Protein AF-A0AAD5GW90-F1 (afdb_monomer)

pLDDT: mean 78.0, std 20.62, range [21.72, 97.94]

Solvent-accessible surface area (backbone atoms only — not comparable to full-atom values): 32542 Å² total; per-residue (Å²): 135,89,84,84,83,85,83,79,92,79,90,61,92,85,71,94,76,89,83,83,81,92,75,86,91,88,76,89,72,92,70,92,83,85,61,79,63,79,95,75,96,75,94,66,100,63,70,50,74,47,82,46,83,47,97,82,83,49,76,51,68,45,76,52,77,70,91,57,100,88,61,56,70,67,57,55,51,53,50,50,52,54,52,50,58,58,50,72,52,93,61,62,72,84,60,81,58,68,70,60,40,51,52,52,51,52,50,52,55,43,62,74,65,69,57,86,61,66,91,69,74,96,72,64,76,69,43,67,67,59,45,59,76,46,49,61,68,72,68,47,72,57,84,91,78,56,52,45,30,36,34,37,16,35,42,63,50,45,46,51,65,59,51,51,43,50,52,44,64,77,44,41,87,82,32,83,23,44,39,78,45,69,84,61,51,104,45,94,65,44,61,49,50,51,39,42,49,44,44,25,42,59,71,74,43,93,63,91,65,94,46,55,71,58,33,13,56,52,37,33,59,48,41,44,74,38,37,34,38,38,38,42,35,64,45,91,57,56,64,59,55,43,51,51,45,46,70,61,72,68,23,79,74,27,40,37,38,35,24,26,40,52,68,83,51,68,72,63,24,61,89,47,75,49,49,68,42,82,43,75,60,72,56,42,50,77,66,51,20,34,25,45,20,16,30,40,19,57,76,32,62,52,63,56,94,92,36,52,68,62,47,46,53,52,28,56,60,38,64,18,30,53,46,45,27,40,54,53,16,48,76,59,53,52,72,88,88,47,79,88,51,48,67,58,49,53,52,50,53,51,51,51,50,48,42,58,69,63,74,73,48,67,70,54,65,74,52,41,57,50,46,44,54,60,58,69,68,48,86,49,67,44,40,49,53,43,52,42,49,34,51,57,74,43,63,70,37,48,42,70,57,54,27,46,48,35,28,90,83,26,46,24,67,62,29,52,52,52,34,38,30,42,44,62,35,49,76,56,95,59,17,26,39,56,53,63,66,57,31,47,43,39,52,32,57,45,49,72,69,28,92,51,72,46,60,12,44,59,33,64,45,43,70,63,26,50,52,34,56,63,67,53,51,64,30,80,53,27,46,27,40,41,79,66,86,87,70,86,74,91,48,74,28,93,56,38,31,41,38,34,32,36,35,60,82,86,50,84,88,48,50,68,55,43,51,51,57,49,56,67,40,73,49,48,75,47,73,48,76,42,74,96,44,18,36,38,38,41,33,26,38,42,35,66,66,58,48,52,55,53,48,47,80,77,25,95,48,77,42,41,56,28,43,31,73,106

Foldseek 3Di:
DDDDDDDDDDDDPDDDDDDDDDDDDDDDDPDDDADEDDDDDDDDPFWDWDWDDDPPRDIQIDTDGDDDPPDDPVVVVVCVVVVVVVRPDDHDYDDDDPVVVVVVVVVVVCVVVVLPQDDADPDQQCLVVVLVVCVVLLPDQDDPDRFQEEEAAAFFLQCLVRSLSVNCSVCQVVWPFEEEDPDDDPDPPSLVVRLQRLLCRQVVDRDDDPDQQSSQVSLQVSQQPTQYEYEAEEDDDLVSVCSNHPQHDGHRSHHYYYYYLFQPCCVSCPSNVTGYHYDYRDAADLLSLLQLLCCLAEVGSHHDPPCRVLSSLQSVLCVRRNRSSNVLSNVLHDYPPDPPCVVVSSVVSVVVSCCLVVLVQPRDPVLLVRRCVLLVPPPDPLLNVLLLCCLQPAAFHQLVLSCLQSCVRRVSVVSVVSCVRSNQWDADPRGIHGRSSSSSSSSNVQCVQDVQLQRTQEARDAVSLCVCLQAVSHAQSHQWYDHDLPDDDDHWAPFKKKWKKQFDQPDPVCVVVLLVQLCPFPFWPDWDDDNSRRIIITITRGRPSSNQNSSCVRGVDIITRGMHTD

Nearest PDB structures (foldseek):
  7jlv-assembly1_A  TM=8.871E-01  e=9.149E-22  Nicotiana benthamiana
  7crc-assembly1_C  TM=7.549E-01  e=7.452E-21  Arabidopsis thaliana
  8rfh-assembly1_B  TM=5.104E-01  e=1.926E-11  Nicotiana benthamiana
  6fp6-assembly8_P  TM=8.254E-01  e=3.382E-03  Homo sapiens
  6fp6-assembly1_B  TM=8.200E-01  e=7.997E-03  Homo sapiens

Radius of gyration: 33.61 Å; Cα contacts (8 Å, |Δi|>4): 849; chains: 1; bounding box: 60×68×107 Å

InterPro domains:
  IPR002182 NB-ARC [PF00931] (142-298)
  IPR006121 Heavy metal-associated domain, HMA [PS50846] (496-566)
  IPR027417 P-loop containing nucleoside triphosphate hydrolase [G3DSA:3.40.50.300] (118-270)
  IPR027417 P-loop containing nucleoside triphosphate hydrolase [SSF52540] (121-390)
  IPR035897 Toll/interleukin-1 receptor homology (TIR) domain superfamily [G3DSA:3.40.50.10140] (56-117)
  IPR036390 Winged helix DNA-binding domain superfamily [SSF46785] (366-469)
  IPR042197 Apoptotic protease-activating factors, helical domain [G3DSA:1.10.8.430] (283-379)
  IPR044974 Disease resistance protein, plants [PTHR11017] (74-511)
  IPR058192 Disease resistance protein Roq1-like, winged-helix domain [PF23282] (383-450)

Structure (mmCIF, N/CA/C/O backbone):
data_AF-A0AAD5GW90-F1
#
_entry.id   AF-A0AAD5GW90-F1
#
loop_
_atom_site.group_PDB
_atom_site.id
_atom_site.type_symbol
_atom_site.label_atom_id
_atom_site.label_alt_id
_atom_site.label_comp_id
_atom_site.label_asym_id
_atom_site.label_entity_id
_atom_site.label_seq_id
_atom_site.pdbx_PDB_ins_code
_atom_site.Cartn_x
_atom_site.Cartn_y
_atom_site.Cartn_z
_atom_site.occupancy
_atom_site.B_iso_or_equiv
_atom_site.auth_seq_id
_atom_site.auth_comp_id
_atom_site.auth_asym_id
_atom_site.auth_atom_id
_atom_site.pdbx_PDB_model_num
ATOM 1 N N . MET A 1 1 ? -32.279 29.481 21.957 1.00 28.34 1 MET A N 1
ATOM 2 C CA . MET A 1 1 ? -31.566 28.203 21.735 1.00 28.34 1 MET A CA 1
ATOM 3 C C . MET A 1 1 ? -30.173 28.357 22.325 1.00 28.34 1 MET A C 1
ATOM 5 O O . MET A 1 1 ? -29.553 29.383 22.089 1.00 28.34 1 MET A O 1
ATOM 9 N N . GLY A 1 2 ? -29.799 27.460 23.241 1.00 26.89 2 GLY A N 1
ATOM 10 C CA . GLY A 1 2 ? -28.798 27.698 24.287 1.00 26.89 2 GLY A CA 1
ATOM 11 C C . GLY A 1 2 ? -27.348 27.777 23.809 1.00 26.89 2 GLY A C 1
ATOM 12 O O . GLY A 1 2 ? -26.875 26.903 23.091 1.00 26.89 2 GLY A O 1
ATOM 13 N N . LEU A 1 3 ? -26.652 28.815 24.275 1.00 23.41 3 LEU A N 1
ATOM 14 C CA . LEU A 1 3 ? -25.204 28.992 24.187 1.00 23.41 3 LEU A CA 1
ATOM 15 C C . LEU A 1 3 ? -24.556 28.329 25.411 1.00 23.41 3 LEU A C 1
ATOM 17 O O . LEU A 1 3 ? -24.707 28.815 26.532 1.00 23.41 3 LEU A O 1
ATOM 21 N N . GLY A 1 4 ? -23.864 27.210 25.202 1.00 23.98 4 GLY A N 1
ATOM 22 C CA . GLY A 1 4 ? -23.003 26.592 26.209 1.00 23.98 4 GLY A CA 1
ATOM 23 C C . GLY A 1 4 ? -21.640 27.281 26.229 1.00 23.98 4 GLY A C 1
ATOM 24 O O . GLY A 1 4 ? -20.908 27.216 25.247 1.00 23.98 4 GLY A O 1
ATOM 25 N N . TRP A 1 5 ? -21.306 27.937 27.339 1.00 23.48 5 TRP A N 1
ATOM 26 C CA . TRP A 1 5 ? -19.984 28.513 27.584 1.00 23.48 5 TRP A CA 1
ATOM 27 C C . TRP A 1 5 ? -19.132 27.492 28.344 1.00 23.48 5 TRP A C 1
ATOM 29 O O . TRP A 1 5 ? -19.461 27.129 29.473 1.00 23.48 5 TRP A O 1
ATOM 39 N N . TRP A 1 6 ? -18.053 27.021 27.721 1.00 21.72 6 TRP A N 1
ATOM 40 C CA . TRP A 1 6 ? -16.979 26.284 28.389 1.00 21.72 6 TRP A CA 1
ATOM 41 C C . TRP A 1 6 ? -16.059 27.291 29.090 1.00 21.72 6 TRP A C 1
ATOM 43 O O . TRP A 1 6 ? -15.691 28.298 28.489 1.00 21.72 6 TRP A O 1
ATOM 53 N N . TRP A 1 7 ? -15.676 27.031 30.341 1.00 23.34 7 TRP A N 1
ATOM 54 C CA . TRP A 1 7 ? -14.666 27.823 31.050 1.00 23.34 7 TRP A CA 1
ATOM 55 C C . TRP A 1 7 ? -13.420 26.966 31.271 1.00 23.34 7 TRP A C 1
ATOM 57 O O . TRP A 1 7 ? -13.484 25.915 31.905 1.00 23.34 7 TRP A O 1
ATOM 67 N N . SER A 1 8 ? -12.296 27.421 30.718 1.00 22.91 8 SER A N 1
ATOM 68 C CA . SER A 1 8 ? -10.970 26.819 30.862 1.00 22.91 8 SER A CA 1
ATOM 69 C C . SER A 1 8 ? -10.229 27.392 32.072 1.00 22.91 8 SER A C 1
ATOM 71 O O . SER A 1 8 ? -10.339 28.578 32.386 1.00 22.91 8 SER A O 1
ATOM 73 N N . LEU A 1 9 ? -9.424 26.547 32.716 1.00 25.44 9 LEU A N 1
ATOM 74 C CA . LEU A 1 9 ? -8.436 26.929 33.720 1.00 25.44 9 LEU A CA 1
ATOM 75 C C . LEU A 1 9 ? -7.314 27.733 33.033 1.00 25.44 9 LEU A C 1
ATOM 77 O O . LEU A 1 9 ? -6.550 27.180 32.247 1.00 25.44 9 LEU A O 1
ATOM 81 N N . VAL A 1 10 ? -7.223 29.036 33.305 1.00 23.88 10 VAL A N 1
ATOM 82 C CA . VAL A 1 10 ? -6.120 29.893 32.840 1.00 23.88 10 VAL A CA 1
ATOM 83 C C . VAL A 1 10 ? -5.113 30.051 33.976 1.00 23.88 10 VAL A C 1
ATOM 85 O O . VAL A 1 10 ? -5.419 30.651 35.005 1.00 23.88 10 VAL A O 1
ATOM 88 N N . VAL A 1 11 ? -3.901 29.530 33.778 1.00 25.66 11 VAL A N 1
ATOM 89 C CA . VAL A 1 11 ? -2.732 29.836 34.612 1.00 25.66 11 VAL A CA 1
ATOM 90 C C . VAL A 1 11 ? -2.034 31.040 33.984 1.00 25.66 11 VAL A C 1
ATOM 92 O O . VAL A 1 11 ? -1.406 30.922 32.937 1.00 25.66 11 VAL A O 1
ATOM 95 N N . LEU A 1 12 ? -2.160 32.213 34.607 1.00 22.72 12 LEU A N 1
ATOM 96 C CA . LEU A 1 12 ? -1.304 33.362 34.313 1.00 22.72 12 LEU A CA 1
ATOM 97 C C . LEU A 1 12 ? -0.291 33.523 35.444 1.00 22.72 12 LEU A C 1
ATOM 99 O O . LEU A 1 12 ? -0.640 33.484 36.626 1.00 22.72 12 LEU A O 1
ATOM 103 N N . ALA A 1 13 ? 0.972 33.685 35.058 1.00 27.52 13 ALA A N 1
ATOM 104 C CA . ALA A 1 13 ? 2.077 33.972 35.955 1.00 27.52 13 ALA A CA 1
ATOM 105 C C . ALA A 1 13 ? 1.745 35.186 36.843 1.00 27.52 13 ALA A C 1
ATOM 107 O O . ALA A 1 13 ? 1.421 36.261 36.346 1.00 27.52 13 ALA A O 1
ATOM 108 N N . GLY A 1 14 ? 1.837 35.001 38.162 1.00 31.19 14 GLY A N 1
ATOM 109 C CA . GLY A 1 14 ? 1.640 36.065 39.147 1.00 31.19 14 GLY A CA 1
ATOM 110 C C . GLY A 1 14 ? 0.203 36.214 39.660 1.00 31.19 14 GLY A C 1
ATOM 111 O O . GLY A 1 14 ? -0.477 37.188 39.357 1.00 31.19 14 GLY A O 1
ATOM 112 N N . GLY A 1 15 ? -0.211 35.301 40.545 1.00 25.81 15 GLY A N 1
ATOM 113 C CA . GLY A 1 15 ? -1.360 35.484 41.439 1.00 25.81 15 GLY A CA 1
ATOM 114 C C . GLY A 1 15 ? -2.580 34.627 41.098 1.00 25.81 15 GLY A C 1
ATOM 115 O O . GLY A 1 15 ? -3.204 34.777 40.054 1.00 25.81 15 GLY A O 1
ATOM 116 N N . VAL A 1 16 ? -2.975 33.762 42.033 1.00 27.03 16 VAL A N 1
ATOM 117 C CA . VAL A 1 16 ? -4.222 32.991 41.947 1.00 27.03 16 VAL A CA 1
ATOM 118 C C . VAL A 1 16 ? -5.406 33.933 42.200 1.00 27.03 16 VAL A C 1
ATOM 120 O O . VAL A 1 16 ? -5.564 34.450 43.306 1.00 27.03 16 VAL A O 1
ATOM 123 N N . ARG A 1 17 ? -6.263 34.151 41.194 1.00 24.30 17 ARG A N 1
ATOM 124 C CA . ARG A 1 17 ? -7.629 34.671 41.381 1.00 24.30 17 ARG A CA 1
ATOM 125 C C . ARG A 1 17 ? -8.623 33.572 41.017 1.00 24.30 17 ARG A C 1
ATOM 127 O O . ARG A 1 17 ? -8.717 33.187 39.860 1.00 24.30 17 ARG A O 1
ATOM 134 N N . LEU A 1 18 ? -9.371 33.093 42.009 1.00 27.17 18 LEU A N 1
ATOM 135 C CA . LEU A 1 18 ? -10.530 32.218 41.815 1.00 27.17 18 LEU A CA 1
ATOM 136 C C . LEU A 1 18 ? -11.760 33.081 41.498 1.00 27.17 18 LEU A C 1
ATOM 138 O O . LEU A 1 18 ? -12.078 34.001 42.252 1.00 27.17 18 LEU A O 1
ATOM 142 N N . TRP A 1 19 ? -12.447 32.788 40.395 1.00 22.17 19 TRP A N 1
ATOM 143 C CA . TRP A 1 19 ? -13.768 33.337 40.079 1.00 22.17 19 TRP A CA 1
ATOM 144 C C . TRP A 1 19 ? -14.814 32.237 40.280 1.00 22.17 19 TRP A C 1
ATOM 146 O O . TRP A 1 19 ? -14.687 31.161 39.703 1.00 22.17 19 TRP A O 1
ATOM 156 N N . PHE A 1 20 ? -15.845 32.503 41.084 1.00 26.83 20 PHE A N 1
ATOM 157 C CA . PHE A 1 20 ? -16.991 31.608 41.262 1.00 26.83 20 PHE A CA 1
ATOM 158 C C . PHE A 1 20 ? -18.233 32.251 40.636 1.00 26.83 20 PHE A C 1
ATOM 160 O O . PHE A 1 20 ? -18.684 33.302 41.088 1.00 26.83 20 PHE A O 1
ATOM 167 N N . GLY A 1 21 ? -18.784 31.624 39.594 1.00 23.23 21 GLY A N 1
ATOM 168 C CA . GLY A 1 21 ? -20.094 31.973 39.040 1.00 23.23 21 GLY A CA 1
ATOM 169 C C . GLY A 1 21 ? -21.212 31.259 39.803 1.00 23.23 21 GLY A C 1
ATOM 170 O O . GLY A 1 21 ? -21.093 30.076 40.116 1.00 23.23 21 GLY A O 1
ATOM 171 N N . SER A 1 22 ? -22.305 31.961 40.119 1.00 26.80 22 SER A N 1
ATOM 172 C CA . SER A 1 22 ? -23.452 31.364 40.811 1.00 26.80 22 SER A CA 1
ATOM 173 C C . SER A 1 22 ? -24.308 30.522 39.855 1.00 26.80 22 SER A C 1
ATOM 175 O O . SER A 1 22 ? -24.910 31.066 38.928 1.00 26.80 22 SER A O 1
ATOM 177 N N . GLY A 1 23 ? -24.422 29.219 40.116 1.00 24.23 23 GLY A N 1
ATOM 178 C CA . GLY A 1 23 ? -25.430 28.325 39.534 1.00 24.23 23 GLY A CA 1
ATOM 179 C C . GLY A 1 23 ? -26.343 27.767 40.631 1.00 24.23 23 GLY A C 1
ATOM 180 O O . GLY A 1 23 ? -25.878 27.493 41.735 1.00 24.23 23 GLY A O 1
ATOM 181 N N . ARG A 1 24 ? -27.652 27.668 40.361 1.00 23.02 24 ARG A N 1
ATOM 182 C CA . ARG A 1 24 ? -28.685 27.277 41.340 1.00 23.02 24 ARG A CA 1
ATOM 183 C C . ARG A 1 24 ? -28.514 25.844 41.856 1.00 23.02 24 ARG A C 1
ATOM 185 O O . ARG A 1 24 ? -28.128 24.942 41.124 1.00 23.02 24 ARG A O 1
ATOM 192 N N . VAL A 1 25 ? -28.899 25.681 43.121 1.00 30.14 25 VAL A N 1
ATOM 193 C CA . VAL A 1 25 ? -29.006 24.435 43.888 1.00 30.14 25 VAL A CA 1
ATOM 194 C C . VAL A 1 25 ? -29.978 23.462 43.216 1.00 30.14 25 VAL A C 1
ATOM 196 O O . VAL A 1 25 ? -31.121 23.831 42.952 1.00 30.14 25 VAL A O 1
ATOM 199 N N . GLY A 1 26 ? -29.536 22.220 43.000 1.00 27.38 26 GLY A N 1
ATOM 200 C CA . GLY A 1 26 ? -30.427 21.102 42.676 1.00 27.38 26 GLY A CA 1
ATOM 201 C C . GLY A 1 26 ? -29.902 20.128 41.622 1.00 27.38 26 GLY A C 1
ATOM 202 O O . GLY A 1 26 ? -30.520 20.020 40.574 1.00 27.38 26 GLY A O 1
ATOM 203 N N . GLN A 1 27 ? -28.780 19.453 41.901 1.00 23.06 27 GLN A N 1
ATOM 204 C CA . GLN A 1 27 ? -28.390 18.097 41.455 1.00 23.06 27 GLN A CA 1
ATOM 205 C C . GLN A 1 27 ? -26.867 17.969 41.589 1.00 23.06 27 GLN A C 1
ATOM 207 O O . GLN A 1 27 ? -26.112 18.474 40.765 1.00 23.06 27 GLN A O 1
ATOM 212 N N . THR A 1 28 ? -26.404 17.297 42.640 1.00 27.30 28 THR A N 1
ATOM 213 C CA . THR A 1 28 ? -25.016 16.837 42.744 1.00 27.30 28 THR A CA 1
ATOM 214 C C . THR A 1 28 ? -24.813 15.704 41.742 1.00 27.30 28 THR A C 1
ATOM 216 O O . THR A 1 28 ? -25.272 14.584 41.971 1.00 27.30 28 THR A O 1
ATOM 219 N N . ARG A 1 29 ? -24.163 15.990 40.611 1.00 23.80 29 ARG A N 1
ATOM 220 C CA . ARG A 1 29 ? -23.497 14.945 39.828 1.00 23.80 29 ARG A CA 1
ATOM 221 C C . ARG A 1 29 ? -22.218 14.545 40.574 1.00 23.80 29 ARG A C 1
ATOM 223 O O . ARG A 1 29 ? -21.552 15.437 41.100 1.00 23.80 29 ARG A O 1
ATOM 230 N N . PRO A 1 30 ? -21.874 13.251 40.670 1.00 28.78 30 PRO A N 1
ATOM 231 C CA . PRO A 1 30 ? -20.580 12.842 41.192 1.00 28.78 30 PRO A CA 1
ATOM 232 C C . PRO A 1 30 ? -19.523 13.117 40.116 1.00 28.78 30 PRO A C 1
ATOM 234 O O . PRO A 1 30 ? -19.199 12.244 39.317 1.00 28.78 30 PRO A O 1
ATOM 237 N N . ASP A 1 31 ? -19.031 14.350 40.057 1.00 35.06 31 ASP A N 1
ATOM 238 C CA . ASP A 1 31 ? -17.868 14.691 39.240 1.00 35.06 31 ASP A CA 1
ATOM 239 C C . ASP A 1 31 ? -16.594 14.331 40.030 1.00 35.06 31 ASP A C 1
ATOM 241 O O . ASP A 1 31 ? -16.500 14.614 41.227 1.00 35.06 31 ASP A O 1
ATOM 245 N N . LEU A 1 32 ? -15.606 13.691 39.390 1.00 34.47 32 LEU A N 1
ATOM 246 C CA . LEU A 1 32 ? -14.283 13.500 39.996 1.00 34.47 32 LEU A CA 1
ATOM 247 C C . LEU A 1 32 ? -13.584 14.862 40.123 1.00 34.47 32 LEU A C 1
ATOM 249 O O . LEU A 1 32 ? -13.384 15.551 39.122 1.00 34.47 32 LEU A O 1
ATOM 253 N N . VAL A 1 33 ? -13.165 15.228 41.337 1.00 37.81 33 VAL A N 1
ATOM 254 C CA . VAL A 1 33 ? -12.470 16.493 41.616 1.00 37.81 33 VAL A CA 1
ATOM 255 C C . VAL A 1 33 ? -11.053 16.211 42.116 1.00 37.81 33 VAL A C 1
ATOM 257 O O . VAL A 1 33 ? -10.867 15.504 43.103 1.00 37.81 33 VAL A O 1
ATOM 260 N N . TRP A 1 34 ? -10.052 16.795 41.452 1.00 38.59 34 TRP A N 1
ATOM 261 C CA . TRP A 1 34 ? -8.632 16.666 41.797 1.00 38.59 34 TRP A CA 1
ATOM 262 C C . TRP A 1 34 ? -8.025 18.039 42.113 1.00 38.59 34 TRP A C 1
ATOM 264 O O . TRP A 1 34 ? -8.349 19.023 41.450 1.00 38.59 34 TRP A O 1
ATOM 274 N N . PHE A 1 35 ? -7.115 18.108 43.092 1.00 43.56 35 PHE A N 1
ATOM 275 C CA . PHE A 1 35 ? -6.483 19.359 43.542 1.00 43.56 35 PHE A CA 1
ATOM 276 C C . PHE A 1 35 ? -4.962 19.287 43.528 1.00 43.56 35 PHE A C 1
ATOM 278 O O . PHE A 1 35 ? -4.373 18.290 43.950 1.00 43.56 35 PHE A O 1
ATOM 285 N N . TRP A 1 36 ? -4.330 20.334 42.991 1.00 46.81 36 TRP A N 1
ATOM 286 C CA . TRP A 1 36 ? -2.883 20.417 42.794 1.00 46.81 36 TRP A CA 1
ATOM 287 C C . TRP A 1 36 ? -2.362 21.660 43.522 1.00 46.81 36 TRP A C 1
ATOM 289 O O . TRP A 1 36 ? -2.920 22.750 43.380 1.00 46.81 36 TRP A O 1
ATOM 299 N N . PHE A 1 37 ? -1.296 21.513 44.310 1.00 40.53 37 PHE A N 1
ATOM 300 C CA . PHE A 1 37 ? -0.792 22.588 45.169 1.00 40.53 37 PHE A CA 1
ATOM 301 C C . PHE A 1 37 ? 0.559 23.116 44.668 1.00 40.53 37 PHE A C 1
ATOM 303 O O . PHE A 1 37 ? 1.551 22.388 44.636 1.00 40.53 37 PHE A O 1
ATOM 310 N N . TRP A 1 38 ? 0.599 24.402 44.307 1.00 36.59 38 TRP A N 1
ATOM 311 C CA . TRP A 1 38 ? 1.809 25.141 43.925 1.00 36.59 38 TRP A CA 1
ATOM 312 C C . TRP A 1 38 ? 2.268 26.074 45.052 1.00 36.59 38 TRP A C 1
ATOM 314 O O . TRP A 1 38 ? 1.453 26.729 45.702 1.00 36.59 38 TRP A O 1
ATOM 324 N N . SER A 1 39 ? 3.581 26.172 45.274 1.00 34.47 39 SER A N 1
ATOM 325 C CA . SER A 1 39 ? 4.158 27.127 46.229 1.00 34.47 39 SER A CA 1
ATOM 326 C C . SER A 1 39 ? 4.265 28.513 45.589 1.00 34.47 39 SER A C 1
ATOM 328 O O . SER A 1 39 ? 5.030 28.701 44.646 1.00 34.47 39 SER A O 1
ATOM 330 N N . GLY A 1 40 ? 3.518 29.492 46.104 1.00 35.62 40 GLY A N 1
ATOM 331 C CA . GLY A 1 40 ? 3.634 30.897 45.714 1.00 35.62 40 GLY A CA 1
ATOM 332 C C . GLY A 1 40 ? 3.677 31.814 46.936 1.00 35.62 40 GLY A C 1
ATOM 333 O O . GLY A 1 40 ? 2.750 31.822 47.745 1.00 35.62 40 GLY A O 1
ATOM 334 N N . HIS A 1 41 ? 4.736 32.616 47.071 1.00 30.50 41 HIS A N 1
ATOM 335 C CA . HIS A 1 41 ? 4.788 33.714 48.038 1.00 30.50 41 HIS A CA 1
ATOM 336 C C . HIS A 1 41 ? 4.116 34.958 47.438 1.00 30.50 41 HIS A C 1
ATOM 338 O O . HIS A 1 41 ? 4.691 35.627 46.586 1.00 30.50 41 HIS A O 1
ATOM 344 N N . GLY A 1 42 ? 2.896 35.273 47.882 1.00 30.16 42 GLY A N 1
ATOM 345 C CA . GLY A 1 42 ? 2.176 36.492 47.505 1.00 30.16 42 GLY A CA 1
ATOM 346 C C . GLY A 1 42 ? 1.925 37.403 48.707 1.00 30.16 42 GLY A C 1
ATOM 347 O O . GLY A 1 42 ? 1.283 36.997 49.675 1.00 30.16 42 GLY A O 1
ATOM 348 N N . TYR A 1 43 ? 2.410 38.645 48.643 1.00 30.28 43 TYR A N 1
ATOM 349 C CA . TYR A 1 43 ? 2.060 39.717 49.577 1.00 30.28 43 TYR A CA 1
ATOM 350 C C . TYR A 1 43 ? 0.800 40.431 49.069 1.00 30.28 43 TYR A C 1
ATOM 352 O O . TYR A 1 43 ? 0.843 41.172 48.094 1.00 30.28 43 TYR A O 1
ATOM 360 N N . GLY A 1 44 ? -0.335 40.197 49.726 1.00 28.00 44 GLY A N 1
ATOM 361 C CA . GLY A 1 44 ? -1.606 40.873 49.465 1.00 28.00 44 GLY A CA 1
ATOM 362 C C . GLY A 1 44 ? -2.637 40.495 50.527 1.00 28.00 44 GLY A C 1
ATOM 363 O O . GLY A 1 44 ? -2.607 39.383 51.051 1.00 28.00 44 GLY A O 1
ATOM 364 N N . VAL A 1 45 ? -3.513 41.429 50.907 1.00 34.19 45 VAL A N 1
ATOM 365 C CA . VAL A 1 45 ? -4.546 41.202 51.933 1.00 34.19 45 VAL A CA 1
ATOM 366 C C . VAL A 1 45 ? -5.610 40.256 51.364 1.00 34.19 45 VAL A C 1
ATOM 368 O O . VAL A 1 45 ? -6.472 40.661 50.592 1.00 34.19 45 VAL A O 1
ATOM 371 N N . GLY A 1 46 ? -5.502 38.981 51.730 1.00 35.09 46 GLY A N 1
ATOM 372 C CA . GLY A 1 46 ? -6.346 37.861 51.315 1.00 35.09 46 GLY A CA 1
ATOM 373 C C . GLY A 1 46 ? -6.046 36.638 52.190 1.00 35.09 46 GLY A C 1
ATOM 374 O O . GLY A 1 46 ? -5.039 36.627 52.902 1.00 35.09 46 GLY A O 1
ATOM 375 N N . VAL A 1 47 ? -6.950 35.652 52.197 1.00 34.50 47 VAL A N 1
ATOM 376 C CA . VAL A 1 47 ? -6.881 34.419 53.012 1.00 34.50 47 VAL A CA 1
ATOM 377 C C . VAL A 1 47 ? -5.466 33.828 52.992 1.00 34.50 47 VAL A C 1
ATOM 379 O O . VAL A 1 47 ? -4.917 33.561 51.925 1.00 34.50 47 VAL A O 1
ATOM 382 N N . ARG A 1 48 ? -4.858 33.642 54.172 1.00 32.47 48 ARG A N 1
ATOM 383 C CA . ARG A 1 48 ? -3.478 33.160 54.295 1.00 32.47 48 ARG A CA 1
ATOM 384 C C . ARG A 1 48 ? -3.511 31.661 54.590 1.00 32.47 48 ARG A C 1
ATOM 386 O O . ARG A 1 48 ? -3.825 31.244 55.700 1.00 32.47 48 ARG A O 1
ATOM 393 N N . VAL A 1 49 ? -3.180 30.849 53.593 1.00 36.59 49 VAL A N 1
ATOM 394 C CA . VAL A 1 49 ? -3.042 29.395 53.755 1.00 36.59 49 VAL A CA 1
ATOM 395 C C . VAL A 1 49 ? -1.644 29.093 54.298 1.00 36.59 49 VAL A C 1
ATOM 397 O O . VAL A 1 49 ? -0.654 29.595 53.765 1.00 36.59 49 VAL A O 1
ATOM 400 N N . ARG A 1 50 ? -1.545 28.313 55.382 1.00 31.69 50 ARG A N 1
ATOM 401 C CA . ARG A 1 50 ? -0.272 27.976 56.035 1.00 31.69 50 ARG A CA 1
ATOM 402 C C . ARG A 1 50 ? -0.081 26.459 56.030 1.00 31.69 50 ARG A C 1
ATOM 404 O O . ARG A 1 50 ? -0.929 25.713 56.510 1.00 31.69 50 ARG A O 1
ATOM 411 N N . PHE A 1 51 ? 1.058 25.995 55.531 1.00 32.75 51 PHE A N 1
ATOM 412 C CA . PHE A 1 51 ? 1.395 24.571 55.535 1.00 32.75 51 PHE A CA 1
ATOM 413 C C . PHE A 1 51 ? 2.155 24.207 56.816 1.00 32.75 51 PHE A C 1
ATOM 415 O O . PHE A 1 51 ? 3.153 24.851 57.148 1.00 32.75 51 PHE A O 1
ATOM 422 N N . ARG A 1 52 ? 1.713 23.166 57.536 1.00 30.55 52 ARG A N 1
ATOM 423 C CA . ARG A 1 52 ? 2.510 22.509 58.587 1.00 30.55 52 ARG A CA 1
ATOM 424 C C . ARG A 1 52 ? 2.870 21.094 58.135 1.00 30.55 52 ARG A C 1
ATOM 426 O O . ARG A 1 52 ? 2.004 20.327 57.723 1.00 30.55 52 ARG A O 1
ATOM 433 N N . ARG A 1 53 ? 4.153 20.734 58.238 1.00 31.20 53 ARG A N 1
ATOM 434 C CA . ARG A 1 53 ? 4.608 19.344 58.077 1.00 31.20 53 ARG A CA 1
ATOM 435 C C . ARG A 1 53 ? 4.289 18.555 59.344 1.00 31.20 53 ARG A C 1
ATOM 437 O O . ARG A 1 53 ? 4.663 18.989 60.433 1.00 31.20 53 ARG A O 1
ATOM 444 N N . CYS A 1 54 ? 3.636 17.403 59.197 1.00 34.88 54 CYS A N 1
ATOM 445 C CA . CYS A 1 54 ? 3.482 16.438 60.282 1.00 34.88 54 CYS A CA 1
ATOM 446 C C . CYS A 1 54 ? 4.621 15.397 60.251 1.00 34.88 54 CYS A C 1
ATOM 448 O O . CYS A 1 54 ? 5.122 15.082 59.171 1.00 34.88 54 CYS A O 1
ATOM 450 N N . PRO A 1 55 ? 5.006 14.816 61.406 1.00 29.62 55 PRO A N 1
ATOM 451 C CA . PRO A 1 55 ? 6.132 13.877 61.506 1.00 29.62 55 PRO A CA 1
ATOM 452 C C . PRO A 1 55 ? 5.959 12.552 60.740 1.00 29.62 55 PRO A C 1
ATOM 454 O O . PRO A 1 55 ? 6.927 11.824 60.572 1.00 29.62 55 PRO A O 1
ATOM 457 N N . ALA A 1 56 ? 4.750 12.236 60.263 1.00 31.92 56 ALA A N 1
ATOM 458 C CA . ALA A 1 56 ? 4.411 10.970 59.603 1.00 31.92 56 ALA A CA 1
ATOM 459 C C . ALA A 1 56 ? 4.420 11.038 58.058 1.00 31.92 56 ALA A C 1
ATOM 461 O O . ALA A 1 56 ? 3.703 10.290 57.402 1.00 31.92 56 ALA A O 1
ATOM 462 N N . GLY A 1 57 ? 5.178 11.961 57.457 1.00 31.77 57 GLY A N 1
ATOM 463 C CA . GLY A 1 57 ? 5.359 12.023 55.997 1.00 31.77 57 GLY A CA 1
ATOM 464 C C . GLY A 1 57 ? 4.185 12.601 55.190 1.00 31.77 57 GLY A C 1
ATOM 465 O O . GLY A 1 57 ? 4.310 12.753 53.980 1.00 31.77 57 GLY A O 1
ATOM 466 N N . GLY A 1 58 ? 3.078 12.988 55.833 1.00 33.88 58 GLY A N 1
ATOM 467 C CA . GLY A 1 58 ? 1.972 13.728 55.211 1.00 33.88 58 GLY A CA 1
ATOM 468 C C . GLY A 1 58 ? 2.019 15.233 55.508 1.00 33.88 58 GLY A C 1
ATOM 469 O O . GLY A 1 58 ? 2.313 15.649 56.634 1.00 33.88 58 GLY A O 1
ATOM 470 N N . ALA A 1 59 ? 1.702 16.066 54.512 1.00 36.19 59 ALA A N 1
ATOM 471 C CA . ALA A 1 59 ? 1.427 17.490 54.707 1.00 36.19 59 ALA A CA 1
ATOM 472 C C . ALA A 1 59 ? -0.075 17.684 54.968 1.00 36.19 59 ALA A C 1
ATOM 474 O O . ALA A 1 59 ? -0.894 17.236 54.173 1.00 36.19 59 ALA A O 1
ATOM 475 N N . ARG A 1 60 ? -0.444 18.349 56.071 1.00 35.97 60 ARG A N 1
ATOM 476 C CA . ARG A 1 60 ? -1.831 18.762 56.344 1.00 35.97 60 ARG A CA 1
ATOM 477 C C . ARG A 1 60 ? -1.951 20.263 56.089 1.00 35.97 60 ARG A C 1
ATOM 479 O O . ARG A 1 60 ? -1.129 21.042 56.582 1.00 35.97 60 ARG A O 1
ATOM 486 N N . MET A 1 61 ? -2.943 20.669 55.299 1.00 36.16 61 MET A N 1
ATOM 487 C CA . MET A 1 61 ? -3.193 22.078 54.996 1.00 36.16 61 MET A CA 1
ATOM 488 C C . MET A 1 61 ? -3.986 22.713 56.147 1.00 36.16 61 MET A C 1
ATOM 490 O O . MET A 1 61 ? -5.057 22.231 56.500 1.00 36.16 61 MET A O 1
ATOM 494 N N . CYS A 1 62 ? -3.465 23.784 56.752 1.00 34.78 62 CYS A N 1
ATOM 495 C CA . CYS A 1 62 ? -4.190 24.567 57.755 1.00 34.78 62 CYS A CA 1
ATOM 496 C C . CYS A 1 62 ? -4.546 25.933 57.156 1.00 34.78 62 CYS A C 1
ATOM 498 O O . CYS A 1 62 ? -3.672 26.683 56.714 1.00 34.78 62 CYS A O 1
ATOM 500 N N . ILE A 1 63 ? -5.835 26.262 57.123 1.00 41.25 63 ILE A N 1
ATOM 501 C CA . ILE A 1 63 ? -6.335 27.483 56.483 1.00 41.25 63 ILE A CA 1
ATOM 502 C C . ILE A 1 63 ? -6.754 28.470 57.572 1.00 41.25 63 ILE A C 1
ATOM 504 O O . ILE A 1 63 ? -7.714 28.227 58.298 1.00 41.25 63 ILE A O 1
ATOM 508 N N . GLU A 1 64 ? -6.043 29.594 57.683 1.00 40.09 64 GLU A N 1
ATOM 509 C CA . GLU A 1 64 ? -6.429 30.720 58.539 1.00 40.09 64 GLU A CA 1
ATO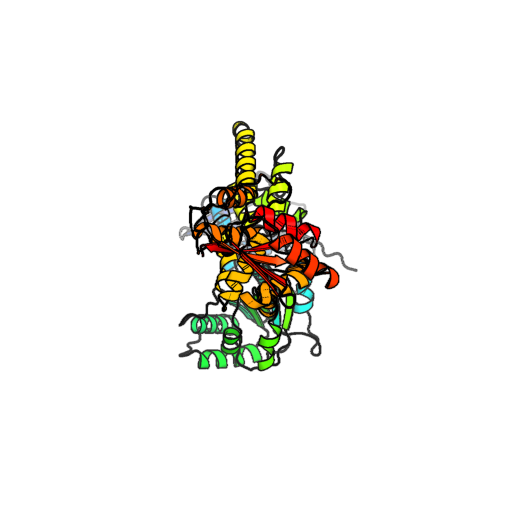M 510 C C . GLU A 1 64 ? -7.075 31.806 57.658 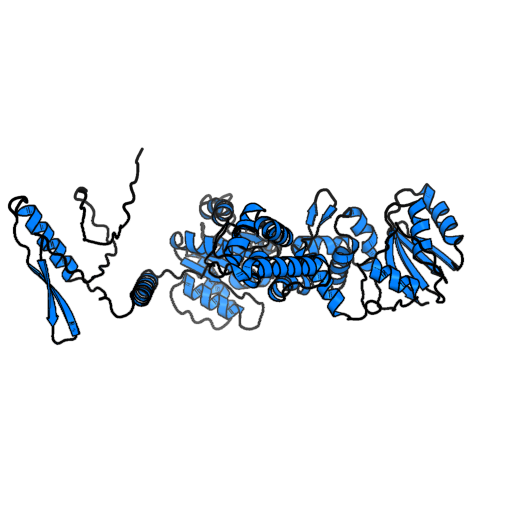1.00 40.09 64 GLU A C 1
ATOM 512 O O . GLU A 1 64 ? -6.403 32.543 56.928 1.00 40.09 64 GLU A O 1
ATOM 517 N N . ALA A 1 65 ? -8.406 31.911 57.696 1.00 41.09 65 ALA A N 1
ATOM 518 C CA . ALA A 1 65 ? -9.134 32.979 57.014 1.00 41.09 65 ALA A CA 1
ATOM 519 C C . ALA A 1 65 ? -9.187 34.236 57.899 1.00 41.09 65 ALA A C 1
ATOM 521 O O . ALA A 1 65 ? -9.627 34.167 59.044 1.00 41.09 65 ALA A O 1
ATOM 522 N N . LYS A 1 66 ? -8.763 35.391 57.370 1.00 45.72 66 LYS A N 1
ATOM 523 C CA . LYS A 1 66 ? -9.024 36.698 57.994 1.00 45.72 66 LYS A CA 1
ATOM 524 C C . LYS A 1 66 ? -10.286 37.302 57.389 1.00 45.72 66 LYS A C 1
ATOM 526 O O . LYS A 1 66 ? -10.376 37.434 56.170 1.00 45.72 66 LYS A O 1
ATOM 531 N N . GLU A 1 67 ? -11.231 37.673 58.243 1.00 46.66 67 GLU A N 1
ATOM 532 C CA . GLU A 1 67 ? -12.479 38.323 57.847 1.00 46.66 67 GLU A CA 1
ATOM 533 C C . GLU A 1 67 ? -12.203 39.747 57.349 1.00 46.66 67 GLU A C 1
ATOM 535 O O . GLU A 1 67 ? -11.574 40.560 58.026 1.00 46.66 67 GLU A O 1
ATOM 540 N N . GLY A 1 68 ? -12.629 40.027 56.117 1.00 51.91 68 GLY A N 1
ATOM 541 C CA . GLY A 1 68 ? -12.608 41.361 55.526 1.00 51.91 68 GLY A CA 1
ATOM 542 C C . GLY A 1 68 ? -14.026 41.917 55.458 1.00 51.91 68 GLY A C 1
ATOM 543 O O . GLY A 1 68 ? -14.951 41.200 55.088 1.00 51.91 68 GLY A O 1
ATOM 544 N N . THR A 1 69 ? -14.187 43.208 55.743 1.00 50.22 69 THR A N 1
ATOM 545 C CA . THR A 1 69 ? -15.465 43.940 55.891 1.00 50.22 69 THR A CA 1
ATOM 546 C C . THR A 1 69 ? -16.339 44.045 54.627 1.00 50.22 69 THR A C 1
ATOM 548 O O . THR A 1 69 ? -17.315 44.789 54.616 1.00 50.22 69 THR A O 1
ATOM 551 N N . LYS A 1 70 ? -16.013 43.320 53.548 1.00 54.25 70 LYS A N 1
ATOM 552 C CA . LYS A 1 70 ? -16.731 43.334 52.258 1.00 54.25 70 LYS A CA 1
ATOM 553 C C . LYS A 1 70 ? -17.602 42.101 51.995 1.00 54.25 70 LYS A C 1
ATOM 555 O O . LYS A 1 70 ? -18.262 42.056 50.961 1.00 54.25 70 LYS A O 1
ATOM 560 N N . TRP A 1 71 ? -17.606 41.110 52.884 1.00 57.38 71 TRP A N 1
ATOM 561 C CA . TRP A 1 71 ? -18.246 39.816 52.635 1.00 57.38 71 TRP A CA 1
ATOM 562 C C . TRP A 1 71 ? -19.232 39.466 53.745 1.00 57.38 71 TRP A C 1
ATOM 564 O O . TRP A 1 71 ? -18.974 39.743 54.913 1.00 57.38 71 TRP A O 1
ATOM 574 N N . THR A 1 72 ? -20.362 38.861 53.379 1.00 66.44 72 THR A N 1
ATOM 575 C CA . THR A 1 72 ? -21.333 38.351 54.350 1.00 66.44 72 THR A CA 1
ATOM 576 C C . THR A 1 72 ? -20.761 37.137 55.078 1.00 66.44 72 THR A C 1
ATOM 578 O O . THR A 1 72 ? -20.014 36.344 54.500 1.00 66.44 72 THR A O 1
ATOM 581 N N . GLU A 1 73 ? -21.138 36.974 56.344 1.00 67.56 73 GLU A N 1
ATOM 582 C CA . GLU A 1 73 ? -20.735 35.838 57.181 1.00 67.56 73 GLU A CA 1
ATOM 583 C C . GLU A 1 73 ? -21.085 34.488 56.527 1.00 67.56 73 GLU A C 1
ATOM 585 O O . GLU A 1 73 ? -20.287 33.553 56.550 1.00 67.56 73 GLU A O 1
ATOM 590 N N . ASP A 1 74 ? -22.220 34.425 55.822 1.00 68.81 74 ASP A N 1
ATOM 591 C CA . ASP A 1 74 ? -22.649 33.252 55.052 1.00 68.81 74 ASP A CA 1
ATOM 592 C C . ASP A 1 74 ? -21.665 32.878 53.925 1.00 68.81 74 ASP A C 1
ATOM 594 O O . ASP A 1 74 ? -21.288 31.715 53.776 1.00 68.81 74 ASP A O 1
ATOM 598 N N . ASN A 1 75 ? -21.151 33.865 53.178 1.00 67.69 75 ASN A N 1
ATOM 599 C CA . ASN A 1 75 ? -20.147 33.618 52.138 1.00 67.69 75 ASN A CA 1
ATOM 600 C C . ASN A 1 75 ? -18.840 33.093 52.742 1.00 67.69 75 ASN A C 1
ATOM 602 O O . ASN A 1 75 ? -18.248 32.148 52.222 1.00 67.69 75 ASN A O 1
ATOM 606 N N . VAL A 1 76 ? -18.409 33.680 53.862 1.00 69.62 76 VAL A N 1
ATOM 607 C CA . VAL A 1 76 ? -17.190 33.265 54.566 1.00 69.62 76 VAL A CA 1
ATOM 608 C C . VAL A 1 76 ? -17.327 31.836 55.094 1.00 69.62 76 VAL A C 1
ATOM 610 O O . VAL A 1 76 ? -16.393 31.048 54.952 1.00 69.62 76 VAL A O 1
ATOM 613 N N . ASN A 1 77 ? -18.484 31.471 55.645 1.00 69.81 77 ASN A N 1
ATOM 614 C CA . ASN A 1 77 ? -18.738 30.126 56.158 1.00 69.81 77 ASN A CA 1
ATOM 615 C C . ASN A 1 77 ? -18.816 29.081 55.039 1.00 69.81 77 ASN A C 1
ATOM 617 O O . ASN A 1 77 ? -18.232 28.006 55.174 1.00 69.81 77 ASN A O 1
ATOM 621 N N . ARG A 1 78 ? -19.435 29.410 53.898 1.00 69.31 78 ARG A N 1
ATOM 622 C CA . ARG A 1 78 ? -19.441 28.536 52.713 1.00 69.31 78 ARG A CA 1
ATOM 623 C C . ARG A 1 78 ? -18.040 28.315 52.149 1.00 69.31 78 ARG A C 1
ATOM 625 O O . ARG A 1 78 ? -17.708 27.193 51.779 1.00 69.31 78 ARG A O 1
ATOM 632 N N . TRP A 1 79 ? -17.200 29.350 52.113 1.00 73.25 79 TRP A N 1
ATOM 633 C CA . TRP A 1 79 ? -15.805 29.205 51.692 1.00 73.25 79 TRP A CA 1
ATOM 634 C C . TRP A 1 79 ? -14.977 28.412 52.695 1.00 73.25 79 TRP A C 1
ATOM 636 O O . TRP A 1 79 ? -14.188 27.578 52.266 1.00 73.25 79 TRP A O 1
ATOM 646 N N . LYS A 1 80 ? -15.163 28.628 54.006 1.00 67.94 80 LYS A N 1
ATOM 647 C CA . LYS A 1 80 ? -14.516 27.819 55.051 1.00 67.94 80 LYS A CA 1
ATOM 648 C C . LYS A 1 80 ? -14.872 26.341 54.868 1.00 67.94 80 LYS A C 1
ATOM 650 O O . LYS A 1 80 ? -13.963 25.531 54.773 1.00 67.94 80 LYS A O 1
ATOM 655 N N . ALA A 1 81 ? -16.157 26.013 54.719 1.00 70.75 81 ALA A N 1
ATOM 656 C CA . ALA A 1 81 ? -16.615 24.640 54.511 1.00 70.75 81 ALA A CA 1
ATOM 657 C C . ALA A 1 81 ? -16.029 24.007 53.235 1.00 70.75 81 ALA A C 1
ATOM 659 O O . ALA A 1 81 ? -15.430 22.938 53.313 1.00 70.75 81 ALA A O 1
ATOM 660 N N . ALA A 1 82 ? -16.118 24.694 52.090 1.00 67.00 82 ALA A N 1
ATOM 661 C CA . ALA A 1 82 ? -15.575 24.193 50.827 1.00 67.00 82 ALA A CA 1
ATOM 662 C C . ALA A 1 82 ? -14.049 24.020 50.880 1.00 67.00 82 ALA A C 1
ATOM 664 O O . ALA A 1 82 ? -13.512 23.026 50.411 1.00 67.00 82 ALA A O 1
ATOM 665 N N . LEU A 1 83 ? -13.325 24.967 51.480 1.00 69.38 83 LEU A N 1
ATOM 666 C CA . LEU A 1 83 ? -11.872 24.883 51.609 1.00 69.38 83 LEU A CA 1
ATOM 667 C C . LEU A 1 83 ? -11.425 23.791 52.591 1.00 69.38 83 LEU A C 1
ATOM 669 O O . LEU A 1 83 ? -10.367 23.203 52.381 1.00 69.38 83 LEU A O 1
ATOM 673 N N . THR A 1 84 ? -12.207 23.513 53.639 1.00 69.56 84 THR A N 1
ATOM 674 C CA . THR A 1 84 ? -11.981 22.369 54.533 1.00 69.56 84 THR A CA 1
ATOM 675 C C . THR A 1 84 ? -12.187 21.052 53.791 1.00 69.56 84 THR A C 1
ATOM 677 O O . THR A 1 84 ? -11.320 20.189 53.864 1.00 69.56 84 THR A O 1
ATOM 680 N N . GLU A 1 85 ? -13.260 20.930 53.008 1.00 68.19 85 GLU A N 1
ATOM 681 C CA . GLU A 1 85 ? -13.521 19.747 52.179 1.00 68.19 85 GLU A CA 1
ATOM 682 C C . GLU A 1 85 ? -12.381 19.503 51.178 1.00 68.19 85 GLU A C 1
ATOM 684 O O . GLU A 1 85 ? -11.864 18.394 51.075 1.00 68.19 85 GLU A O 1
ATOM 689 N N . VAL A 1 86 ? -11.899 20.562 50.520 1.00 61.78 86 VAL A N 1
ATOM 690 C CA . VAL A 1 86 ? -10.754 20.497 49.599 1.00 61.78 86 VAL A CA 1
ATOM 691 C C . VAL A 1 86 ? -9.443 20.132 50.305 1.00 61.78 86 VAL A C 1
ATOM 693 O O . VAL A 1 86 ? -8.617 19.425 49.731 1.00 61.78 86 VAL A O 1
ATOM 696 N N . ALA A 1 87 ? -9.230 20.601 51.538 1.00 61.16 87 ALA A N 1
ATOM 697 C CA . ALA A 1 87 ? -8.025 20.307 52.318 1.00 61.16 87 ALA A CA 1
ATOM 698 C C . ALA A 1 87 ? -7.943 18.842 52.780 1.00 61.16 87 ALA A C 1
ATOM 700 O O . ALA A 1 87 ? -6.837 18.345 53.010 1.00 61.16 87 ALA A O 1
ATOM 701 N N . ASP A 1 88 ? -9.090 18.174 52.919 1.00 64.69 88 ASP A N 1
ATOM 702 C CA . ASP A 1 88 ? -9.184 16.769 53.319 1.00 64.69 88 ASP A CA 1
ATOM 703 C C . ASP A 1 88 ? -9.078 15.794 52.126 1.00 64.69 88 ASP A C 1
ATOM 705 O O . ASP A 1 88 ? -8.895 14.588 52.326 1.00 64.69 88 ASP A O 1
ATOM 709 N N . LEU A 1 89 ? -9.118 16.291 50.881 1.00 63.19 89 LEU A N 1
ATOM 710 C CA . LEU A 1 89 ? -8.875 15.479 49.686 1.00 63.19 89 LEU A CA 1
ATOM 711 C C . LEU A 1 89 ? -7.389 15.119 49.552 1.00 63.19 89 LEU A C 1
ATOM 713 O O . LEU A 1 89 ? -6.491 15.950 49.698 1.00 63.19 89 LEU A O 1
ATOM 717 N N . LYS A 1 90 ? -7.113 13.854 49.219 1.00 57.81 90 LYS A N 1
ATOM 718 C CA . LYS A 1 90 ? -5.750 13.386 48.937 1.00 57.81 90 LYS A CA 1
ATOM 719 C C . LYS A 1 90 ? -5.293 13.932 47.582 1.00 57.81 90 LYS A C 1
ATOM 721 O O . LYS A 1 90 ? -5.796 13.508 46.548 1.00 57.81 90 LYS A O 1
ATOM 726 N N . GLY A 1 91 ? -4.336 14.856 47.596 1.00 61.34 91 GLY A N 1
ATOM 727 C CA . GLY A 1 91 ? -3.689 15.401 46.399 1.00 61.34 91 GLY A CA 1
ATOM 728 C C . GLY A 1 91 ? -2.207 15.038 46.311 1.00 61.34 91 GLY A C 1
ATOM 729 O O . GLY A 1 91 ? -1.623 14.492 47.249 1.00 61.34 91 GLY A O 1
ATOM 730 N N . MET A 1 92 ? -1.586 15.379 45.183 1.00 59.59 92 MET A N 1
ATOM 731 C CA . MET A 1 92 ? -0.141 15.250 44.980 1.00 59.59 92 MET A CA 1
ATOM 732 C C . MET A 1 92 ? 0.561 16.578 45.278 1.00 59.59 92 MET A C 1
ATOM 734 O O . MET A 1 92 ? 0.049 17.656 44.968 1.00 59.59 92 MET A O 1
ATOM 738 N N . VAL A 1 93 ? 1.749 16.505 45.876 1.00 66.31 93 VAL A N 1
ATOM 739 C CA . VAL A 1 93 ? 2.600 17.670 46.157 1.00 66.31 93 VAL A CA 1
ATOM 740 C C . VAL A 1 93 ? 3.742 17.677 45.153 1.00 66.31 93 VAL A C 1
ATOM 742 O O . VAL A 1 93 ? 4.378 16.643 44.973 1.00 66.31 93 VAL A O 1
ATOM 745 N N . LEU A 1 94 ? 4.012 18.833 44.537 1.00 60.75 94 LEU A N 1
ATOM 746 C CA . LEU A 1 94 ? 5.103 18.996 43.573 1.00 60.75 94 LEU A CA 1
ATOM 747 C C . LEU A 1 94 ? 6.416 18.440 44.144 1.00 60.75 94 LEU A C 1
ATOM 749 O O . LEU A 1 94 ? 6.941 18.959 45.134 1.00 60.75 94 LEU A O 1
ATOM 753 N N . SER A 1 95 ? 6.952 17.408 43.496 1.00 60.59 95 SER A N 1
ATOM 754 C CA . SER A 1 95 ? 8.266 16.847 43.802 1.00 60.59 95 SER A CA 1
ATOM 755 C C . SER A 1 95 ? 9.101 16.731 42.531 1.00 60.59 95 SER A C 1
ATOM 757 O O . SER A 1 95 ? 8.707 16.043 41.595 1.00 60.59 95 SER A O 1
ATOM 759 N N . GLY A 1 96 ? 10.267 17.380 42.507 1.00 70.50 96 GLY A N 1
ATOM 760 C CA . GLY A 1 96 ? 11.175 17.348 41.355 1.00 70.50 96 GLY A CA 1
ATOM 761 C C . GLY A 1 96 ? 10.826 18.354 40.243 1.00 70.50 96 GLY A C 1
ATOM 762 O O . GLY A 1 96 ? 10.113 19.327 40.499 1.00 70.50 96 GLY A O 1
ATOM 763 N N . PRO A 1 97 ? 11.378 18.169 39.025 1.00 78.50 97 PRO A N 1
ATOM 764 C CA . PRO A 1 97 ? 11.114 19.034 37.876 1.00 78.50 97 PRO A CA 1
ATOM 765 C C . PRO A 1 97 ? 9.631 19.046 37.494 1.00 78.50 97 PRO A C 1
ATOM 767 O O . PRO A 1 97 ? 8.991 17.998 37.430 1.00 78.50 97 PRO A O 1
ATOM 770 N N . GLU A 1 98 ? 9.107 20.228 37.169 1.00 62.97 98 GLU A N 1
ATOM 771 C CA . GLU A 1 98 ? 7.694 20.439 36.825 1.00 62.97 98 GLU A CA 1
ATOM 772 C C . GLU A 1 98 ? 7.216 19.530 35.683 1.00 62.97 98 GLU A C 1
ATOM 774 O O . GLU A 1 98 ? 6.127 18.969 35.747 1.00 62.97 98 GLU A O 1
ATOM 779 N N . THR A 1 99 ? 8.063 19.298 34.679 1.00 62.28 99 THR A N 1
ATOM 780 C CA . THR A 1 99 ? 7.766 18.414 33.543 1.00 62.28 99 THR A CA 1
ATOM 781 C C . THR A 1 99 ? 7.568 16.955 33.953 1.00 62.28 99 THR A C 1
ATOM 783 O O . THR A 1 99 ? 6.665 16.296 33.441 1.00 62.28 99 THR A O 1
ATOM 786 N N . ALA A 1 100 ? 8.372 16.451 34.892 1.00 63.66 100 ALA A N 1
ATOM 787 C CA . ALA A 1 100 ? 8.245 15.090 35.409 1.00 63.66 100 ALA A CA 1
ATOM 788 C C . ALA A 1 100 ? 6.987 14.941 36.276 1.00 63.66 100 ALA A C 1
ATOM 790 O O . ALA A 1 100 ? 6.265 13.956 36.152 1.00 63.66 100 ALA A O 1
ATOM 791 N N . PHE A 1 101 ? 6.685 15.957 37.087 1.00 64.44 101 PHE A N 1
ATOM 792 C CA . PHE A 1 101 ? 5.486 15.981 37.920 1.00 64.44 101 PHE A CA 1
ATOM 793 C C . PHE A 1 101 ? 4.197 16.061 37.089 1.00 64.44 101 PHE A C 1
ATOM 795 O O . PHE A 1 101 ? 3.237 15.345 37.363 1.00 64.44 101 PHE A O 1
ATOM 802 N N . ILE A 1 102 ? 4.180 16.871 36.022 1.00 70.75 102 ILE A N 1
ATOM 803 C CA . ILE A 1 102 ? 3.059 16.912 35.071 1.00 70.75 102 ILE A CA 1
ATOM 804 C C . ILE A 1 102 ? 2.876 15.545 34.404 1.00 70.75 102 ILE A C 1
ATOM 806 O O . ILE A 1 102 ? 1.747 15.069 34.307 1.00 70.75 102 ILE A O 1
ATOM 810 N N . ALA A 1 103 ? 3.959 14.888 33.978 1.00 67.31 103 ALA A N 1
ATOM 811 C CA . ALA A 1 103 ? 3.880 13.558 33.375 1.00 67.31 103 ALA A CA 1
ATOM 812 C C . ALA A 1 103 ? 3.299 12.508 34.341 1.00 67.31 103 ALA A C 1
ATOM 814 O O . ALA A 1 103 ? 2.483 11.684 33.931 1.00 67.31 103 ALA A O 1
ATOM 815 N N . GLU A 1 104 ? 3.668 12.569 35.622 1.00 70.00 104 GLU A N 1
ATOM 816 C CA . GLU A 1 104 ? 3.148 11.685 36.670 1.00 70.00 104 GLU A CA 1
ATOM 817 C C . GLU A 1 104 ? 1.646 11.896 36.911 1.00 70.00 104 GLU A C 1
ATOM 819 O O . GLU A 1 104 ? 0.882 10.932 36.959 1.00 70.00 104 GLU A O 1
ATOM 824 N N . ILE A 1 105 ? 1.193 13.152 36.979 1.00 69.06 105 ILE A N 1
ATOM 825 C CA . ILE A 1 105 ? -0.234 13.450 37.146 1.00 69.06 105 ILE A CA 1
ATOM 826 C C . ILE A 1 105 ? -1.037 12.990 35.931 1.00 69.06 105 ILE A C 1
ATOM 828 O O . ILE A 1 105 ? -2.089 12.370 36.076 1.00 69.06 105 ILE A O 1
ATOM 832 N N . VAL A 1 106 ? -0.533 13.272 34.729 1.00 67.31 106 VAL A N 1
ATOM 833 C CA . VAL A 1 106 ? -1.148 12.820 33.481 1.00 67.31 106 VAL A CA 1
ATOM 834 C C . VAL A 1 106 ? -1.289 11.297 33.494 1.00 67.31 106 VAL A C 1
ATOM 836 O O . VAL A 1 106 ? -2.376 10.790 33.228 1.00 67.31 106 VAL A O 1
ATOM 839 N N . HIS A 1 107 ? -0.240 10.570 33.88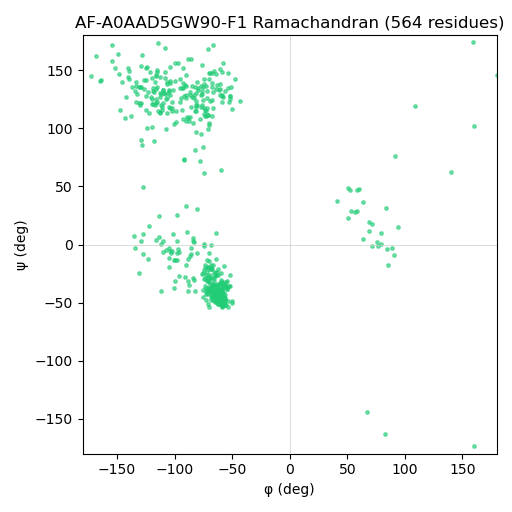4 1.00 65.25 107 HIS A N 1
ATOM 840 C CA . HIS A 1 107 ? -0.272 9.115 34.011 1.00 65.25 107 HIS A CA 1
ATOM 841 C C . HIS A 1 107 ? -1.348 8.626 34.997 1.00 65.25 107 HIS A C 1
ATOM 843 O O . HIS A 1 107 ? -2.118 7.734 34.648 1.00 65.25 107 HIS A O 1
ATOM 849 N N . ILE A 1 108 ? -1.439 9.214 36.195 1.00 63.94 108 ILE A N 1
ATOM 850 C CA . ILE A 1 108 ? -2.424 8.822 37.222 1.00 63.94 108 ILE A CA 1
ATOM 851 C C . ILE A 1 108 ? -3.859 9.090 36.756 1.00 63.94 108 ILE A C 1
ATOM 853 O O . ILE A 1 108 ? -4.732 8.235 36.898 1.00 63.94 108 ILE A O 1
ATOM 857 N N . VAL A 1 109 ? -4.111 10.247 36.140 1.00 62.47 109 VAL A N 1
ATOM 858 C CA . VAL A 1 109 ? -5.430 10.568 35.576 1.00 62.47 109 VAL A CA 1
ATOM 859 C C . VAL A 1 109 ? -5.798 9.578 34.468 1.00 62.47 109 VAL A C 1
ATOM 861 O O . VAL A 1 109 ? -6.932 9.103 34.421 1.00 62.47 109 VAL A O 1
ATOM 864 N N . TYR A 1 110 ? -4.847 9.211 33.605 1.00 58.75 110 TYR A N 1
ATOM 865 C CA . TYR A 1 110 ? -5.081 8.205 32.568 1.00 58.75 110 TYR A CA 1
ATOM 866 C C . TYR A 1 110 ? -5.371 6.812 33.139 1.00 58.75 110 TYR A C 1
ATOM 868 O O . TYR A 1 110 ? -6.248 6.127 32.608 1.00 58.75 110 TYR A O 1
ATOM 876 N N . SER A 1 111 ? -4.675 6.397 34.204 1.00 51.09 111 SER A N 1
ATOM 877 C CA . SER A 1 111 ? -4.882 5.084 34.823 1.00 51.09 111 SER A CA 1
ATOM 878 C C . SER A 1 111 ? -6.209 4.980 35.575 1.00 51.09 111 SER A C 1
ATOM 880 O O . SER A 1 111 ? -6.865 3.948 35.496 1.00 51.09 111 SER A O 1
ATOM 882 N N . GLU A 1 112 ? -6.626 6.043 36.268 1.00 55.47 112 GLU A N 1
ATOM 883 C CA . GLU A 1 112 ? -7.863 6.058 37.067 1.00 55.47 112 GLU A CA 1
ATOM 884 C C . GLU A 1 112 ? -9.130 6.188 36.205 1.00 55.47 112 GLU A C 1
ATOM 886 O O . GLU A 1 112 ? -10.201 5.733 36.597 1.00 55.47 112 GLU A O 1
ATOM 891 N N . LEU A 1 113 ? -9.031 6.770 35.005 1.00 57.28 113 LEU A N 1
ATOM 892 C CA . LEU A 1 113 ? -10.173 6.922 34.095 1.00 57.28 113 LEU A CA 1
ATOM 893 C C . LEU A 1 113 ? -10.457 5.678 33.219 1.00 57.28 113 LEU A C 1
ATOM 895 O O . LEU A 1 113 ? -11.301 5.763 32.327 1.00 57.28 113 LEU A O 1
ATOM 899 N N . ASP A 1 114 ? -9.746 4.554 33.414 1.00 53.00 114 ASP A N 1
ATOM 900 C CA . ASP A 1 114 ? -9.752 3.358 32.536 1.00 53.00 114 ASP A CA 1
ATOM 901 C C . ASP A 1 114 ? -9.754 3.724 31.038 1.00 53.00 114 ASP A C 1
ATOM 903 O O . ASP A 1 114 ? -10.385 3.114 30.163 1.00 53.00 114 ASP A O 1
ATOM 907 N N . LEU A 1 115 ? -9.025 4.789 30.705 1.00 55.12 115 LEU A N 1
ATOM 908 C CA . LEU A 1 115 ? -8.830 5.215 29.338 1.00 55.12 115 LEU A CA 1
ATOM 909 C C . LEU A 1 115 ? -7.781 4.281 28.727 1.00 55.12 115 LEU A C 1
ATOM 911 O O . LEU A 1 115 ? -6.667 4.706 28.452 1.00 55.12 115 LEU A O 1
ATOM 915 N N . LYS A 1 116 ? -8.152 3.014 28.463 1.00 60.16 116 LYS A N 1
ATOM 916 C CA . LYS A 1 116 ? -7.445 2.077 27.561 1.00 60.16 116 LYS A CA 1
ATOM 917 C C . LYS A 1 116 ? -7.392 2.656 26.144 1.00 60.16 116 LYS A C 1
ATOM 919 O O . LYS A 1 116 ? -8.140 2.238 25.258 1.00 60.16 116 LYS A O 1
ATOM 924 N N . LEU A 1 117 ? -6.710 3.778 25.977 1.00 67.00 117 LEU A N 1
ATOM 925 C CA . LEU A 1 117 ? -6.561 4.468 24.713 1.00 67.00 117 LEU A CA 1
ATOM 926 C C . LEU A 1 117 ? -5.487 3.734 23.939 1.00 67.00 117 LEU A C 1
ATOM 928 O O . LEU A 1 117 ? -4.423 3.413 24.466 1.00 67.00 117 LEU A O 1
ATOM 932 N N . VAL A 1 118 ? -5.780 3.470 22.676 1.00 76.31 118 VAL A N 1
ATOM 933 C CA . VAL A 1 118 ? -4.775 2.935 21.771 1.00 76.31 118 VAL A CA 1
ATOM 934 C C . VAL A 1 118 ? -3.864 4.091 21.381 1.00 76.31 118 VAL A C 1
ATOM 936 O O . VAL A 1 118 ? -4.348 5.167 21.028 1.00 76.31 118 VAL A O 1
ATOM 939 N N . SER A 1 119 ? -2.550 3.889 21.462 1.00 79.44 119 SER A N 1
ATOM 940 C CA . SER A 1 119 ? -1.578 4.933 21.129 1.00 79.44 119 SER A CA 1
ATOM 941 C C . SER A 1 119 ? -1.753 5.401 19.680 1.00 79.44 119 SER A C 1
ATOM 943 O O . SER A 1 119 ? -1.669 4.598 18.744 1.00 79.44 119 SER A O 1
ATOM 945 N N . CYS A 1 120 ? -1.992 6.703 19.505 1.00 74.81 120 CYS A N 1
ATOM 946 C CA . CYS A 1 120 ? -2.066 7.372 18.210 1.00 74.81 120 CYS A CA 1
ATOM 947 C C . CYS A 1 120 ? -0.786 8.181 17.944 1.00 74.81 120 CYS A C 1
ATOM 949 O O . CYS A 1 120 ? -0.156 8.669 18.885 1.00 74.81 120 CYS A O 1
ATOM 951 N N . PRO A 1 121 ? -0.414 8.388 16.668 1.00 75.50 121 PRO A N 1
ATOM 952 C CA . PRO A 1 121 ? 0.577 9.391 16.303 1.00 75.50 121 PRO A CA 1
ATOM 953 C C . PRO A 1 121 ? 0.210 10.770 16.862 1.00 75.50 121 PRO A C 1
ATOM 955 O O . PRO A 1 121 ? -0.964 11.124 16.939 1.00 75.50 121 PRO A O 1
ATOM 958 N N . THR A 1 122 ? 1.224 11.566 17.197 1.00 72.75 122 THR A N 1
ATOM 959 C CA . THR A 1 122 ? 1.052 12.937 17.705 1.00 72.75 122 THR A CA 1
ATOM 960 C C . THR A 1 122 ? 0.511 13.907 16.655 1.00 72.75 122 THR A C 1
ATOM 962 O O . THR A 1 122 ? -0.038 14.944 17.006 1.00 72.75 122 THR A O 1
ATOM 965 N N . VAL A 1 123 ? 0.657 13.568 15.373 1.00 81.00 123 VAL A N 1
ATOM 966 C CA . VAL A 1 123 ? 0.263 14.394 14.228 1.00 81.00 123 VAL A CA 1
ATOM 967 C C . VAL A 1 123 ? -0.785 13.636 13.437 1.00 81.00 123 VAL A C 1
ATOM 969 O O . VAL A 1 123 ? -0.530 12.520 12.980 1.00 81.00 123 VAL A O 1
ATOM 972 N N . LEU A 1 124 ? -1.963 14.236 13.291 1.00 87.00 124 LEU A N 1
ATOM 973 C CA . LEU A 1 124 ? -3.141 13.604 12.703 1.00 87.00 124 LEU A CA 1
ATOM 974 C C . LEU A 1 124 ? -3.740 14.459 11.577 1.00 87.00 124 LEU A C 1
ATOM 976 O O . LEU A 1 124 ? -4.937 14.728 11.549 1.00 87.00 124 LEU A O 1
ATOM 980 N N . THR A 1 125 ? -2.897 14.904 10.646 1.00 89.19 125 THR A N 1
ATOM 981 C CA . THR A 1 125 ? -3.302 15.777 9.537 1.00 89.19 125 THR A CA 1
ATOM 982 C C . THR A 1 125 ? -4.490 15.201 8.762 1.00 89.19 125 THR A C 1
ATOM 984 O O . THR A 1 125 ? -4.431 14.078 8.256 1.00 89.19 125 THR A O 1
ATOM 987 N N . GLY A 1 126 ? -5.578 15.972 8.680 1.00 87.56 126 GLY A N 1
ATOM 988 C CA . GLY A 1 126 ? -6.771 15.624 7.907 1.00 87.56 126 GLY A CA 1
ATOM 989 C C . GLY A 1 126 ? -7.588 14.443 8.447 1.00 87.56 126 GLY A C 1
ATOM 990 O O . GLY A 1 126 ? -8.459 13.927 7.735 1.00 87.56 126 GLY A O 1
ATOM 991 N N . ILE A 1 127 ? -7.324 13.958 9.667 1.00 91.19 127 ILE A N 1
ATOM 992 C CA . ILE A 1 127 ? -8.008 12.762 10.172 1.00 91.19 127 ILE A CA 1
ATOM 993 C C . ILE A 1 127 ? -9.458 13.041 10.547 1.00 91.19 127 ILE A C 1
ATOM 995 O O . ILE A 1 127 ? -10.314 12.192 10.307 1.00 91.19 127 ILE A O 1
ATOM 999 N N . GLU A 1 128 ? -9.752 14.232 11.074 1.00 88.06 128 GLU A N 1
ATOM 1000 C CA . GLU A 1 128 ? -11.101 14.648 11.460 1.00 88.06 128 GLU A CA 1
ATOM 1001 C C . GLU A 1 128 ? -12.054 14.551 10.270 1.00 88.06 128 GLU A C 1
ATOM 1003 O O . GLU A 1 128 ? -13.141 13.989 10.389 1.00 88.06 128 GLU A O 1
ATOM 1008 N N . PHE A 1 129 ? -11.626 15.046 9.105 1.00 90.50 129 PHE A N 1
ATOM 1009 C CA . PHE A 1 129 ? -12.406 15.000 7.870 1.00 90.50 129 PHE A CA 1
ATOM 1010 C C . PHE A 1 129 ? -12.713 13.555 7.451 1.00 90.50 129 PHE A C 1
ATOM 1012 O O . PHE A 1 129 ? -13.858 13.206 7.169 1.00 90.50 129 PHE A O 1
ATOM 1019 N N . ARG A 1 130 ? -11.708 12.674 7.500 1.00 93.69 130 ARG A N 1
ATOM 1020 C CA . ARG A 1 130 ? -11.870 11.246 7.176 1.00 93.69 130 ARG A CA 1
ATOM 1021 C C . ARG A 1 130 ? -12.760 10.527 8.196 1.00 93.69 130 ARG A C 1
ATOM 1023 O O . ARG A 1 130 ? -13.572 9.687 7.821 1.00 93.69 130 ARG A O 1
ATOM 1030 N N . ALA A 1 131 ? -12.659 10.878 9.478 1.00 91.81 131 ALA A N 1
ATOM 1031 C CA . ALA A 1 131 ? -13.497 10.326 10.538 1.00 91.81 131 ALA A CA 1
ATOM 1032 C C . ALA A 1 131 ? -14.959 10.793 10.430 1.00 91.81 131 ALA A C 1
ATOM 1034 O O . ALA A 1 131 ? -15.872 10.020 10.723 1.00 91.81 131 ALA A O 1
ATOM 1035 N N . GLN A 1 132 ? -15.210 12.019 9.958 1.00 88.75 132 GLN A N 1
ATOM 1036 C CA . GLN A 1 132 ? -16.566 12.509 9.682 1.00 88.75 132 GLN A CA 1
ATOM 1037 C C . GLN A 1 132 ? -17.295 11.658 8.636 1.00 88.75 132 GLN A C 1
ATOM 1039 O O . GLN A 1 132 ? -18.502 11.474 8.772 1.00 88.75 132 GLN A O 1
ATOM 1044 N N . GLY A 1 133 ? -16.583 11.075 7.666 1.00 87.25 133 GLY A N 1
ATOM 1045 C CA . GLY A 1 133 ? -17.161 10.122 6.711 1.00 87.25 133 GLY A CA 1
ATOM 1046 C C . GLY A 1 133 ? -17.643 8.811 7.350 1.00 87.25 133 GLY A C 1
ATOM 1047 O O . GLY A 1 133 ? -18.554 8.171 6.832 1.00 87.25 133 GLY A O 1
ATOM 1048 N N . VAL A 1 134 ? -17.082 8.428 8.503 1.00 89.25 134 VAL A N 1
ATOM 1049 C CA . VAL A 1 134 ? -17.388 7.165 9.199 1.00 89.25 134 VAL A CA 1
ATOM 1050 C C . VAL A 1 134 ? -18.368 7.348 10.364 1.00 89.25 134 VAL A C 1
ATOM 1052 O O . VAL A 1 134 ? -19.171 6.463 10.661 1.00 89.25 134 VAL A O 1
ATOM 1055 N N . ASN A 1 135 ? -18.347 8.505 11.026 1.00 86.56 135 ASN A N 1
ATOM 1056 C CA . ASN A 1 135 ? -19.165 8.774 12.211 1.00 86.56 135 ASN A CA 1
ATOM 1057 C C . ASN A 1 135 ? -20.684 8.544 12.028 1.00 86.56 135 ASN A C 1
ATOM 1059 O O . ASN A 1 135 ? -21.303 8.024 12.962 1.00 86.56 135 ASN A O 1
ATOM 1063 N N . PRO A 1 136 ? -21.316 8.865 10.879 1.00 88.06 136 PRO A N 1
ATOM 1064 C CA . PRO A 1 136 ? -22.727 8.551 10.651 1.00 88.06 136 PRO A CA 1
ATOM 1065 C C . PRO A 1 136 ? -23.030 7.051 10.748 1.00 88.06 136 PRO A C 1
ATOM 1067 O O . PRO A 1 136 ? -24.026 6.662 11.355 1.00 88.06 136 PRO A O 1
ATOM 1070 N N . TRP A 1 137 ? -22.141 6.197 10.231 1.00 90.31 137 TRP A N 1
ATOM 1071 C CA . TRP A 1 137 ? -22.295 4.742 10.298 1.00 90.31 137 TRP A CA 1
ATOM 1072 C C . TRP A 1 137 ? -22.228 4.214 11.742 1.00 90.31 137 TRP A C 1
ATOM 1074 O O . TRP A 1 137 ? -22.994 3.318 12.106 1.00 90.31 137 TRP A O 1
ATOM 1084 N N . LEU A 1 138 ? -21.380 4.799 12.595 1.00 88.25 138 LEU A N 1
ATOM 1085 C CA . LEU A 1 138 ? -21.290 4.429 14.017 1.00 88.25 138 LEU A CA 1
ATOM 1086 C C . LEU A 1 138 ? -22.564 4.762 14.797 1.00 88.25 138 LEU A C 1
ATOM 1088 O O . LEU A 1 138 ? -22.955 4.000 15.679 1.00 88.25 138 LEU A O 1
ATOM 1092 N N . ARG A 1 139 ? -23.200 5.892 14.470 1.00 83.56 139 ARG A N 1
ATOM 1093 C CA . ARG A 1 139 ? -24.406 6.408 15.142 1.00 83.56 139 ARG A CA 1
ATOM 1094 C C . ARG A 1 139 ? -25.707 5.840 14.588 1.00 83.56 139 ARG A C 1
ATOM 1096 O O . ARG A 1 139 ? -26.768 6.111 15.132 1.00 83.56 139 ARG A O 1
ATOM 1103 N N . CYS A 1 140 ? -25.635 5.103 13.489 1.00 78.69 140 CYS A N 1
ATOM 1104 C CA . CYS A 1 140 ? -26.800 4.521 12.855 1.00 78.69 140 CYS A CA 1
ATOM 1105 C C . CYS A 1 140 ? -27.349 3.372 13.720 1.00 78.69 140 CYS A C 1
ATOM 1107 O O . CYS A 1 140 ? -26.699 2.334 13.902 1.00 78.69 140 CYS A O 1
ATOM 1109 N N . GLU A 1 141 ? -28.539 3.617 14.277 1.00 67.94 141 GLU A N 1
ATOM 1110 C CA . GLU A 1 141 ? -29.296 2.712 15.154 1.00 67.94 141 GLU A CA 1
ATOM 1111 C C . GLU A 1 141 ? -30.469 2.024 14.430 1.00 67.94 141 GLU A C 1
ATOM 1113 O O . GLU A 1 141 ? -31.086 1.122 14.991 1.00 67.94 141 GLU A O 1
ATOM 1118 N N . GLU A 1 142 ? -30.766 2.413 13.185 1.00 62.69 142 GLU A N 1
ATOM 1119 C CA . GLU A 1 142 ? -31.898 1.890 12.412 1.00 62.69 142 GLU A CA 1
ATOM 1120 C C . GLU A 1 142 ? -31.644 0.470 11.877 1.00 62.69 142 GLU A C 1
ATOM 1122 O O . GLU A 1 142 ? -30.681 0.198 11.160 1.00 62.69 142 GLU A O 1
ATOM 1127 N N . GLU A 1 143 ? -32.551 -0.450 12.206 1.00 53.62 143 GLU A N 1
ATOM 1128 C CA . GLU A 1 143 ? -32.343 -1.898 12.070 1.00 53.62 143 GLU A CA 1
ATOM 1129 C C . GLU A 1 143 ? -32.330 -2.423 10.627 1.00 53.62 143 GLU A C 1
ATOM 1131 O O . GLU A 1 143 ? -31.709 -3.449 10.360 1.00 53.62 143 GLU A O 1
ATOM 1136 N N . GLN A 1 144 ? -33.002 -1.751 9.688 1.00 53.69 144 GLN A N 1
ATOM 1137 C CA . GLN A 1 144 ? -33.226 -2.292 8.337 1.00 53.69 144 GLN A CA 1
ATOM 1138 C C . GLN A 1 144 ? -32.105 -1.957 7.338 1.00 53.69 144 GLN A C 1
ATOM 1140 O O . GLN A 1 144 ? -32.030 -2.572 6.273 1.00 53.69 144 GLN A O 1
ATOM 1145 N N . HIS A 1 145 ? -31.198 -1.030 7.676 1.00 54.47 145 HIS A N 1
ATOM 1146 C CA . HIS A 1 145 ? -30.194 -0.520 6.730 1.00 54.47 145 HIS A CA 1
ATOM 1147 C C . HIS A 1 145 ? -28.764 -0.419 7.274 1.00 54.47 145 HIS A C 1
ATOM 1149 O O . HIS A 1 145 ? -27.850 -0.098 6.512 1.00 54.47 145 HIS A O 1
ATOM 1155 N N . CYS A 1 146 ? -28.525 -0.727 8.551 1.00 67.50 146 CYS A N 1
ATOM 1156 C CA . CYS A 1 146 ? -27.208 -0.528 9.143 1.00 67.50 146 CYS A CA 1
ATOM 1157 C C . CYS A 1 146 ? -26.310 -1.769 9.059 1.00 67.50 146 CYS A C 1
ATOM 1159 O O . CYS A 1 146 ? -26.499 -2.735 9.794 1.00 67.50 146 CYS A O 1
ATOM 1161 N N . SER A 1 147 ? -25.288 -1.729 8.200 1.00 79.31 147 SER A N 1
ATOM 1162 C CA . SER A 1 147 ? -24.235 -2.752 8.164 1.00 79.31 147 SER A CA 1
ATOM 1163 C C . SER A 1 147 ? -23.516 -2.842 9.524 1.00 79.31 147 SER A C 1
ATOM 1165 O O . SER A 1 147 ? -23.064 -1.805 10.015 1.00 79.31 147 SER A O 1
ATOM 1167 N N . PRO A 1 148 ? -23.378 -4.026 10.154 1.00 87.50 148 PRO A N 1
ATOM 1168 C CA . PRO A 1 148 ? -22.638 -4.175 11.414 1.00 87.50 148 PRO A CA 1
ATOM 1169 C C . PRO A 1 148 ? -21.121 -4.038 11.234 1.00 87.50 148 PRO A C 1
ATOM 1171 O O . PRO A 1 148 ? -20.415 -3.749 12.201 1.00 87.50 148 PRO A O 1
ATOM 1174 N N . VAL A 1 149 ? -20.625 -4.212 10.004 1.00 90.25 149 VAL A N 1
ATOM 1175 C CA . VAL A 1 149 ? -19.201 -4.152 9.674 1.00 90.25 149 VAL A CA 1
ATOM 1176 C C . VAL A 1 149 ? -18.906 -2.975 8.751 1.00 90.25 149 VAL A C 1
ATOM 1178 O O . VAL A 1 149 ? -19.614 -2.746 7.768 1.00 90.25 149 VAL A O 1
ATOM 1181 N N . LEU A 1 150 ? -17.831 -2.259 9.061 1.00 93.06 150 LEU A N 1
ATOM 1182 C CA . LEU A 1 150 ? -17.174 -1.298 8.191 1.00 93.06 150 LEU A CA 1
ATOM 1183 C C . LEU A 1 150 ? -15.766 -1.794 7.892 1.00 93.06 150 LEU A C 1
ATOM 1185 O O . LEU A 1 150 ? -15.020 -2.133 8.808 1.00 93.06 150 LEU A O 1
ATOM 1189 N N . ALA A 1 151 ? -15.371 -1.750 6.632 1.00 94.44 151 ALA A N 1
ATOM 1190 C CA . ALA A 1 151 ? -14.021 -2.069 6.229 1.00 94.44 151 ALA A CA 1
ATOM 1191 C C . ALA A 1 151 ? -13.295 -0.859 5.659 1.00 94.44 151 ALA A C 1
ATOM 1193 O O . ALA A 1 151 ? -13.642 -0.347 4.597 1.00 94.44 151 ALA A O 1
ATOM 1194 N N . ILE A 1 152 ? -12.253 -0.418 6.352 1.00 96.19 152 ILE A N 1
ATOM 1195 C CA . ILE A 1 152 ? -11.379 0.663 5.910 1.00 96.19 152 ILE A CA 1
ATOM 1196 C C . ILE A 1 152 ? -10.291 0.052 5.027 1.00 96.19 152 ILE A C 1
ATOM 1198 O O . ILE A 1 152 ? -9.407 -0.657 5.514 1.00 96.19 152 ILE A O 1
ATOM 1202 N N . CYS A 1 153 ? -10.348 0.338 3.729 1.00 95.19 153 CYS A N 1
ATOM 1203 C CA . CYS A 1 153 ? -9.520 -0.311 2.712 1.00 95.19 153 CYS A CA 1
ATOM 1204 C C . CYS A 1 153 ? -8.561 0.681 2.044 1.00 95.19 153 CYS A C 1
ATOM 1206 O O . CYS A 1 153 ? -8.871 1.864 1.925 1.00 95.19 153 CYS A O 1
ATOM 1208 N N . GLY A 1 154 ? -7.391 0.228 1.587 1.00 94.75 154 GLY A N 1
ATOM 1209 C CA . GLY A 1 154 ? -6.441 1.097 0.883 1.00 94.75 154 GLY A CA 1
ATOM 1210 C C . GLY A 1 154 ? -4.997 0.598 0.868 1.00 94.75 154 GLY A C 1
ATOM 1211 O O . GLY A 1 154 ? -4.639 -0.365 1.548 1.00 94.75 154 GLY A O 1
ATOM 1212 N N . MET A 1 155 ? -4.145 1.313 0.133 1.00 95.19 155 MET A N 1
ATOM 1213 C CA . MET A 1 155 ? -2.725 0.994 -0.070 1.00 95.19 155 MET A CA 1
ATOM 1214 C C . MET A 1 155 ? -1.923 0.912 1.244 1.00 95.19 155 MET A C 1
ATOM 1216 O O . MET A 1 155 ? -2.285 1.501 2.268 1.00 95.19 155 MET A O 1
ATOM 1220 N N . GLY A 1 156 ? -0.805 0.182 1.239 1.00 94.62 156 GLY A N 1
ATOM 1221 C CA . GLY A 1 156 ? 0.160 0.194 2.344 1.00 94.62 156 GLY A CA 1
ATOM 1222 C C . GLY A 1 156 ? 0.579 1.622 2.729 1.00 94.62 156 GLY A C 1
ATOM 1223 O O . GLY A 1 156 ? 0.806 2.472 1.871 1.00 94.62 156 GLY A O 1
ATOM 1224 N N . GLY A 1 157 ? 0.636 1.912 4.031 1.00 94.69 157 GLY A N 1
ATOM 1225 C CA . GLY A 1 157 ? 1.035 3.231 4.536 1.00 94.69 157 GLY A CA 1
ATOM 1226 C C . GLY A 1 157 ? -0.011 4.347 4.408 1.00 94.69 157 GLY A C 1
ATOM 1227 O O . GLY A 1 157 ? 0.276 5.455 4.842 1.00 94.69 157 GLY A O 1
ATOM 1228 N N . SER A 1 158 ? -1.221 4.078 3.895 1.00 96.19 158 SER A N 1
ATOM 1229 C CA . SER A 1 158 ? -2.270 5.096 3.677 1.00 96.19 158 SER A CA 1
ATOM 1230 C C . SER A 1 158 ? -2.920 5.676 4.945 1.00 96.19 158 SER A C 1
ATOM 1232 O O . SER A 1 158 ? -3.709 6.607 4.845 1.00 96.19 158 SER A O 1
ATOM 1234 N N . GLY A 1 159 ? -2.621 5.139 6.134 1.00 95.44 159 GLY A N 1
ATOM 1235 C CA . GLY A 1 159 ? -3.171 5.631 7.406 1.00 95.44 159 GLY A CA 1
ATOM 1236 C C . GLY A 1 159 ? -4.436 4.923 7.912 1.00 95.44 159 GLY A C 1
ATOM 1237 O O . GLY A 1 159 ? -5.070 5.429 8.832 1.00 95.44 159 GLY A O 1
ATOM 1238 N N . LYS A 1 160 ? -4.797 3.747 7.373 1.00 96.38 160 LYS A N 1
ATOM 1239 C CA . LYS A 1 160 ? -5.983 2.970 7.806 1.00 96.38 160 LYS A CA 1
ATOM 1240 C C . LYS A 1 160 ? -6.002 2.688 9.308 1.00 96.38 160 LYS A C 1
ATOM 1242 O O . LYS A 1 160 ? -6.960 3.051 9.980 1.00 96.38 160 LYS A O 1
ATOM 1247 N N . THR A 1 161 ? -4.922 2.100 9.823 1.00 95.00 161 THR A N 1
ATOM 1248 C CA . THR A 1 161 ? -4.737 1.818 11.252 1.00 95.00 161 THR A CA 1
ATOM 1249 C C . THR A 1 161 ? -4.874 3.093 12.079 1.00 95.00 161 THR A C 1
ATOM 1251 O O . THR A 1 161 ? -5.573 3.110 13.084 1.00 95.00 161 THR A O 1
ATOM 1254 N N . THR A 1 162 ? -4.273 4.198 11.629 1.00 95.31 162 THR A N 1
ATOM 1255 C CA . THR A 1 162 ? -4.363 5.494 12.314 1.00 95.31 162 THR A CA 1
ATOM 1256 C C . THR A 1 162 ? -5.804 6.005 12.382 1.00 95.31 162 THR A C 1
ATOM 1258 O O . THR A 1 162 ? -6.247 6.430 13.447 1.00 95.31 162 THR A O 1
ATOM 1261 N N . LEU A 1 163 ? -6.556 5.919 11.279 1.00 96.25 163 LEU A N 1
ATOM 1262 C CA . LEU A 1 163 ? -7.970 6.298 11.240 1.00 96.25 163 LEU A CA 1
ATOM 1263 C C . LEU A 1 163 ? -8.817 5.411 12.158 1.00 96.25 163 LEU A C 1
ATOM 1265 O O . LEU A 1 163 ? -9.634 5.924 12.919 1.00 96.25 163 LEU A O 1
ATOM 1269 N N . ALA A 1 164 ? -8.591 4.097 12.140 1.00 96.12 164 ALA A N 1
ATOM 1270 C CA . ALA A 1 164 ? -9.305 3.164 13.004 1.00 96.12 164 ALA A CA 1
ATOM 1271 C C . ALA A 1 164 ? -9.029 3.431 14.492 1.00 96.12 164 ALA A C 1
ATOM 1273 O O . ALA A 1 164 ? -9.964 3.458 15.290 1.00 96.12 164 ALA A O 1
ATOM 1274 N N . LYS A 1 165 ? -7.771 3.708 14.866 1.00 94.56 165 LYS A N 1
ATOM 1275 C CA . LYS A 1 165 ? -7.388 4.088 16.237 1.00 94.56 165 LYS A CA 1
ATOM 1276 C C . LYS A 1 165 ? -8.058 5.378 16.686 1.00 94.56 165 LYS A C 1
ATOM 1278 O O . LYS A 1 165 ? -8.592 5.433 17.791 1.00 94.56 165 LYS A O 1
ATOM 1283 N N . TYR A 1 166 ? -8.064 6.395 15.824 1.00 93.50 166 TYR A N 1
ATOM 1284 C CA . TYR A 1 166 ? -8.740 7.659 16.100 1.00 93.50 166 TYR A CA 1
ATOM 1285 C C . TYR A 1 166 ? -10.232 7.437 16.361 1.00 93.50 166 TYR A C 1
ATOM 1287 O O . TYR A 1 166 ? -10.739 7.797 17.420 1.00 93.50 166 TYR A O 1
ATOM 1295 N N . ILE A 1 167 ? -10.913 6.747 15.444 1.00 93.56 167 ILE A N 1
ATOM 1296 C CA . ILE A 1 167 ? -12.339 6.438 15.563 1.00 93.56 167 ILE A CA 1
ATOM 1297 C C . ILE A 1 167 ? -12.632 5.639 16.837 1.00 93.56 167 ILE A C 1
ATOM 1299 O O . ILE A 1 167 ? -13.576 5.968 17.557 1.00 93.56 167 ILE A O 1
ATOM 1303 N N . TYR A 1 168 ? -11.827 4.618 17.128 1.00 94.00 168 TYR A N 1
ATOM 1304 C CA . TYR A 1 168 ? -11.966 3.795 18.324 1.00 94.00 168 TYR A CA 1
ATOM 1305 C C . TYR A 1 168 ? -11.862 4.632 19.597 1.00 94.00 168 TYR A C 1
ATOM 1307 O O . TYR A 1 168 ? -12.779 4.629 20.418 1.00 94.00 168 TYR A O 1
ATOM 1315 N N . ASN A 1 169 ? -10.784 5.405 19.735 1.00 90.44 169 ASN A N 1
ATOM 1316 C CA . ASN A 1 169 ? -10.547 6.239 20.908 1.00 90.44 169 ASN A CA 1
ATOM 1317 C C . ASN A 1 169 ? -11.661 7.275 21.113 1.00 90.44 169 ASN A C 1
ATOM 1319 O O . ASN A 1 169 ? -12.092 7.480 22.246 1.00 90.44 169 ASN A O 1
ATOM 1323 N N . SER A 1 170 ? -12.161 7.880 20.031 1.00 88.38 170 SER A N 1
ATOM 1324 C CA . SER A 1 170 ? -13.228 8.885 20.086 1.00 88.38 170 SER A CA 1
ATOM 1325 C C . SER A 1 170 ? -14.615 8.316 20.392 1.00 88.38 170 SER A C 1
ATOM 1327 O O . SER A 1 170 ? -15.488 9.073 20.811 1.00 88.38 170 SER A O 1
ATOM 1329 N N . ASN A 1 171 ? -14.853 7.017 20.175 1.00 89.31 171 ASN A N 1
ATOM 1330 C CA . ASN A 1 171 ? -16.202 6.441 20.245 1.00 89.31 171 ASN A CA 1
ATOM 1331 C C . ASN A 1 171 ? -16.364 5.284 21.232 1.00 89.31 171 ASN A C 1
ATOM 1333 O O . ASN A 1 171 ? -17.504 4.938 21.527 1.00 89.31 171 ASN A O 1
ATOM 1337 N N . LYS A 1 172 ? -15.288 4.694 21.768 1.00 88.69 172 LYS A N 1
ATOM 1338 C CA . LYS A 1 172 ? -15.373 3.499 22.628 1.00 88.69 172 LYS A CA 1
ATOM 1339 C C . LYS A 1 172 ? -16.295 3.651 23.842 1.00 88.69 172 LYS A C 1
ATOM 1341 O O . LYS A 1 172 ? -16.954 2.693 24.216 1.00 88.69 172 LYS A O 1
ATOM 1346 N N . GLN A 1 173 ? -16.402 4.860 24.399 1.00 86.88 173 GLN A N 1
ATOM 1347 C CA . GLN A 1 173 ? -17.261 5.153 25.555 1.00 86.88 173 GLN A CA 1
ATOM 1348 C C . GLN A 1 173 ? -18.765 5.107 25.227 1.00 86.88 173 GLN A C 1
ATOM 1350 O O . GLN A 1 173 ? -19.593 5.054 26.128 1.00 86.88 173 GLN A O 1
ATOM 1355 N N . ASN A 1 174 ? -19.131 5.106 23.940 1.00 88.75 174 ASN A N 1
ATOM 1356 C CA . ASN A 1 174 ? -20.520 4.982 23.485 1.00 88.75 174 ASN A CA 1
ATOM 1357 C C . ASN A 1 174 ? -20.989 3.515 23.403 1.00 88.75 174 ASN A C 1
ATOM 1359 O O . ASN A 1 174 ? -22.094 3.244 22.930 1.00 88.75 174 ASN A O 1
ATOM 1363 N N . PHE A 1 175 ? -20.141 2.565 23.804 1.00 89.88 175 PHE A N 1
ATOM 1364 C CA . PHE A 1 175 ? -20.391 1.128 23.760 1.00 89.88 175 PHE A CA 1
ATOM 1365 C C . PHE A 1 175 ? -20.203 0.527 25.156 1.00 89.88 175 PHE A C 1
ATOM 1367 O O . PHE A 1 175 ? -19.438 1.043 25.964 1.00 89.88 175 PHE A O 1
ATOM 1374 N N . GLU A 1 176 ? -20.898 -0.575 25.447 1.00 91.94 176 GLU A N 1
ATOM 1375 C CA . GLU A 1 176 ? -20.795 -1.255 26.748 1.00 91.94 176 GLU A CA 1
ATOM 1376 C C . GLU A 1 176 ? -19.414 -1.892 26.940 1.00 91.94 176 GLU A C 1
ATOM 1378 O O . GLU A 1 176 ? -18.953 -2.085 28.065 1.00 91.94 176 GLU A O 1
ATOM 1383 N N . SER A 1 177 ? -18.760 -2.283 25.845 1.00 91.50 177 SER A N 1
ATOM 1384 C CA . SER A 1 177 ? -17.388 -2.787 25.849 1.00 91.50 177 SER A CA 1
ATOM 1385 C C . SER A 1 177 ? -16.728 -2.549 24.494 1.00 91.50 177 SER A C 1
ATOM 1387 O O . SER A 1 177 ? -17.403 -2.403 23.472 1.00 91.50 177 SER A O 1
ATOM 1389 N N . SER A 1 178 ? -15.400 -2.524 24.467 1.00 92.88 178 SER A N 1
ATOM 1390 C CA . SER A 1 178 ? -14.655 -2.279 23.238 1.00 92.88 178 SER A CA 1
ATOM 1391 C C . SER A 1 178 ? -13.327 -3.022 23.231 1.00 92.88 178 SER A C 1
ATOM 1393 O O . SER A 1 178 ? -12.702 -3.161 24.279 1.00 92.88 178 SER A O 1
ATOM 1395 N N . SER A 1 179 ? -12.878 -3.464 22.059 1.00 93.62 179 SER A N 1
ATOM 1396 C CA . SER A 1 179 ? -11.574 -4.116 21.902 1.00 93.62 179 SER A CA 1
ATOM 1397 C C . SER A 1 179 ? -10.895 -3.676 20.610 1.00 93.62 179 SER A C 1
ATOM 1399 O O . SER A 1 179 ? -11.557 -3.450 19.596 1.00 93.62 179 SER A O 1
ATOM 1401 N N . PHE A 1 180 ? -9.572 -3.550 20.653 1.00 94.50 180 PHE A N 1
ATOM 1402 C CA . PHE A 1 180 ? -8.743 -3.237 19.495 1.00 94.50 180 PHE A CA 1
ATOM 1403 C C . PHE A 1 180 ? -7.714 -4.354 19.322 1.00 94.50 180 PHE A C 1
ATOM 1405 O O . PHE A 1 180 ? -6.843 -4.543 20.172 1.00 94.50 180 PHE A O 1
ATOM 1412 N N . LEU A 1 181 ? -7.838 -5.108 18.234 1.00 93.12 181 LEU A N 1
ATOM 1413 C CA . LEU A 1 181 ? -7.027 -6.281 17.933 1.00 93.12 181 LEU A CA 1
ATOM 1414 C C . LEU A 1 181 ? -5.968 -5.909 16.883 1.00 93.12 181 LEU A C 1
ATOM 1416 O O . LEU A 1 181 ? -6.318 -5.570 15.754 1.00 93.12 181 LEU A O 1
ATOM 1420 N N . GLU A 1 182 ? -4.690 -5.961 17.269 1.00 88.50 182 GLU A N 1
ATOM 1421 C CA . GLU A 1 182 ? -3.515 -5.722 16.409 1.00 88.50 182 GLU A CA 1
ATOM 1422 C C . GLU A 1 182 ? -2.758 -7.030 16.120 1.00 88.50 182 GLU A C 1
ATOM 1424 O O . GLU A 1 182 ? -2.985 -8.046 16.777 1.00 88.50 182 GLU A O 1
ATOM 1429 N N . GLU A 1 183 ? -1.814 -6.981 15.169 1.00 69.56 183 GLU A N 1
ATOM 1430 C CA . GLU A 1 183 ? -0.892 -8.086 14.839 1.00 69.56 183 GLU A CA 1
ATOM 1431 C C . GLU A 1 183 ? -1.610 -9.378 14.426 1.00 69.56 183 GLU A C 1
ATOM 1433 O O . GLU A 1 183 ? -1.316 -10.480 14.905 1.00 69.56 183 GLU A O 1
ATOM 1438 N N . ILE A 1 184 ? -2.587 -9.233 13.539 1.00 70.75 184 ILE A N 1
ATOM 1439 C CA . ILE A 1 184 ? -3.418 -10.335 13.080 1.00 70.75 184 ILE A CA 1
ATOM 1440 C C . ILE A 1 184 ? -2.674 -11.085 11.978 1.00 70.75 184 ILE A C 1
ATOM 1442 O O . ILE A 1 184 ? -2.878 -10.873 10.791 1.00 70.75 184 ILE A O 1
ATOM 1446 N N . GLU A 1 185 ? -1.765 -11.959 12.390 1.00 65.88 185 GLU A N 1
ATOM 1447 C CA . GLU A 1 185 ? -1.103 -12.903 11.496 1.00 65.88 185 GLU A CA 1
ATOM 1448 C C . GLU A 1 185 ? -1.695 -14.298 11.701 1.00 65.88 185 GLU A C 1
ATOM 1450 O O . GLU A 1 185 ? -1.902 -14.734 12.839 1.00 65.88 185 GLU A O 1
ATOM 1455 N N . ASN A 1 186 ? -1.918 -15.037 10.611 1.00 65.50 186 ASN A N 1
ATOM 1456 C CA . ASN A 1 186 ? -2.348 -16.436 10.664 1.00 65.50 186 ASN A CA 1
ATOM 1457 C C . ASN A 1 186 ? -1.175 -17.356 11.066 1.00 65.50 186 ASN A C 1
ATOM 1459 O O . ASN A 1 186 ? -0.706 -18.198 10.302 1.00 65.50 186 ASN A O 1
ATOM 1463 N N . LYS A 1 187 ? -0.630 -17.134 12.268 1.00 73.88 187 LYS A N 1
ATOM 1464 C CA . LYS A 1 187 ? 0.440 -17.932 12.874 1.00 73.88 187 LYS A CA 1
ATOM 1465 C C . LYS A 1 187 ? -0.107 -18.772 14.031 1.00 73.88 187 LYS A C 1
ATOM 1467 O O . LYS A 1 187 ? -1.010 -18.322 14.748 1.00 73.88 187 LYS A O 1
ATOM 1472 N N . PRO A 1 188 ? 0.464 -19.967 14.277 1.00 71.50 188 PRO A N 1
ATOM 1473 C CA . PRO A 1 188 ? 0.049 -20.819 15.385 1.00 71.50 188 PRO A CA 1
ATOM 1474 C C . PRO A 1 188 ? 0.035 -20.056 16.717 1.00 71.50 188 PRO A C 1
ATOM 1476 O O . PRO A 1 188 ? 1.012 -19.412 17.090 1.00 71.50 188 PRO A O 1
ATOM 1479 N N . GLY A 1 189 ? -1.089 -20.116 17.431 1.00 77.31 189 GLY A N 1
ATOM 1480 C CA . GLY A 1 189 ? -1.260 -19.486 18.745 1.00 77.31 189 GLY A CA 1
ATOM 1481 C C . GLY A 1 189 ? -1.674 -18.008 18.736 1.00 77.31 189 GLY A C 1
ATOM 1482 O O . GLY A 1 189 ? -2.221 -17.551 19.742 1.00 77.31 189 GLY A O 1
ATOM 1483 N N . VAL A 1 190 ? -1.514 -17.274 17.625 1.00 83.62 190 VAL A N 1
ATOM 1484 C CA . VAL A 1 190 ? -1.927 -15.856 17.536 1.00 83.62 190 VAL A CA 1
ATOM 1485 C C . VAL A 1 190 ? -3.436 -15.720 17.698 1.00 83.62 190 VAL A C 1
ATOM 1487 O O . VAL A 1 190 ? -3.904 -14.915 18.498 1.00 83.62 190 VAL A O 1
ATOM 1490 N N . LEU A 1 191 ? -4.203 -16.567 17.018 1.00 87.69 191 LEU A N 1
ATOM 1491 C CA . LEU A 1 191 ? -5.660 -16.516 17.066 1.00 87.69 191 LEU A CA 1
ATOM 1492 C C . LEU A 1 191 ? -6.216 -16.752 18.476 1.00 87.69 191 LEU A C 1
ATOM 1494 O O . LEU A 1 191 ? -7.069 -16.003 18.941 1.00 87.69 191 LEU A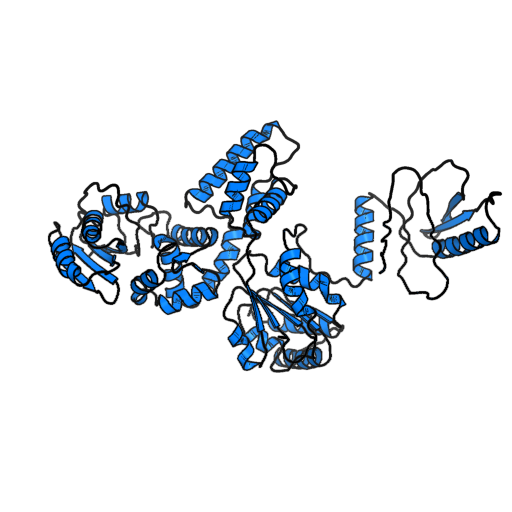 O 1
ATOM 1498 N N . LEU A 1 192 ? -5.665 -17.729 19.202 1.00 89.88 192 LEU A N 1
ATOM 1499 C CA . LEU A 1 192 ? -6.047 -17.993 20.591 1.00 89.88 192 LEU A CA 1
ATOM 1500 C C . LEU A 1 192 ? -5.708 -16.803 21.508 1.00 89.88 192 LEU A C 1
ATOM 1502 O O . LEU A 1 192 ? -6.475 -16.482 22.415 1.00 89.88 192 LEU A O 1
ATOM 1506 N N . ARG A 1 193 ? -4.574 -16.125 21.267 1.00 90.12 193 ARG A N 1
ATOM 1507 C CA . ARG A 1 193 ? -4.195 -14.889 21.973 1.00 90.12 193 ARG A CA 1
ATOM 1508 C C . ARG A 1 193 ? -5.214 -13.775 21.717 1.00 90.12 193 ARG A C 1
ATOM 1510 O O . ARG A 1 193 ? -5.664 -13.156 22.680 1.00 90.12 193 ARG A O 1
ATOM 1517 N N . LEU A 1 194 ? -5.607 -13.564 20.460 1.00 90.62 194 LEU A N 1
ATOM 1518 C CA . LEU A 1 194 ? -6.610 -12.563 20.078 1.00 90.62 194 LEU A CA 1
ATOM 1519 C C . LEU A 1 194 ? -7.974 -12.859 20.708 1.00 90.62 194 LEU A C 1
ATOM 1521 O O . LEU A 1 194 ? -8.605 -11.955 21.246 1.00 90.62 194 LEU A O 1
ATOM 1525 N N . GLN A 1 195 ? -8.400 -14.124 20.728 1.00 92.50 195 GLN A N 1
ATOM 1526 C CA . GLN A 1 195 ? -9.653 -14.518 21.376 1.00 92.50 195 GLN A CA 1
ATOM 1527 C C . GLN A 1 195 ? -9.627 -14.263 22.888 1.00 92.50 195 GLN A C 1
ATOM 1529 O O . GLN A 1 195 ? -10.581 -13.714 23.437 1.00 92.50 195 GLN A O 1
ATOM 1534 N N . LYS A 1 196 ? -8.521 -14.605 23.567 1.00 92.25 196 LYS A N 1
ATOM 1535 C CA . LYS A 1 196 ? -8.329 -14.310 24.998 1.00 92.25 196 LYS A CA 1
ATOM 1536 C C . LYS A 1 196 ? -8.376 -12.809 25.280 1.00 92.25 196 LYS A C 1
ATOM 1538 O O . LYS A 1 196 ? -9.005 -12.399 26.253 1.00 92.25 196 LYS A O 1
ATOM 1543 N N . GLN A 1 197 ? -7.728 -12.000 24.440 1.00 91.81 197 GLN A N 1
ATOM 1544 C CA . GLN A 1 197 ? -7.773 -10.543 24.550 1.00 91.81 197 GLN A CA 1
ATOM 1545 C C . GLN A 1 197 ? -9.200 -10.022 24.366 1.00 91.81 197 GLN A C 1
ATOM 1547 O O . GLN A 1 197 ? -9.692 -9.300 25.229 1.00 91.81 197 GLN A O 1
ATOM 1552 N N . LEU A 1 198 ? -9.885 -10.432 23.295 1.00 92.56 198 LEU A N 1
ATOM 1553 C CA . LEU A 1 198 ? -11.242 -9.981 23.003 1.00 92.56 198 LEU A CA 1
ATOM 1554 C C . LEU A 1 198 ? -12.213 -10.336 24.136 1.00 92.56 198 LEU A C 1
ATOM 1556 O O . LEU A 1 198 ? -12.987 -9.492 24.580 1.00 92.56 198 LEU A O 1
ATOM 1560 N N . LEU A 1 199 ? -12.142 -11.564 24.652 1.00 92.81 199 LEU A N 1
ATOM 1561 C CA . LEU A 1 199 ? -12.950 -12.004 25.788 1.00 92.81 199 LEU A CA 1
ATOM 1562 C C . LEU A 1 199 ? -12.656 -11.189 27.050 1.00 92.81 199 LEU A C 1
ATOM 1564 O O . LEU A 1 199 ? -13.592 -10.782 27.736 1.00 92.81 199 LEU A O 1
ATOM 1568 N N . ARG A 1 200 ? -11.382 -10.905 27.342 1.00 91.25 200 ARG A N 1
ATOM 1569 C CA . ARG A 1 200 ? -10.991 -10.045 28.469 1.00 91.25 200 ARG A CA 1
ATOM 1570 C C . ARG A 1 200 ? -11.554 -8.635 28.319 1.00 91.25 200 ARG A C 1
ATOM 1572 O O . ARG A 1 200 ? -12.096 -8.098 29.280 1.00 91.25 200 ARG A O 1
ATOM 1579 N N . ASP A 1 201 ? -11.437 -8.048 27.135 1.00 90.81 201 ASP A N 1
ATOM 1580 C CA . ASP A 1 201 ? -11.887 -6.684 26.859 1.00 90.81 201 ASP A CA 1
ATOM 1581 C C . ASP A 1 201 ? -13.416 -6.561 26.895 1.00 90.81 201 ASP A C 1
ATOM 1583 O O . ASP A 1 201 ? -13.948 -5.575 27.401 1.00 90.81 201 ASP A O 1
ATOM 1587 N N . VAL A 1 202 ? -14.136 -7.578 26.409 1.00 89.75 202 VAL A N 1
ATOM 1588 C CA . VAL A 1 202 ? -15.605 -7.581 26.366 1.00 89.75 202 VAL A CA 1
ATOM 1589 C C . VAL A 1 202 ? -16.221 -7.989 27.701 1.00 89.75 202 VAL A C 1
ATOM 1591 O O . VAL A 1 202 ? -17.230 -7.421 28.111 1.00 89.75 202 VAL A O 1
ATOM 1594 N N . LEU A 1 203 ? -15.668 -8.976 28.404 1.00 87.94 203 LEU A N 1
ATOM 1595 C CA . LEU A 1 203 ? -16.273 -9.520 29.627 1.00 87.94 203 LEU A CA 1
ATOM 1596 C C . LEU A 1 203 ? -15.649 -8.972 30.915 1.00 87.94 203 LEU A C 1
ATOM 1598 O O . LEU A 1 203 ? -16.261 -9.111 31.970 1.00 87.94 203 LEU A O 1
ATOM 1602 N N . GLY A 1 204 ? -14.492 -8.310 30.837 1.00 79.19 204 GLY A N 1
ATOM 1603 C CA . GLY A 1 204 ? -13.827 -7.658 31.971 1.00 79.19 204 GLY A CA 1
ATOM 1604 C C . GLY A 1 204 ? -13.048 -8.602 32.892 1.00 79.19 204 GLY A C 1
ATOM 1605 O O . GLY A 1 204 ? -12.446 -8.140 33.855 1.00 79.19 204 GLY A O 1
ATOM 1606 N N . ASN A 1 205 ? -13.020 -9.905 32.596 1.00 75.69 205 ASN A N 1
ATOM 1607 C CA . ASN A 1 205 ? -12.372 -10.929 33.416 1.00 75.69 205 ASN A CA 1
ATOM 1608 C C . ASN A 1 205 ? -11.339 -11.718 32.605 1.00 75.69 205 ASN A C 1
ATOM 1610 O O . ASN A 1 205 ? -11.475 -11.887 31.393 1.00 75.69 205 ASN A O 1
ATOM 1614 N N . ASN A 1 206 ? -10.318 -12.252 33.281 1.00 73.75 206 ASN A N 1
ATOM 1615 C CA . ASN A 1 206 ? -9.413 -13.224 32.672 1.00 73.75 206 ASN A CA 1
ATOM 1616 C C . ASN A 1 206 ? -10.159 -14.541 32.462 1.00 73.75 206 ASN A C 1
ATOM 1618 O O . ASN A 1 206 ? -10.408 -15.278 33.412 1.00 73.75 206 ASN A O 1
ATOM 1622 N N . ILE A 1 207 ? -10.524 -14.810 31.213 1.00 78.62 207 ILE A N 1
ATOM 1623 C CA . ILE A 1 207 ? -11.201 -16.042 30.825 1.00 78.62 207 ILE A CA 1
ATOM 1624 C C . ILE A 1 207 ? -10.151 -17.022 30.326 1.00 78.62 207 ILE A C 1
ATOM 1626 O O . ILE A 1 207 ? -9.396 -16.733 29.393 1.00 78.62 207 ILE A O 1
ATOM 1630 N N . GLU A 1 208 ? -10.102 -18.186 30.960 1.00 82.69 208 GLU A N 1
ATOM 1631 C CA . GLU A 1 208 ? -9.319 -19.304 30.462 1.00 82.69 208 GLU A CA 1
ATOM 1632 C C . GLU A 1 208 ? -10.112 -20.023 29.373 1.00 82.69 208 GLU A C 1
ATOM 1634 O O . GLU A 1 208 ? -11.218 -20.501 29.603 1.00 82.69 208 GLU A O 1
ATOM 1639 N N . ILE A 1 209 ? -9.535 -20.068 28.174 1.00 88.94 209 ILE A N 1
ATOM 1640 C CA . ILE A 1 209 ? -9.995 -20.908 27.068 1.00 88.94 209 ILE A CA 1
ATOM 1641 C C . ILE A 1 209 ? -8.876 -21.878 26.703 1.00 88.94 209 ILE A C 1
ATOM 1643 O O . ILE A 1 209 ? -7.701 -21.488 26.617 1.00 88.94 209 ILE A O 1
ATOM 1647 N N . SER A 1 210 ? -9.248 -23.143 26.519 1.00 86.81 210 SER A N 1
ATOM 1648 C CA . SER A 1 210 ? -8.322 -24.249 26.267 1.00 86.81 210 SER A CA 1
ATOM 1649 C C . SER A 1 210 ? -7.933 -24.365 24.793 1.00 86.81 210 SER A C 1
ATOM 1651 O O . SER A 1 210 ? -6.832 -24.811 24.474 1.00 86.81 210 SER A O 1
ATOM 1653 N N . ASN A 1 211 ? -8.817 -23.943 23.886 1.00 90.81 211 ASN A N 1
ATOM 1654 C CA . ASN A 1 211 ? -8.625 -24.039 22.443 1.00 90.81 211 ASN A CA 1
ATOM 1655 C C . ASN A 1 211 ? -9.431 -22.972 21.679 1.00 90.81 211 ASN A C 1
ATOM 1657 O O . ASN A 1 211 ? -10.244 -22.249 22.256 1.00 90.81 211 ASN A O 1
ATOM 1661 N N . VAL A 1 212 ? -9.182 -22.880 20.369 1.00 90.38 212 VAL A N 1
ATOM 1662 C CA . VAL A 1 212 ? -9.763 -21.849 19.496 1.00 90.38 212 VAL A CA 1
ATOM 1663 C C . VAL A 1 212 ? -11.280 -21.981 19.368 1.00 90.38 212 VAL A C 1
ATOM 1665 O O . VAL A 1 212 ? -11.982 -20.979 19.454 1.00 90.38 212 VAL A O 1
ATOM 1668 N N . SER A 1 213 ? -11.799 -23.200 19.205 1.00 91.12 213 SER A N 1
ATOM 1669 C CA . SER A 1 213 ? -13.238 -23.445 19.050 1.00 91.12 213 SER A CA 1
ATOM 1670 C C . SER A 1 213 ? -14.030 -23.037 20.292 1.00 91.12 213 SER A C 1
ATOM 1672 O O . SER A 1 213 ? -15.102 -22.444 20.185 1.00 91.12 213 SER A O 1
ATOM 1674 N N . GLU A 1 214 ? -13.484 -23.317 21.478 1.00 92.88 214 GLU A N 1
ATOM 1675 C CA . GLU A 1 214 ? -14.044 -22.836 22.742 1.00 92.88 214 GLU A CA 1
ATOM 1676 C C . GLU A 1 214 ? -14.037 -21.302 22.805 1.00 92.88 214 GLU A C 1
ATOM 1678 O O . GLU A 1 214 ? -15.047 -20.697 23.167 1.00 92.88 214 GLU A O 1
ATOM 1683 N N . GLY A 1 215 ? -12.929 -20.670 22.402 1.00 92.44 215 GLY A N 1
ATOM 1684 C CA . GLY A 1 215 ? -12.815 -19.216 22.312 1.00 92.44 215 GLY A CA 1
ATOM 1685 C C . GLY A 1 215 ? -13.879 -18.588 21.418 1.00 92.44 215 GLY A C 1
ATOM 1686 O O . GLY A 1 215 ? -14.549 -17.651 21.849 1.00 92.44 215 GLY A O 1
ATOM 1687 N N . THR A 1 216 ? -14.085 -19.137 20.219 1.00 92.12 216 THR A N 1
ATOM 1688 C CA . THR A 1 216 ? -15.094 -18.666 19.260 1.00 92.12 216 THR A CA 1
ATOM 1689 C C . THR A 1 216 ? -16.485 -18.677 19.884 1.00 92.12 216 THR A C 1
ATOM 1691 O O . THR A 1 216 ? -17.164 -17.656 19.900 1.00 92.12 216 THR A O 1
ATOM 1694 N N . LEU A 1 217 ? -16.885 -19.800 20.485 1.00 91.12 217 LEU A N 1
ATOM 1695 C CA . LEU A 1 217 ? -18.219 -19.964 21.066 1.00 91.12 217 LEU A CA 1
ATOM 1696 C C . LEU A 1 217 ? -18.456 -19.047 22.279 1.00 91.12 217 LEU A C 1
ATOM 1698 O O . LEU A 1 217 ? -19.568 -18.567 22.506 1.00 91.12 217 LEU A O 1
ATOM 1702 N N . GLN A 1 218 ? -17.415 -18.779 23.070 1.00 91.69 218 GLN A N 1
ATOM 1703 C CA . GLN A 1 218 ? -17.494 -17.805 24.160 1.00 91.69 218 GLN A CA 1
ATOM 1704 C C . GLN A 1 218 ? -17.608 -16.369 23.631 1.00 91.69 218 GLN A C 1
ATOM 1706 O O . GLN A 1 218 ? -18.376 -15.579 24.183 1.00 91.69 218 GLN A O 1
ATOM 1711 N N . ILE A 1 219 ? -16.878 -16.033 22.561 1.00 92.25 219 ILE A N 1
ATOM 1712 C CA . ILE A 1 219 ? -16.961 -14.720 21.910 1.00 92.25 219 ILE A CA 1
ATOM 1713 C C . ILE A 1 219 ? -18.362 -14.508 21.358 1.00 92.25 219 ILE A C 1
ATOM 1715 O O . ILE A 1 219 ? -18.953 -13.480 21.670 1.00 92.25 219 ILE A O 1
ATOM 1719 N N . GLU A 1 220 ? -18.917 -15.485 20.634 1.00 90.44 220 GLU A N 1
ATOM 1720 C CA . GLU A 1 220 ? -20.289 -15.453 20.109 1.00 90.44 220 GLU A CA 1
ATOM 1721 C C . GLU A 1 220 ? -21.303 -15.093 21.201 1.00 90.44 220 GLU A C 1
ATOM 1723 O O . GLU A 1 220 ? -22.064 -14.133 21.072 1.00 90.44 220 GLU A O 1
ATOM 1728 N N . ARG A 1 221 ? -21.243 -15.785 22.343 1.00 89.25 221 ARG A N 1
ATOM 1729 C CA . ARG A 1 221 ? -22.115 -15.504 23.494 1.00 89.25 221 ARG A CA 1
ATOM 1730 C C . ARG A 1 221 ? -21.894 -14.113 24.090 1.00 89.25 221 ARG A C 1
ATOM 1732 O O . ARG A 1 221 ? -22.834 -13.517 24.617 1.00 89.25 221 ARG A O 1
ATOM 1739 N N . ALA A 1 222 ? -20.663 -13.606 24.074 1.00 89.69 222 ALA A N 1
ATOM 1740 C CA . ALA A 1 222 ? -20.327 -12.299 24.629 1.00 89.69 222 ALA A CA 1
ATOM 1741 C C . ALA A 1 222 ? -20.861 -11.152 23.752 1.00 89.69 222 ALA A C 1
ATOM 1743 O O . ALA A 1 222 ? -21.505 -10.234 24.266 1.00 89.69 222 ALA A O 1
ATOM 1744 N N . ILE A 1 223 ? -20.640 -11.229 22.437 1.00 89.44 223 ILE A N 1
ATOM 1745 C CA . ILE A 1 223 ? -21.039 -10.206 21.452 1.00 89.44 223 ILE A CA 1
ATOM 1746 C C . ILE A 1 223 ? -22.547 -10.208 21.154 1.00 89.44 223 ILE A C 1
ATOM 1748 O O . ILE A 1 223 ? -23.090 -9.196 20.714 1.00 89.44 223 ILE A O 1
ATOM 1752 N N . GLU A 1 224 ? -23.243 -11.317 21.414 1.00 87.69 224 GLU A N 1
ATOM 1753 C CA . GLU A 1 224 ? -24.710 -11.391 21.360 1.00 87.69 224 GLU A CA 1
ATOM 1754 C C . GLU A 1 224 ? -25.362 -10.643 22.538 1.00 87.69 224 GLU A C 1
ATOM 1756 O O . GLU A 1 224 ? -26.457 -10.089 22.425 1.00 87.69 224 GLU A O 1
ATOM 1761 N N . ARG A 1 225 ? -24.679 -10.589 23.688 1.00 87.56 225 ARG A N 1
ATOM 1762 C CA . ARG A 1 225 ? -25.223 -10.018 24.929 1.00 87.56 225 ARG A CA 1
ATOM 1763 C C . ARG A 1 225 ? -24.816 -8.577 25.165 1.00 87.56 225 ARG A C 1
ATOM 1765 O O . ARG A 1 225 ? -25.561 -7.859 25.826 1.00 87.56 225 ARG A O 1
ATOM 1772 N N . LYS A 1 226 ? -23.668 -8.138 24.649 1.00 88.62 226 LYS A N 1
ATOM 1773 C CA . LYS A 1 226 ? -23.138 -6.789 24.876 1.00 88.62 226 LYS A CA 1
ATOM 1774 C C . LYS A 1 226 ? -23.123 -5.950 23.610 1.00 88.62 226 LYS A C 1
ATOM 1776 O O . LYS A 1 226 ? -22.852 -6.456 22.528 1.00 88.62 226 LYS A O 1
ATOM 1781 N N . ARG A 1 227 ? -23.392 -4.652 23.754 1.00 90.81 227 ARG A N 1
ATOM 1782 C CA . ARG A 1 227 ? -23.199 -3.683 22.664 1.00 90.81 227 ARG A CA 1
ATOM 1783 C C . ARG A 1 227 ? -21.710 -3.354 22.569 1.00 90.81 227 ARG A C 1
ATOM 1785 O O . ARG A 1 227 ? -21.192 -2.653 23.438 1.00 90.81 227 ARG A O 1
ATOM 1792 N N . VAL A 1 228 ? -21.033 -3.844 21.530 1.00 92.88 228 VAL A N 1
ATOM 1793 C CA . VAL A 1 228 ? -19.563 -3.776 21.425 1.00 92.88 228 VAL A CA 1
ATOM 1794 C C . VAL A 1 228 ? -19.059 -2.921 20.262 1.00 92.88 228 VAL A C 1
ATOM 1796 O O . VAL A 1 228 ? -19.688 -2.872 19.204 1.00 92.88 228 VAL A O 1
ATOM 1799 N N . LEU A 1 229 ? -17.899 -2.285 20.453 1.00 94.62 229 LEU A N 1
ATOM 1800 C CA . LEU A 1 229 ? -17.080 -1.712 19.379 1.00 94.62 229 LEU A CA 1
ATOM 1801 C C . LEU A 1 229 ? -15.777 -2.498 19.255 1.00 94.62 229 LEU A C 1
ATOM 1803 O O . LEU A 1 229 ? -14.938 -2.451 20.154 1.00 94.62 229 LEU A O 1
ATOM 1807 N N . ILE A 1 230 ? -15.590 -3.197 18.142 1.00 95.12 230 ILE A N 1
ATOM 1808 C CA . ILE A 1 230 ? -14.396 -4.017 17.920 1.00 95.12 230 ILE A CA 1
ATOM 1809 C C . ILE A 1 230 ? -13.649 -3.497 16.697 1.00 95.12 230 ILE A C 1
ATOM 1811 O O . ILE A 1 230 ? -14.253 -3.270 15.651 1.00 95.12 230 ILE A O 1
ATOM 1815 N N . VAL A 1 231 ? -12.336 -3.321 16.825 1.00 95.94 231 VAL A N 1
ATOM 1816 C CA . VAL A 1 231 ? -11.447 -3.064 15.690 1.00 95.94 231 VAL A CA 1
ATOM 1817 C C . VAL A 1 231 ? -10.559 -4.274 15.454 1.00 95.94 231 VAL A C 1
ATOM 1819 O O . VAL A 1 231 ? -9.970 -4.801 16.393 1.00 95.94 231 VAL A O 1
ATOM 1822 N N . VAL A 1 232 ? -10.460 -4.687 14.196 1.00 94.88 232 VAL A N 1
ATOM 1823 C CA . VAL A 1 232 ? -9.631 -5.794 13.716 1.00 94.88 232 VAL A CA 1
ATOM 1824 C C . VAL A 1 232 ? -8.651 -5.207 12.699 1.00 94.88 232 VAL A C 1
ATOM 1826 O O . VAL A 1 232 ? -9.042 -4.878 11.577 1.00 94.88 232 VAL A O 1
ATOM 1829 N N . ASP A 1 233 ? -7.407 -4.973 13.116 1.00 94.62 233 ASP A N 1
ATOM 1830 C CA . ASP A 1 233 ? -6.419 -4.244 12.315 1.00 94.62 233 ASP A CA 1
ATOM 1831 C C . ASP A 1 233 ? -5.579 -5.168 11.413 1.00 94.62 233 ASP A C 1
ATOM 1833 O O . ASP A 1 233 ? -5.094 -6.210 11.847 1.00 94.62 233 ASP A O 1
ATOM 1837 N N . ASP A 1 234 ? -5.371 -4.729 10.170 1.00 91.31 234 ASP A N 1
ATOM 1838 C CA . ASP A 1 234 ? -4.491 -5.294 9.139 1.00 91.31 234 ASP A CA 1
ATOM 1839 C C . ASP A 1 234 ? -4.818 -6.741 8.734 1.00 91.31 234 ASP A C 1
ATOM 1841 O O . ASP A 1 234 ? -3.928 -7.579 8.631 1.00 91.31 234 ASP A O 1
ATOM 1845 N N . ILE A 1 235 ? -6.096 -7.027 8.463 1.00 89.44 235 ILE A N 1
ATOM 1846 C CA . ILE A 1 235 ? -6.563 -8.363 8.068 1.00 89.44 235 ILE A CA 1
ATOM 1847 C C . ILE A 1 235 ? -6.539 -8.580 6.548 1.00 89.44 235 ILE A C 1
ATOM 1849 O O . ILE A 1 235 ? -6.982 -7.729 5.771 1.00 89.44 235 ILE A O 1
ATOM 1853 N N . ASP A 1 236 ? -6.062 -9.743 6.111 1.00 86.44 236 ASP A N 1
ATOM 1854 C CA . ASP A 1 236 ? -6.016 -10.162 4.703 1.00 86.44 236 ASP A CA 1
ATOM 1855 C C . ASP A 1 236 ? -6.611 -11.560 4.438 1.00 86.44 236 ASP A C 1
ATOM 1857 O O . ASP A 1 236 ? -6.642 -11.995 3.286 1.00 86.44 236 ASP A O 1
ATOM 1861 N N . ASP A 1 237 ? -7.149 -12.208 5.475 1.00 85.31 237 ASP A N 1
ATOM 1862 C CA . ASP A 1 237 ? -7.728 -13.552 5.436 1.00 85.31 237 ASP A CA 1
ATOM 1863 C C . ASP A 1 237 ? -9.116 -13.577 6.106 1.00 85.31 237 ASP A C 1
ATOM 1865 O O . ASP A 1 237 ? -9.272 -13.238 7.286 1.00 85.31 237 ASP A O 1
ATOM 1869 N N . SER A 1 238 ? -10.137 -13.995 5.352 1.00 85.75 238 SER A N 1
ATOM 1870 C CA . SER A 1 238 ? -11.514 -14.127 5.839 1.00 85.75 238 SER A CA 1
ATOM 1871 C C . SER A 1 238 ? -11.670 -15.203 6.910 1.00 85.75 238 SER A C 1
ATOM 1873 O O . SER A 1 238 ? -12.544 -15.088 7.777 1.00 85.75 238 SER A O 1
ATOM 1875 N N . ASP A 1 239 ? -10.826 -16.235 6.888 1.00 85.06 239 ASP A N 1
ATOM 1876 C CA . ASP A 1 239 ? -10.939 -17.368 7.804 1.00 85.06 239 ASP A CA 1
ATOM 1877 C C . ASP A 1 239 ? -10.671 -16.931 9.244 1.00 85.06 239 ASP A C 1
ATOM 1879 O O . ASP A 1 239 ? -11.316 -17.419 10.178 1.00 85.06 239 ASP A O 1
ATOM 1883 N N . ILE A 1 240 ? -9.815 -15.923 9.430 1.00 86.25 240 ILE A N 1
ATOM 1884 C CA . ILE A 1 240 ? -9.560 -15.309 10.733 1.00 86.25 240 ILE A CA 1
ATOM 1885 C C . ILE A 1 240 ? -10.838 -14.675 11.296 1.00 86.25 240 ILE A C 1
ATOM 1887 O O . ILE A 1 240 ? -11.150 -14.891 12.467 1.00 86.25 240 ILE A O 1
ATOM 1891 N N . LEU A 1 241 ? -11.613 -13.942 10.485 1.00 87.75 241 LEU A N 1
ATOM 1892 C CA . LEU A 1 241 ? -12.887 -13.358 10.932 1.00 87.75 241 LEU A CA 1
ATOM 1893 C C . LEU A 1 241 ? -13.885 -14.445 11.321 1.00 87.75 241 LEU A C 1
ATOM 1895 O O . LEU A 1 241 ? -14.476 -14.374 12.400 1.00 87.75 241 LEU A O 1
ATOM 1899 N N . SER A 1 242 ? -14.030 -15.462 10.468 1.00 85.44 242 SER A N 1
ATOM 1900 C CA . SER A 1 242 ? -14.948 -16.576 10.723 1.00 85.44 242 SER A CA 1
ATOM 1901 C C . SER A 1 242 ? -14.580 -17.340 11.997 1.00 85.44 242 SER A C 1
ATOM 1903 O O . SER A 1 242 ? -15.451 -17.765 12.750 1.00 85.44 242 SER A O 1
ATOM 1905 N N . THR A 1 243 ? -13.287 -17.451 12.302 1.00 87.69 243 THR A N 1
ATOM 1906 C CA . THR A 1 243 ? -12.819 -18.159 13.492 1.00 87.69 243 THR A CA 1
ATOM 1907 C C . THR A 1 243 ? -12.870 -17.285 14.748 1.00 87.69 243 THR A C 1
ATOM 1909 O O . THR A 1 243 ? -13.091 -17.796 15.845 1.00 87.69 243 THR A O 1
ATOM 1912 N N . LEU A 1 244 ? -12.700 -15.965 14.634 1.00 88.94 244 LEU A N 1
ATOM 1913 C CA . LEU A 1 244 ? -12.854 -15.046 15.766 1.00 88.94 244 LEU A CA 1
ATOM 1914 C C . LEU A 1 244 ? -14.310 -14.950 16.218 1.00 88.94 244 LEU A C 1
ATOM 1916 O O . LEU A 1 244 ? -14.583 -15.046 17.413 1.00 88.94 244 LEU A O 1
ATOM 1920 N N . PHE A 1 245 ? -15.225 -14.758 15.272 1.00 86.56 245 PHE A N 1
ATOM 1921 C CA . PHE A 1 245 ? -16.604 -14.385 15.577 1.00 86.56 245 PHE A CA 1
ATOM 1922 C C . PHE A 1 245 ? -17.636 -15.480 15.302 1.00 86.56 245 PHE A C 1
ATOM 1924 O O . PHE A 1 245 ? -18.803 -15.299 15.640 1.00 86.56 245 PHE A O 1
ATOM 1931 N N . GLY A 1 246 ? -17.232 -16.600 14.702 1.00 83.75 246 GLY A N 1
ATOM 1932 C CA . GLY A 1 246 ? -18.131 -17.703 14.389 1.00 83.75 246 GLY A CA 1
ATOM 1933 C C . GLY A 1 246 ? -19.171 -17.339 13.329 1.00 83.75 246 GLY A C 1
ATOM 1934 O O . GLY A 1 246 ? -18.882 -16.626 12.368 1.00 83.75 246 GLY A O 1
ATOM 1935 N N . LYS A 1 247 ? -20.385 -17.875 13.489 1.00 78.06 247 LYS A N 1
ATOM 1936 C CA . LYS A 1 247 ? -21.515 -17.691 12.557 1.00 78.06 247 LYS A CA 1
ATOM 1937 C C . LYS A 1 247 ? -22.678 -16.898 13.160 1.00 78.06 247 LYS A C 1
ATOM 1939 O O . LYS A 1 247 ? -23.746 -16.804 12.558 1.00 78.06 247 LYS A O 1
ATOM 1944 N N . THR A 1 248 ? -22.491 -16.365 14.362 1.00 69.81 248 THR A N 1
ATOM 1945 C CA . THR A 1 248 ? -23.541 -15.706 15.143 1.00 69.81 248 THR A CA 1
ATOM 1946 C C . THR A 1 248 ? -23.876 -14.300 14.636 1.00 69.81 248 THR A C 1
ATOM 1948 O O . THR A 1 248 ? -23.066 -13.605 14.022 1.00 69.81 248 THR A O 1
ATOM 1951 N N . VAL A 1 249 ? -25.106 -13.860 14.910 1.00 67.50 249 VAL A N 1
ATOM 1952 C CA . VAL A 1 249 ? -25.579 -12.495 14.645 1.00 67.50 249 VAL A CA 1
ATOM 1953 C C . VAL A 1 249 ? -25.224 -11.595 15.832 1.00 67.50 249 VAL A C 1
ATOM 1955 O O . VAL A 1 249 ? -25.549 -11.911 16.974 1.00 67.50 249 VAL A O 1
ATOM 1958 N N . PHE A 1 250 ? -24.578 -10.453 15.581 1.00 74.31 250 PHE A N 1
ATOM 1959 C CA . PHE A 1 250 ? -24.264 -9.483 16.636 1.00 74.31 250 PHE A CA 1
ATOM 1960 C C . PHE A 1 250 ? -25.506 -8.942 17.332 1.00 74.31 250 PHE A C 1
ATOM 1962 O O . PHE A 1 250 ? -26.547 -8.728 16.700 1.00 74.31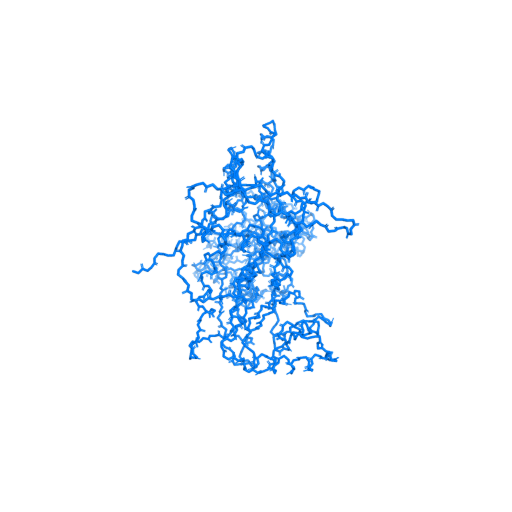 250 PHE A O 1
ATOM 1969 N N . ARG A 1 251 ? -25.351 -8.562 18.610 1.00 76.75 251 ARG A N 1
ATOM 1970 C CA . ARG A 1 251 ? -26.316 -7.662 19.241 1.00 76.75 251 ARG A CA 1
ATOM 1971 C C . ARG A 1 251 ? -26.472 -6.418 18.376 1.00 76.75 251 ARG A C 1
ATOM 1973 O O . ARG A 1 251 ? -25.479 -5.815 17.953 1.00 76.75 251 ARG A O 1
ATOM 1980 N N . LYS A 1 252 ? -27.724 -6.010 18.167 1.00 76.19 252 LYS A N 1
ATOM 1981 C CA . LYS A 1 252 ? -28.071 -4.758 17.490 1.00 76.19 252 LYS A CA 1
ATOM 1982 C C . LYS A 1 252 ? -27.237 -3.603 18.058 1.00 76.19 252 LYS A C 1
ATOM 1984 O O . LYS A 1 252 ? -26.982 -3.556 19.259 1.00 76.19 252 LYS A O 1
ATOM 1989 N N . GLN A 1 253 ? -26.828 -2.681 17.186 1.00 83.88 253 GLN A N 1
ATOM 1990 C CA . GLN A 1 253 ? -25.967 -1.527 17.495 1.00 83.88 253 GLN A CA 1
ATOM 1991 C C . GLN A 1 253 ? -24.488 -1.838 17.790 1.00 83.88 253 GLN A C 1
ATOM 1993 O O . GLN A 1 253 ? -23.720 -0.896 17.986 1.00 83.88 253 GLN A O 1
ATOM 1998 N N . SER A 1 254 ? -24.055 -3.103 17.789 1.00 89.69 254 SER A N 1
ATOM 1999 C CA . SER A 1 254 ? -22.620 -3.421 17.795 1.00 89.69 254 SER A CA 1
ATOM 2000 C C . SER A 1 254 ? -21.979 -3.049 16.459 1.00 89.69 254 SER A C 1
ATOM 2002 O O . SER A 1 254 ? -22.628 -3.093 15.411 1.00 89.69 254 SER A O 1
ATOM 2004 N N . LYS A 1 255 ? -20.706 -2.653 16.503 1.00 93.06 255 LYS A N 1
ATOM 2005 C CA . LYS A 1 255 ? -19.960 -2.163 15.342 1.00 93.06 255 LYS A CA 1
ATOM 2006 C C . LYS A 1 255 ? -18.600 -2.841 15.276 1.00 93.06 255 LYS A C 1
ATOM 2008 O O . LYS A 1 255 ? -17.853 -2.830 16.255 1.00 93.06 255 LYS A O 1
ATOM 2013 N N . ILE A 1 256 ? -18.270 -3.385 14.110 1.00 92.94 256 ILE A N 1
ATOM 2014 C CA . ILE A 1 256 ? -16.929 -3.881 13.803 1.00 92.94 256 ILE A CA 1
ATOM 2015 C C . ILE A 1 256 ? -16.302 -2.996 12.746 1.00 92.94 256 ILE A C 1
ATOM 2017 O O . ILE A 1 256 ? -16.892 -2.762 11.695 1.00 92.94 256 ILE A O 1
ATOM 2021 N N . ILE A 1 257 ? -15.085 -2.546 13.016 1.00 95.12 257 ILE A N 1
ATOM 2022 C CA . ILE A 1 257 ? -14.228 -1.917 12.023 1.00 95.12 257 ILE A CA 1
ATOM 2023 C C . ILE A 1 257 ? -13.121 -2.904 11.691 1.00 95.12 257 ILE A C 1
ATOM 2025 O O . ILE A 1 257 ? -12.397 -3.345 12.579 1.00 95.12 257 ILE A O 1
ATOM 2029 N N . ILE A 1 258 ? -12.960 -3.223 10.417 1.00 95.00 258 ILE A N 1
ATOM 2030 C CA . ILE A 1 258 ? -11.787 -3.943 9.935 1.00 95.00 258 ILE A CA 1
ATOM 2031 C C . ILE A 1 258 ? -10.910 -2.985 9.137 1.00 95.00 258 ILE A C 1
ATOM 2033 O O . ILE A 1 258 ? -11.424 -2.117 8.427 1.00 95.00 258 ILE A O 1
ATOM 2037 N N . THR A 1 259 ? -9.592 -3.117 9.237 1.00 95.44 259 THR A N 1
ATOM 2038 C CA . THR A 1 259 ? -8.681 -2.451 8.301 1.00 95.44 259 THR A CA 1
ATOM 2039 C C . THR A 1 259 ? -8.035 -3.501 7.409 1.00 95.44 259 THR A C 1
ATOM 2041 O O . THR A 1 259 ? -7.591 -4.546 7.874 1.00 95.44 259 THR A O 1
ATOM 2044 N N . THR A 1 260 ? -8.008 -3.251 6.103 1.00 93.50 260 THR A N 1
ATOM 2045 C CA . THR A 1 260 ? -7.470 -4.214 5.136 1.00 93.50 260 THR A CA 1
ATOM 2046 C C . THR A 1 260 ? -6.848 -3.510 3.935 1.00 93.50 260 THR A C 1
ATOM 2048 O O . THR A 1 260 ? -7.035 -2.313 3.701 1.00 93.50 260 THR A O 1
ATOM 2051 N N . ARG A 1 261 ? -6.052 -4.244 3.161 1.00 92.00 261 ARG A N 1
ATOM 2052 C CA . ARG A 1 261 ? -5.521 -3.793 1.864 1.00 92.00 261 ARG A CA 1
ATOM 2053 C C . ARG A 1 261 ? -6.342 -4.324 0.690 1.00 92.00 261 ARG A C 1
ATOM 2055 O O . ARG A 1 261 ? -5.986 -4.061 -0.455 1.00 92.00 261 ARG A O 1
ATOM 2062 N N . LEU A 1 262 ? -7.422 -5.048 0.982 1.00 90.81 262 LEU A N 1
ATOM 2063 C CA . LEU A 1 262 ? -8.289 -5.695 0.010 1.00 90.81 262 LEU A CA 1
ATOM 2064 C C . LEU A 1 262 ? -9.567 -4.879 -0.219 1.00 90.81 262 LEU A C 1
ATOM 2066 O O . LEU A 1 262 ? -10.191 -4.439 0.737 1.00 90.81 262 LEU A O 1
ATOM 2070 N N . LEU A 1 263 ? -9.957 -4.668 -1.478 1.00 88.06 263 LEU A N 1
ATOM 2071 C CA . LEU A 1 263 ? -11.201 -3.974 -1.840 1.00 88.06 263 LEU A CA 1
ATOM 2072 C C . LEU A 1 263 ? -12.395 -4.933 -1.943 1.00 88.06 263 LEU A C 1
ATOM 2074 O O . LEU A 1 263 ? -13.484 -4.601 -1.487 1.00 88.06 263 LEU A O 1
ATOM 2078 N N . ASN A 1 264 ? -12.192 -6.126 -2.508 1.00 84.12 264 ASN A N 1
ATOM 2079 C CA . ASN A 1 264 ? -13.259 -7.103 -2.748 1.00 84.12 264 ASN A CA 1
ATOM 2080 C C . ASN A 1 264 ? -13.397 -8.068 -1.569 1.00 84.12 264 ASN A C 1
ATOM 2082 O O . ASN A 1 264 ? -12.996 -9.227 -1.651 1.00 84.12 264 ASN A O 1
ATOM 2086 N N . ILE A 1 265 ? -13.940 -7.564 -0.468 1.00 84.50 265 ILE A N 1
ATOM 2087 C CA . ILE A 1 265 ? -14.149 -8.321 0.776 1.00 84.50 265 ILE A CA 1
ATOM 2088 C C . ILE A 1 265 ? -15.627 -8.593 1.068 1.00 84.50 265 ILE A C 1
ATOM 2090 O O . ILE A 1 265 ? -15.943 -9.175 2.098 1.00 84.50 265 ILE A O 1
ATOM 2094 N N . ASP A 1 266 ? -16.546 -8.199 0.184 1.00 75.56 266 ASP A N 1
ATOM 2095 C CA . ASP A 1 266 ? -17.981 -8.457 0.370 1.00 75.56 266 ASP A CA 1
ATOM 2096 C C . ASP A 1 266 ? -18.267 -9.962 0.511 1.00 75.56 266 ASP A C 1
ATOM 2098 O O . ASP A 1 266 ? -19.052 -10.379 1.364 1.00 75.56 266 ASP A O 1
ATOM 2102 N N . THR A 1 267 ? -17.529 -10.786 -0.242 1.00 77.00 267 THR A N 1
ATOM 2103 C CA . THR A 1 267 ? -17.609 -12.253 -0.197 1.00 77.00 267 THR A CA 1
ATOM 2104 C C . THR A 1 267 ? -17.211 -12.842 1.156 1.00 77.00 267 THR A C 1
ATOM 2106 O O . THR A 1 267 ? -17.671 -13.924 1.513 1.00 77.00 267 THR A O 1
ATOM 2109 N N . TRP A 1 268 ? -16.405 -12.133 1.957 1.00 82.81 268 TRP A N 1
ATOM 2110 C CA . TRP A 1 268 ? -15.969 -12.606 3.279 1.00 82.81 268 TRP A CA 1
ATOM 2111 C C . TRP A 1 268 ? -17.133 -12.746 4.254 1.00 82.81 268 TRP A C 1
ATOM 2113 O O . TRP A 1 268 ? -17.059 -13.500 5.222 1.00 82.81 268 TRP A O 1
ATOM 2123 N N . PHE A 1 269 ? -18.210 -12.013 3.993 1.00 76.94 269 PHE A N 1
ATOM 2124 C CA . PHE A 1 269 ? -19.354 -11.909 4.879 1.00 76.94 269 PHE A CA 1
ATOM 2125 C C . PHE A 1 269 ? -20.584 -12.662 4.368 1.00 76.94 269 PHE A C 1
ATOM 2127 O O . PHE A 1 269 ? -21.561 -12.783 5.108 1.00 76.94 269 PHE A O 1
ATOM 2134 N N . GLU A 1 270 ? -20.531 -13.231 3.157 1.00 70.88 270 GLU A N 1
ATOM 2135 C CA . GLU A 1 270 ? -21.616 -14.043 2.586 1.00 70.88 270 GLU A CA 1
ATOM 2136 C C . GLU A 1 270 ? -21.923 -15.265 3.458 1.00 70.88 270 GLU A C 1
ATOM 2138 O O . GLU A 1 270 ? -23.083 -15.549 3.756 1.00 70.88 270 GLU A O 1
ATOM 2143 N N . SER A 1 271 ? -20.883 -15.946 3.949 1.00 63.78 271 SER A N 1
ATOM 2144 C CA . SER A 1 271 ? -21.019 -17.139 4.796 1.00 63.78 271 SER A CA 1
ATOM 2145 C C . SER A 1 271 ? -21.605 -16.849 6.184 1.00 63.78 271 SER A C 1
ATOM 2147 O O . SER A 1 271 ? -22.122 -17.758 6.837 1.00 63.78 271 SER A O 1
ATOM 2149 N N . ILE A 1 272 ? -21.548 -15.587 6.620 1.00 64.19 272 ILE A N 1
ATOM 2150 C CA . ILE A 1 272 ? -21.957 -15.117 7.951 1.00 64.19 272 ILE A CA 1
ATOM 2151 C C . ILE A 1 272 ? -23.216 -14.225 7.862 1.00 64.19 272 ILE A C 1
ATOM 2153 O O . ILE A 1 272 ? -23.739 -13.762 8.871 1.00 64.19 272 ILE A O 1
ATOM 2157 N N . SER A 1 273 ? -23.749 -14.005 6.649 1.00 69.38 273 SER A N 1
ATOM 2158 C CA . SER A 1 273 ? -24.905 -13.134 6.369 1.00 69.38 273 SER A CA 1
ATOM 2159 C C . SER A 1 273 ? -24.760 -11.706 6.916 1.00 69.38 273 SER A C 1
ATOM 2161 O O . SER A 1 273 ? -25.751 -11.050 7.250 1.00 69.38 273 SER A O 1
ATOM 2163 N N . TRP A 1 274 ? -23.529 -11.200 7.022 1.00 76.94 274 TRP A N 1
ATOM 2164 C CA . TRP A 1 274 ? -23.287 -9.831 7.468 1.00 76.94 274 TRP A CA 1
ATOM 2165 C C . TRP A 1 274 ? -23.198 -8.890 6.277 1.00 76.94 274 TRP A C 1
ATOM 2167 O O . TRP A 1 274 ? -22.569 -9.176 5.264 1.00 76.94 274 TRP A O 1
ATOM 2177 N N . ARG A 1 275 ? -23.795 -7.709 6.419 1.00 80.69 275 ARG A N 1
ATOM 2178 C CA . ARG A 1 275 ? -23.552 -6.618 5.478 1.00 80.69 275 ARG A CA 1
ATOM 2179 C C . ARG A 1 275 ? -22.247 -5.928 5.866 1.00 80.69 275 ARG A C 1
ATOM 2181 O O . ARG A 1 275 ? -22.081 -5.541 7.025 1.00 80.69 275 ARG A O 1
ATOM 2188 N N . CYS A 1 276 ? -21.359 -5.738 4.900 1.00 87.31 276 CYS A N 1
ATOM 2189 C CA . CYS A 1 276 ? -20.157 -4.933 5.059 1.00 87.31 276 CYS A CA 1
ATOM 2190 C C . CYS A 1 276 ? -20.315 -3.616 4.302 1.00 87.31 276 CYS A C 1
ATOM 2192 O O . CYS A 1 276 ? -20.869 -3.583 3.206 1.00 87.31 276 CYS A O 1
ATOM 2194 N N . LEU A 1 277 ? -19.875 -2.516 4.906 1.00 89.88 277 LEU A N 1
ATOM 2195 C CA . LEU A 1 277 ? -19.694 -1.249 4.211 1.00 89.88 277 LEU A CA 1
ATOM 2196 C C . LEU A 1 277 ? -18.204 -1.063 3.923 1.00 89.88 277 LEU A C 1
ATOM 2198 O O . LEU A 1 277 ? -17.406 -0.941 4.850 1.00 89.88 277 LEU A O 1
ATOM 2202 N N . VAL A 1 278 ? -17.830 -1.005 2.648 1.00 91.38 278 VAL A N 1
ATOM 2203 C CA . VAL A 1 278 ? -16.446 -0.749 2.238 1.00 91.38 278 VAL A CA 1
ATOM 2204 C C . VAL A 1 278 ? -16.191 0.759 2.181 1.00 91.38 278 VAL A C 1
ATOM 2206 O O . VAL A 1 278 ? -16.804 1.484 1.401 1.00 91.38 278 VAL A O 1
ATOM 2209 N N . TYR A 1 279 ? -15.253 1.233 2.999 1.00 93.62 279 TYR A N 1
ATOM 2210 C CA . TYR A 1 279 ? -14.743 2.601 3.000 1.00 93.62 279 TYR A CA 1
ATOM 2211 C C . TYR A 1 279 ? -13.328 2.625 2.418 1.00 93.62 279 TYR A C 1
ATOM 2213 O O . TYR A 1 279 ? -12.343 2.311 3.094 1.00 93.62 279 TYR A O 1
ATOM 2221 N N . LYS A 1 280 ? -13.214 2.994 1.139 1.00 94.06 280 LYS A N 1
ATOM 2222 C CA . LYS A 1 280 ? -11.917 3.172 0.477 1.00 94.06 280 LYS A CA 1
ATOM 2223 C C . LYS A 1 280 ? -11.268 4.464 0.976 1.00 94.06 280 LYS A C 1
ATOM 2225 O O . LYS A 1 280 ? -11.733 5.555 0.668 1.00 94.06 280 LYS A O 1
ATOM 2230 N N . LEU A 1 281 ? -10.188 4.332 1.739 1.00 95.25 281 LEU A N 1
ATOM 2231 C CA . LEU A 1 281 ? -9.465 5.457 2.314 1.00 95.25 281 LEU A CA 1
ATOM 2232 C C . LEU A 1 281 ? -8.689 6.214 1.233 1.00 95.25 281 LEU A C 1
ATOM 2234 O O . LEU A 1 281 ? -7.758 5.677 0.627 1.00 95.25 281 LEU A O 1
ATOM 2238 N N . GLU A 1 282 ? -9.046 7.479 1.048 1.00 93.62 282 GLU A N 1
ATOM 2239 C CA . GLU A 1 282 ? -8.313 8.406 0.194 1.00 93.62 282 GLU A CA 1
ATOM 2240 C C . GLU A 1 282 ? -7.003 8.858 0.854 1.00 93.62 282 GLU A C 1
ATOM 2242 O O . GLU A 1 282 ? -6.927 9.072 2.072 1.00 93.62 282 GLU A O 1
ATOM 2247 N N . LEU A 1 283 ? -5.967 9.009 0.025 1.00 96.19 283 LEU A N 1
ATOM 2248 C CA . LEU A 1 283 ? -4.675 9.565 0.427 1.00 96.19 283 LEU A CA 1
ATOM 2249 C C . LEU A 1 283 ? -4.804 11.049 0.810 1.00 96.19 283 LEU A C 1
ATOM 2251 O O . LEU A 1 283 ? -5.864 11.661 0.669 1.00 96.19 283 LEU A O 1
ATOM 2255 N N . LEU A 1 284 ? -3.731 11.622 1.354 1.00 97.25 284 LEU A N 1
ATOM 2256 C CA . LEU A 1 284 ? -3.688 13.045 1.687 1.00 97.25 284 LEU A CA 1
ATOM 2257 C C . LEU A 1 284 ? -3.719 13.890 0.415 1.00 97.25 284 LEU A C 1
ATOM 2259 O O . LEU A 1 284 ? -3.058 13.573 -0.575 1.00 97.25 284 LEU A O 1
ATOM 2263 N N . ASN A 1 285 ? -4.477 14.983 0.443 1.00 96.81 285 ASN A N 1
ATOM 2264 C CA . ASN A 1 285 ? -4.449 15.948 -0.651 1.00 96.81 285 ASN A CA 1
ATOM 2265 C C . ASN A 1 285 ? -3.104 16.717 -0.652 1.00 96.81 285 ASN A C 1
ATOM 2267 O O . ASN A 1 285 ? -2.337 16.619 0.313 1.00 96.81 285 ASN A O 1
ATOM 2271 N N . PRO A 1 286 ? -2.772 17.487 -1.706 1.00 97.19 286 PRO A N 1
ATOM 2272 C CA . PRO A 1 286 ? -1.482 18.177 -1.787 1.00 97.19 286 PRO A CA 1
ATOM 2273 C C . PRO A 1 286 ? -1.186 19.123 -0.612 1.00 97.19 286 PRO A C 1
ATOM 2275 O O . PRO A 1 286 ? -0.038 19.214 -0.183 1.00 97.19 286 PRO A O 1
ATOM 2278 N N . HIS A 1 287 ? -2.208 19.784 -0.060 1.00 96.69 287 HIS A N 1
ATOM 2279 C CA . HIS A 1 287 ? -2.058 20.678 1.090 1.00 96.69 287 HIS A CA 1
ATOM 2280 C C . HIS A 1 287 ? -1.750 19.893 2.368 1.00 96.69 287 HIS A C 1
ATOM 2282 O O . HIS A 1 287 ? -0.729 20.129 3.003 1.00 96.69 287 HIS A O 1
ATOM 2288 N N . GLU A 1 288 ? -2.583 18.902 2.699 1.00 97.25 288 GLU A N 1
ATOM 2289 C CA . GLU A 1 288 ? -2.374 18.009 3.849 1.00 97.25 288 GLU A CA 1
ATOM 2290 C C . GLU A 1 288 ? -1.018 17.285 3.770 1.00 97.25 288 GLU A C 1
ATOM 2292 O O . GLU A 1 288 ? -0.357 17.044 4.780 1.00 97.25 288 GLU A O 1
ATOM 2297 N N . SER A 1 289 ? -0.589 16.939 2.554 1.00 97.94 289 SER A N 1
ATOM 2298 C CA . SER A 1 289 ? 0.702 16.297 2.311 1.00 97.94 289 SER A CA 1
ATOM 2299 C C . SER A 1 289 ? 1.858 17.217 2.673 1.00 97.94 289 SER A C 1
ATOM 2301 O O . SER A 1 289 ? 2.781 16.797 3.371 1.00 97.94 289 SER A O 1
ATOM 2303 N N . LEU A 1 290 ? 1.797 18.474 2.224 1.00 97.81 290 LEU A N 1
ATOM 2304 C CA . LEU A 1 290 ? 2.802 19.474 2.553 1.00 97.81 290 LEU A CA 1
ATOM 2305 C C . LEU A 1 290 ? 2.833 19.736 4.060 1.00 97.81 290 LEU A C 1
ATOM 2307 O O . LEU A 1 290 ? 3.913 19.721 4.638 1.00 97.81 290 LEU A O 1
ATOM 2311 N N . GLU A 1 291 ? 1.673 19.879 4.706 1.00 97.12 291 GLU A N 1
ATOM 2312 C CA . GLU A 1 291 ? 1.593 20.080 6.157 1.00 97.12 291 GLU A CA 1
ATOM 2313 C C . GLU A 1 291 ? 2.242 18.939 6.942 1.00 97.12 291 GLU A C 1
ATOM 2315 O O . GLU A 1 291 ? 3.033 19.177 7.857 1.00 97.12 291 GLU A O 1
ATOM 2320 N N . LEU A 1 292 ? 1.929 17.689 6.583 1.00 97.44 292 LEU A N 1
ATOM 2321 C CA . LEU A 1 292 ? 2.476 16.523 7.271 1.00 97.44 292 LEU A CA 1
ATOM 2322 C C . LEU A 1 292 ? 3.988 16.385 7.043 1.00 97.44 292 LEU A C 1
ATOM 2324 O O . LEU A 1 292 ? 4.726 16.109 7.992 1.00 97.44 292 LEU A O 1
ATOM 2328 N N . LEU A 1 293 ? 4.457 16.588 5.806 1.00 97.50 293 LEU A N 1
ATOM 2329 C CA . LEU A 1 293 ? 5.887 16.589 5.493 1.00 97.50 293 LEU A CA 1
ATOM 2330 C C . LEU A 1 293 ? 6.606 17.674 6.296 1.00 97.50 293 LEU A C 1
ATOM 2332 O O . LEU A 1 293 ? 7.596 17.384 6.966 1.00 97.50 293 LEU A O 1
ATOM 2336 N N . SER A 1 294 ? 6.089 18.903 6.250 1.00 96.00 294 SER A N 1
ATOM 2337 C CA . SER A 1 294 ? 6.649 20.055 6.947 1.00 96.00 294 SER A CA 1
ATOM 2338 C C . SER A 1 294 ? 6.721 19.823 8.443 1.00 96.00 294 SER A C 1
ATOM 2340 O O . SER A 1 294 ? 7.743 20.130 9.054 1.00 96.00 294 SER A O 1
ATOM 2342 N N . TRP A 1 295 ? 5.699 19.204 9.036 1.00 95.56 295 TRP A N 1
ATOM 2343 C CA . TRP A 1 295 ? 5.725 18.922 10.463 1.00 95.56 295 TRP A CA 1
ATOM 2344 C C . TRP A 1 295 ? 6.880 17.992 10.827 1.00 95.56 295 TRP A C 1
ATOM 2346 O O . TRP A 1 295 ? 7.618 18.243 11.778 1.00 95.56 295 TRP A O 1
ATOM 2356 N N . HIS A 1 296 ? 7.071 16.930 10.048 1.00 94.31 296 HIS A N 1
ATOM 2357 C CA . HIS A 1 296 ? 8.151 15.978 10.282 1.00 94.31 296 HIS A CA 1
ATOM 2358 C C . HIS A 1 296 ? 9.540 16.519 9.924 1.00 94.31 296 HIS A C 1
ATOM 2360 O O . HIS A 1 296 ? 10.517 16.072 10.517 1.00 94.31 296 HIS A O 1
ATOM 2366 N N . ALA A 1 297 ? 9.627 17.470 8.996 1.00 94.19 297 ALA A N 1
ATOM 2367 C CA . ALA A 1 297 ? 10.876 18.080 8.555 1.00 94.19 297 ALA A CA 1
ATOM 2368 C C . ALA A 1 297 ? 11.315 19.286 9.399 1.00 94.19 297 ALA A C 1
ATOM 2370 O O . ALA A 1 297 ? 12.507 19.496 9.590 1.00 94.19 297 ALA A O 1
ATOM 2371 N N . PHE A 1 298 ? 10.376 20.085 9.899 1.00 91.75 298 PHE A N 1
ATOM 2372 C CA . PHE A 1 298 ? 10.650 21.394 10.503 1.00 91.75 298 PHE A CA 1
ATOM 2373 C C . PHE A 1 298 ? 10.046 21.554 11.904 1.00 91.75 298 PHE A C 1
ATOM 2375 O O . PHE A 1 298 ? 10.299 22.558 12.565 1.00 91.75 298 PHE A O 1
ATOM 2382 N N . GLY A 1 299 ? 9.215 20.609 12.360 1.00 90.06 299 GLY A N 1
ATOM 2383 C CA . GLY A 1 299 ? 8.436 20.751 13.596 1.00 90.06 299 GLY A CA 1
ATOM 2384 C C . GLY A 1 299 ? 7.290 21.767 13.491 1.00 90.06 299 GLY A C 1
ATOM 2385 O O . GLY A 1 299 ? 6.795 22.232 14.513 1.00 90.06 299 GLY A O 1
ATOM 2386 N N . SER A 1 300 ? 6.890 22.135 12.270 1.00 91.12 300 SER A N 1
ATOM 2387 C CA . SER A 1 300 ? 5.850 23.124 11.962 1.00 91.12 300 SER A CA 1
ATOM 2388 C C . SER A 1 300 ? 5.002 22.649 10.786 1.00 91.12 300 SER A C 1
ATOM 2390 O O . SER A 1 300 ? 5.514 21.981 9.898 1.00 91.12 300 SER A O 1
ATOM 2392 N N . ASN A 1 301 ? 3.719 23.007 10.727 1.00 91.69 301 ASN A N 1
ATOM 2393 C CA . ASN A 1 301 ? 2.833 22.613 9.623 1.00 91.69 301 ASN A CA 1
ATOM 2394 C C . ASN A 1 301 ? 3.088 23.392 8.319 1.00 91.69 301 ASN A C 1
ATOM 2396 O O . ASN A 1 301 ? 2.428 23.134 7.320 1.00 91.69 301 ASN A O 1
ATOM 2400 N N . ILE A 1 302 ? 4.031 24.332 8.313 1.00 92.75 302 ILE A N 1
ATOM 2401 C CA . ILE A 1 302 ? 4.440 25.071 7.118 1.00 92.75 302 ILE A CA 1
ATOM 2402 C C . ILE A 1 302 ? 5.933 24.871 6.842 1.00 92.75 302 ILE A C 1
ATOM 2404 O O . ILE A 1 302 ? 6.713 24.689 7.783 1.00 92.75 302 ILE A O 1
ATOM 2408 N N . PRO A 1 303 ? 6.359 24.886 5.565 1.00 93.56 303 PRO A N 1
ATOM 2409 C CA . PRO A 1 303 ? 7.774 24.851 5.227 1.00 93.56 303 PRO A CA 1
ATOM 2410 C C . PRO A 1 303 ? 8.542 26.029 5.831 1.00 93.56 303 PRO A C 1
ATOM 2412 O O . PRO A 1 303 ? 8.011 27.131 5.967 1.00 93.56 303 PRO A O 1
ATOM 2415 N N . MET A 1 304 ? 9.814 25.797 6.154 1.00 91.31 304 MET A N 1
ATOM 2416 C CA . MET A 1 304 ? 10.743 26.878 6.476 1.00 91.31 304 MET A CA 1
ATOM 2417 C C . MET A 1 304 ? 11.017 27.732 5.228 1.00 91.31 304 MET A C 1
ATOM 2419 O O . MET A 1 304 ? 11.067 27.203 4.115 1.00 91.31 304 MET A O 1
ATOM 2423 N N . GLU A 1 305 ? 11.253 29.031 5.426 1.00 89.88 305 GLU A N 1
ATOM 2424 C CA . GLU A 1 305 ? 11.609 29.959 4.349 1.00 89.88 305 GLU A CA 1
ATOM 2425 C C . GLU A 1 305 ? 12.795 29.438 3.515 1.00 89.88 305 GLU A C 1
ATOM 2427 O O . GLU A 1 305 ? 13.845 29.065 4.055 1.00 89.88 305 GLU A O 1
ATOM 2432 N N . GLY A 1 306 ? 12.616 29.391 2.194 1.00 90.69 306 GLY A N 1
ATOM 2433 C CA . GLY A 1 306 ? 13.588 28.877 1.226 1.00 90.69 306 GLY A CA 1
ATOM 2434 C C . GLY A 1 306 ? 13.454 27.382 0.900 1.00 90.69 306 GLY A C 1
ATOM 2435 O O . GLY A 1 306 ? 14.097 26.914 -0.045 1.00 90.69 306 GLY A O 1
ATOM 2436 N N . PHE A 1 307 ? 12.623 26.627 1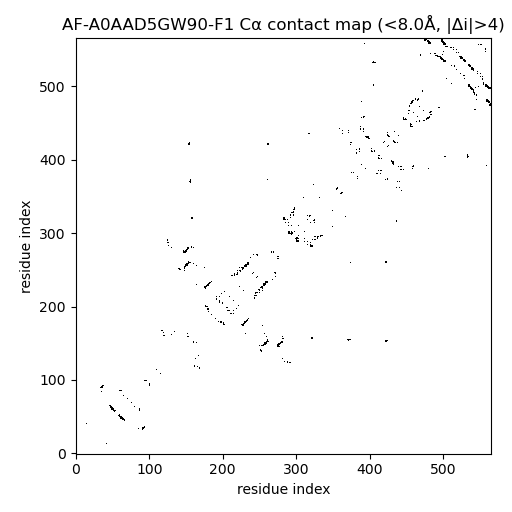.631 1.00 94.31 307 PHE A N 1
ATOM 2437 C CA . PHE A 1 307 ? 12.358 25.202 1.379 1.00 94.31 307 PHE A CA 1
ATOM 2438 C C . PHE A 1 307 ? 11.027 24.933 0.672 1.00 94.31 307 PHE A C 1
ATOM 2440 O O . PHE A 1 307 ? 10.761 23.792 0.304 1.00 94.31 307 PHE A O 1
ATOM 2447 N N . GLU A 1 308 ? 10.188 25.943 0.449 1.00 95.50 308 GLU A N 1
ATOM 2448 C CA . GLU A 1 308 ? 8.802 25.797 -0.008 1.00 95.50 308 GLU A CA 1
ATOM 2449 C C . GLU A 1 308 ? 8.709 24.962 -1.285 1.00 95.50 308 GLU A C 1
ATOM 2451 O O . GLU A 1 308 ? 7.939 24.004 -1.358 1.00 95.50 308 GLU A O 1
ATOM 2456 N N . LYS A 1 309 ? 9.547 25.285 -2.278 1.00 96.19 309 LYS A N 1
ATOM 2457 C CA . LYS A 1 309 ? 9.556 24.589 -3.568 1.00 96.19 309 LYS A CA 1
ATOM 2458 C C . LYS A 1 309 ? 9.975 23.123 -3.427 1.00 96.19 309 LYS A C 1
ATOM 2460 O O . LYS A 1 309 ? 9.286 22.245 -3.933 1.00 96.19 309 LYS A O 1
ATOM 2465 N N . ILE A 1 310 ? 11.082 22.852 -2.733 1.00 95.75 310 ILE A N 1
ATOM 2466 C CA . ILE A 1 310 ? 11.616 21.486 -2.608 1.00 95.75 310 ILE A CA 1
ATOM 2467 C C . ILE A 1 310 ? 10.747 20.613 -1.689 1.00 95.75 310 ILE A C 1
ATOM 2469 O O . ILE A 1 310 ? 10.598 19.419 -1.933 1.00 95.75 310 ILE A O 1
ATOM 2473 N N . ALA A 1 311 ? 10.106 21.207 -0.677 1.00 97.06 311 ALA A N 1
ATOM 2474 C CA . ALA A 1 311 ? 9.118 20.533 0.158 1.00 97.06 311 ALA A CA 1
ATOM 2475 C C . ALA A 1 311 ? 7.855 20.180 -0.634 1.00 97.06 311 ALA A C 1
ATOM 2477 O O . ALA A 1 311 ? 7.364 19.059 -0.518 1.00 97.06 311 ALA A O 1
ATOM 2478 N N . ALA A 1 312 ? 7.367 21.084 -1.488 1.00 97.44 312 ALA A N 1
ATOM 2479 C CA . ALA A 1 312 ? 6.247 20.792 -2.377 1.00 97.44 312 ALA A CA 1
ATOM 2480 C C . ALA A 1 312 ? 6.576 19.661 -3.371 1.00 97.44 312 ALA A C 1
ATOM 2482 O O . ALA A 1 312 ? 5.766 18.753 -3.545 1.00 97.44 312 ALA A O 1
ATOM 2483 N N . GLU A 1 313 ? 7.774 19.666 -3.965 1.00 96.19 313 GLU A N 1
ATOM 2484 C CA . GLU A 1 313 ? 8.244 18.598 -4.863 1.00 96.19 313 GLU A CA 1
ATOM 2485 C C . GLU A 1 313 ? 8.328 17.235 -4.148 1.00 96.19 313 GLU A C 1
ATOM 2487 O O . GLU A 1 313 ? 7.823 16.234 -4.660 1.00 96.19 313 GLU A O 1
ATOM 2492 N N . LEU A 1 314 ? 8.892 17.183 -2.935 1.00 95.81 314 LEU A N 1
ATOM 2493 C CA . LEU A 1 314 ? 8.948 15.952 -2.132 1.00 95.81 314 LEU A CA 1
ATOM 2494 C C . LEU A 1 314 ? 7.562 15.473 -1.683 1.00 95.81 314 LEU A C 1
ATOM 2496 O O . LEU A 1 314 ? 7.286 14.270 -1.704 1.00 95.81 314 LEU A O 1
ATOM 2500 N N . ALA A 1 315 ? 6.671 16.389 -1.296 1.00 97.31 315 ALA A N 1
ATOM 2501 C CA . ALA A 1 315 ? 5.293 16.053 -0.948 1.00 97.31 315 ALA A CA 1
ATOM 2502 C C . ALA A 1 315 ? 4.547 15.471 -2.159 1.00 97.31 315 ALA A C 1
ATOM 2504 O O . ALA A 1 315 ? 3.837 14.471 -2.028 1.00 97.31 315 ALA A O 1
ATOM 2505 N N . GLN A 1 316 ? 4.769 16.041 -3.348 1.00 96.88 316 GLN A N 1
ATOM 2506 C CA . GLN A 1 316 ? 4.231 15.532 -4.606 1.00 96.88 316 GLN A CA 1
ATOM 2507 C C . GLN A 1 316 ? 4.771 14.133 -4.929 1.00 96.88 316 GLN A C 1
ATOM 2509 O O . GLN A 1 316 ? 3.985 13.261 -5.296 1.00 96.88 316 GLN A O 1
ATOM 2514 N N . TYR A 1 317 ? 6.072 13.884 -4.735 1.00 95.56 317 TYR A N 1
ATOM 2515 C CA . TYR A 1 317 ? 6.663 12.549 -4.894 1.00 95.56 317 TYR A CA 1
ATOM 2516 C C . TYR A 1 317 ? 5.991 11.506 -3.985 1.00 95.56 317 TYR A C 1
ATOM 2518 O O . TYR A 1 317 ? 5.693 10.391 -4.418 1.00 95.56 317 TYR A O 1
ATOM 2526 N N . CYS A 1 318 ? 5.694 11.871 -2.734 1.00 96.44 318 CYS A N 1
ATOM 2527 C CA . CYS A 1 318 ? 5.011 10.978 -1.796 1.00 96.44 318 CYS A CA 1
ATOM 2528 C C . CYS A 1 318 ? 3.563 10.661 -2.195 1.00 96.44 318 CYS A C 1
ATOM 2530 O O . CYS A 1 318 ? 2.996 9.709 -1.654 1.00 96.44 318 CYS A O 1
ATOM 2532 N N . GLY A 1 319 ? 2.955 11.454 -3.085 1.00 95.81 319 GLY A N 1
ATOM 2533 C CA . GLY A 1 319 ? 1.613 11.216 -3.621 1.00 95.81 319 GLY A CA 1
ATOM 2534 C C . GLY A 1 319 ? 0.516 11.143 -2.556 1.00 95.81 319 GLY A C 1
ATOM 2535 O O . GLY A 1 319 ? -0.463 10.424 -2.726 1.00 95.81 319 GLY A O 1
ATOM 2536 N N . GLY A 1 320 ? 0.695 11.833 -1.427 1.00 97.25 320 GLY A N 1
ATOM 2537 C CA . GLY A 1 320 ? -0.259 11.805 -0.320 1.00 97.25 320 GLY A CA 1
ATOM 2538 C C . GLY A 1 320 ? -0.190 10.579 0.586 1.00 97.25 320 GLY A C 1
ATOM 2539 O O . GLY A 1 320 ? -1.065 10.419 1.433 1.00 97.25 320 GLY A O 1
ATOM 2540 N N . ASN A 1 321 ? 0.824 9.714 0.458 1.00 97.81 321 ASN A N 1
ATOM 2541 C CA . ASN A 1 321 ? 1.035 8.592 1.373 1.00 97.81 321 ASN A CA 1
ATOM 2542 C C . ASN A 1 321 ? 1.590 9.073 2.736 1.00 97.81 321 ASN A C 1
ATOM 2544 O O . ASN A 1 321 ? 2.752 9.490 2.796 1.00 97.81 321 ASN A O 1
ATOM 2548 N N . PRO A 1 322 ? 0.825 8.976 3.847 1.00 97.19 322 PRO A N 1
ATOM 2549 C CA . PRO A 1 322 ? 1.260 9.485 5.152 1.00 97.19 322 PRO A CA 1
ATOM 2550 C C . PRO A 1 322 ? 2.564 8.870 5.668 1.00 97.19 322 PRO A C 1
ATOM 2552 O O . PRO A 1 322 ? 3.382 9.568 6.268 1.00 97.19 322 PRO A O 1
ATOM 2555 N N . LEU A 1 323 ? 2.778 7.569 5.441 1.00 96.94 323 LEU A N 1
ATOM 2556 C CA . LEU A 1 323 ? 4.007 6.900 5.867 1.00 96.94 323 LEU A CA 1
ATOM 2557 C C . LEU A 1 323 ? 5.228 7.473 5.142 1.00 96.94 323 LEU A C 1
ATOM 2559 O O . LEU A 1 323 ? 6.229 7.772 5.791 1.00 96.94 323 LEU A O 1
ATOM 2563 N N . ALA A 1 324 ? 5.145 7.644 3.822 1.00 97.38 324 ALA A N 1
ATOM 2564 C CA . ALA A 1 324 ? 6.245 8.190 3.034 1.00 97.38 324 ALA A CA 1
ATOM 2565 C C . ALA A 1 324 ? 6.568 9.636 3.423 1.00 97.38 324 ALA A C 1
ATOM 2567 O O . ALA A 1 324 ? 7.736 9.954 3.640 1.00 97.38 324 ALA A O 1
ATOM 2568 N N . LEU A 1 325 ? 5.539 10.473 3.604 1.00 97.88 325 LEU A N 1
ATOM 2569 C CA . LEU A 1 325 ? 5.687 11.861 4.057 1.00 97.88 325 LEU A CA 1
ATOM 2570 C C . LEU A 1 325 ? 6.392 11.932 5.415 1.00 97.88 325 LEU A C 1
ATOM 2572 O O . LEU A 1 325 ? 7.341 12.693 5.589 1.00 97.88 325 LEU A O 1
ATOM 2576 N N . LYS A 1 326 ? 5.983 11.084 6.365 1.00 97.12 326 LYS A N 1
ATOM 2577 C CA . LYS A 1 326 ? 6.619 10.998 7.682 1.00 97.12 326 LYS A CA 1
ATOM 2578 C C . LYS A 1 326 ? 8.080 10.566 7.592 1.00 97.12 326 LYS A C 1
ATOM 2580 O O . LYS A 1 326 ? 8.935 11.207 8.199 1.00 97.12 326 LYS A O 1
ATOM 2585 N N . VAL A 1 327 ? 8.362 9.473 6.879 1.00 96.38 327 VAL A N 1
ATOM 2586 C CA . VAL A 1 327 ? 9.715 8.903 6.783 1.00 96.38 327 VAL A CA 1
ATOM 2587 C C . VAL A 1 327 ? 10.663 9.883 6.098 1.00 96.38 327 VAL A C 1
ATOM 2589 O O . VAL A 1 327 ? 11.717 10.184 6.655 1.00 96.38 327 VAL A O 1
ATOM 2592 N N . LEU A 1 328 ? 10.271 10.433 4.945 1.00 95.31 328 LEU A N 1
ATOM 2593 C CA . LEU A 1 328 ? 11.112 11.371 4.206 1.00 95.31 328 LEU A CA 1
ATOM 2594 C C . LEU A 1 328 ? 11.274 12.695 4.955 1.00 95.31 328 LEU A C 1
ATOM 2596 O O . LEU A 1 328 ? 12.407 13.143 5.113 1.00 95.31 328 LEU A O 1
ATOM 2600 N N . GLY A 1 329 ? 10.193 13.262 5.503 1.00 95.06 329 GLY A N 1
ATOM 2601 C CA . GLY A 1 329 ? 10.262 14.481 6.311 1.00 95.06 329 GLY A CA 1
ATOM 2602 C C . GLY A 1 329 ? 11.199 14.327 7.510 1.00 95.06 329 GLY A C 1
ATOM 2603 O O . GLY A 1 329 ? 12.095 15.140 7.698 1.00 95.06 329 GLY A O 1
ATOM 2604 N N . SER A 1 330 ? 11.076 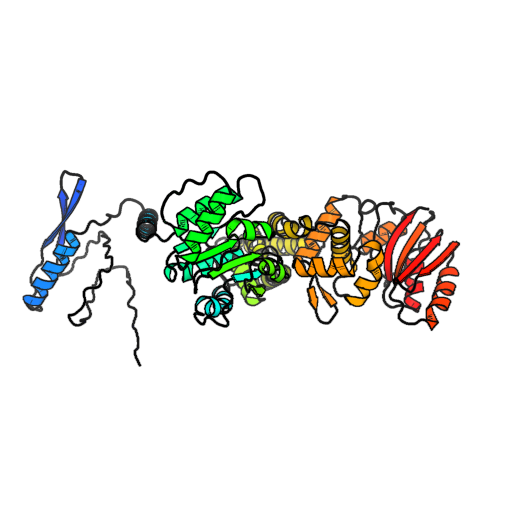13.226 8.261 1.00 94.38 330 SER A N 1
ATOM 2605 C CA . SER A 1 330 ? 11.950 12.962 9.416 1.00 94.38 330 SER A CA 1
ATOM 2606 C C . SER A 1 330 ? 13.408 12.704 9.017 1.00 94.38 330 SER A C 1
ATOM 2608 O O . SER A 1 330 ? 14.313 13.097 9.746 1.00 94.38 330 SER A O 1
ATOM 2610 N N . SER A 1 331 ? 13.661 12.057 7.870 1.00 93.12 331 SER A N 1
ATOM 2611 C CA . SER A 1 331 ? 15.030 11.821 7.372 1.00 93.12 331 SER A CA 1
ATOM 2612 C C . SER A 1 331 ? 15.747 13.099 6.929 1.00 93.12 331 SER A C 1
ATOM 2614 O O . SER A 1 331 ? 16.972 13.136 6.868 1.00 93.12 331 SER A O 1
ATOM 2616 N N . LEU A 1 332 ? 14.974 14.142 6.633 1.00 92.00 332 LEU A N 1
ATOM 2617 C CA . LEU A 1 332 ? 15.430 15.421 6.110 1.00 92.00 332 LEU A CA 1
ATOM 2618 C C . LEU A 1 332 ? 15.217 16.557 7.121 1.00 92.00 332 LEU A C 1
ATOM 2620 O O . LEU A 1 332 ? 15.106 17.719 6.733 1.00 92.00 332 LEU A O 1
ATOM 2624 N N . PHE A 1 333 ? 15.150 16.224 8.412 1.00 91.06 333 PHE A N 1
ATOM 2625 C CA . PHE A 1 333 ? 14.864 17.179 9.475 1.00 91.06 333 PHE A CA 1
ATOM 2626 C C . PHE A 1 333 ? 15.854 18.356 9.489 1.00 91.06 333 PHE A C 1
ATOM 2628 O O . PHE A 1 333 ? 17.072 18.167 9.472 1.00 91.06 333 PHE A O 1
ATOM 2635 N N . VAL A 1 334 ? 15.323 19.577 9.572 1.00 84.06 334 VAL A N 1
ATOM 2636 C CA . VAL A 1 334 ? 16.085 20.827 9.631 1.00 84.06 334 VAL A CA 1
ATOM 2637 C C . VAL A 1 334 ? 15.820 21.519 10.965 1.00 84.06 334 VAL A C 1
ATOM 2639 O O . VAL A 1 334 ? 14.692 21.898 11.279 1.00 84.06 334 VAL A O 1
ATOM 2642 N N . SER A 1 335 ? 16.884 21.726 11.742 1.00 77.25 335 SER A N 1
ATOM 2643 C CA . SER A 1 335 ? 16.824 22.490 12.991 1.00 77.25 335 SER A CA 1
ATOM 2644 C C . SER A 1 335 ? 16.777 23.995 12.716 1.00 77.25 335 SER A C 1
ATOM 2646 O O . SER A 1 335 ? 17.543 24.519 11.911 1.00 77.25 335 SER A O 1
ATOM 2648 N N . VAL A 1 336 ? 15.911 24.711 13.435 1.00 67.44 336 VAL A N 1
ATOM 2649 C CA . VAL A 1 336 ? 15.711 26.167 13.292 1.00 67.44 336 VAL A CA 1
ATOM 2650 C C . VAL A 1 336 ? 16.906 26.980 13.822 1.00 67.44 336 VAL A C 1
ATOM 2652 O O . VAL A 1 336 ? 17.090 28.136 13.449 1.00 67.44 336 VAL A O 1
ATOM 2655 N N . ASN A 1 337 ? 17.753 26.381 14.664 1.00 67.69 337 ASN A N 1
ATOM 2656 C CA . ASN A 1 337 ? 18.759 27.109 15.447 1.00 67.69 337 ASN A CA 1
ATOM 2657 C C . ASN A 1 337 ? 20.089 27.369 14.714 1.00 67.69 337 ASN A C 1
ATOM 2659 O O . ASN A 1 337 ? 20.961 28.034 15.268 1.00 67.69 337 ASN A O 1
ATOM 2663 N N . GLU A 1 338 ? 20.266 26.884 13.481 1.00 65.88 338 GLU A N 1
ATOM 2664 C CA . GLU A 1 338 ? 21.546 26.960 12.763 1.00 65.88 338 GLU A CA 1
ATOM 2665 C C . GLU A 1 338 ? 21.386 27.565 11.361 1.00 65.88 338 GLU A C 1
ATOM 2667 O O . GLU A 1 338 ? 21.262 26.883 10.348 1.00 65.88 338 GLU A O 1
ATOM 2672 N N . ALA A 1 339 ? 21.423 28.896 11.273 1.00 64.62 339 ALA A N 1
ATOM 2673 C CA . ALA A 1 339 ? 21.284 29.597 9.994 1.00 64.62 339 ALA A CA 1
ATOM 2674 C C . ALA A 1 339 ? 22.406 29.273 8.982 1.00 64.62 339 ALA A C 1
ATOM 2676 O O . ALA A 1 339 ? 22.174 29.357 7.775 1.00 64.62 339 ALA A O 1
ATOM 2677 N N . SER A 1 340 ? 23.600 28.891 9.451 1.00 66.88 340 SER A N 1
ATOM 2678 C CA . SER A 1 340 ? 24.755 28.534 8.613 1.00 66.88 340 SER A CA 1
ATOM 2679 C C . SER A 1 340 ? 24.619 27.175 7.917 1.00 66.88 340 SER A C 1
ATOM 2681 O O . SER A 1 340 ? 25.311 26.941 6.928 1.00 66.88 340 SER A O 1
ATOM 2683 N N . THR A 1 341 ? 23.718 26.294 8.368 1.00 76.62 341 THR A N 1
ATOM 2684 C CA . THR A 1 341 ? 23.501 24.964 7.768 1.00 76.62 341 THR A CA 1
ATOM 2685 C C . THR A 1 341 ? 22.340 24.933 6.772 1.00 76.62 341 THR A C 1
ATOM 2687 O O . THR A 1 341 ? 22.181 23.951 6.048 1.00 76.62 341 THR A O 1
ATOM 2690 N N . ARG A 1 342 ? 21.578 26.030 6.639 1.00 80.12 342 ARG A N 1
ATOM 2691 C CA . ARG A 1 342 ? 20.387 26.108 5.774 1.00 80.12 342 ARG A CA 1
ATOM 2692 C C . ARG A 1 342 ? 20.675 25.797 4.303 1.00 80.12 342 ARG A C 1
ATOM 2694 O O . ARG A 1 342 ? 20.002 24.954 3.718 1.00 80.12 342 ARG A O 1
ATOM 2701 N N . ASN A 1 343 ? 21.676 26.451 3.710 1.00 81.50 343 ASN A N 1
ATOM 2702 C CA . ASN A 1 343 ? 22.008 26.256 2.291 1.00 81.50 343 ASN A CA 1
ATOM 2703 C C . ASN A 1 343 ? 22.475 24.820 2.015 1.00 81.50 343 ASN A C 1
ATOM 2705 O O . ASN A 1 343 ? 22.034 24.214 1.044 1.00 81.50 343 ASN A O 1
ATOM 2709 N N . ASN A 1 344 ? 23.288 24.261 2.916 1.00 87.56 344 ASN A N 1
ATOM 2710 C CA . ASN A 1 344 ? 23.721 22.866 2.849 1.00 87.56 344 ASN A CA 1
ATOM 2711 C C . ASN A 1 344 ? 22.516 21.909 2.922 1.00 87.56 344 ASN A C 1
ATOM 2713 O O . ASN A 1 344 ? 22.390 20.997 2.113 1.00 87.56 344 ASN A O 1
ATOM 2717 N N . MET A 1 345 ? 21.556 22.164 3.817 1.00 90.31 345 MET A N 1
ATOM 2718 C CA . MET A 1 345 ? 20.337 21.353 3.898 1.00 90.31 345 MET A CA 1
ATOM 2719 C C . MET A 1 345 ? 19.490 21.424 2.624 1.00 90.31 345 MET A C 1
ATOM 2721 O O . MET A 1 345 ? 18.997 20.394 2.175 1.00 90.31 345 MET A O 1
ATOM 2725 N N . ILE A 1 346 ? 19.367 22.588 1.982 1.00 90.56 346 ILE A N 1
ATOM 2726 C CA . ILE A 1 346 ? 18.679 22.694 0.684 1.00 90.56 346 ILE A CA 1
ATOM 2727 C C . ILE A 1 346 ? 19.381 21.832 -0.379 1.00 90.56 346 ILE A C 1
ATOM 2729 O O . ILE A 1 346 ? 18.714 21.153 -1.162 1.00 90.56 346 ILE A O 1
ATOM 2733 N N . GLU A 1 347 ? 20.715 21.829 -0.415 1.00 91.38 347 GLU A N 1
ATOM 2734 C CA . GLU A 1 347 ? 21.489 20.979 -1.328 1.00 91.38 347 GLU A CA 1
ATOM 2735 C C . GLU A 1 347 ? 21.303 19.486 -1.027 1.00 91.38 347 GLU A C 1
ATOM 2737 O O . GLU A 1 347 ? 21.110 18.701 -1.957 1.00 91.38 347 GLU A O 1
ATOM 2742 N N . ILE A 1 348 ? 21.256 19.096 0.251 1.00 92.31 348 ILE A N 1
ATOM 2743 C CA . ILE A 1 348 ? 20.951 17.723 0.681 1.00 92.31 348 ILE A CA 1
ATOM 2744 C C . ILE A 1 348 ? 19.544 17.312 0.231 1.00 92.31 348 ILE A C 1
ATOM 2746 O O . ILE A 1 348 ? 19.380 16.240 -0.351 1.00 92.31 348 ILE A O 1
ATOM 2750 N N . TRP A 1 349 ? 18.534 18.164 0.431 1.00 94.31 349 TRP A N 1
ATOM 2751 C CA . TRP A 1 349 ? 17.162 17.902 -0.013 1.00 94.31 349 TRP A CA 1
ATOM 2752 C C . TRP A 1 349 ? 17.080 17.745 -1.533 1.00 94.31 349 TRP A C 1
ATOM 2754 O O . TRP A 1 349 ? 16.451 16.807 -2.019 1.00 94.31 349 TRP A O 1
ATOM 2764 N N . ARG A 1 350 ? 17.753 18.619 -2.294 1.00 92.94 350 ARG A N 1
ATOM 2765 C CA . ARG A 1 350 ? 17.837 18.512 -3.760 1.00 92.94 350 ARG A CA 1
ATOM 2766 C C . ARG A 1 350 ? 18.536 17.229 -4.193 1.00 92.94 350 ARG A C 1
ATOM 2768 O O . ARG A 1 350 ? 18.050 16.555 -5.093 1.00 92.94 350 ARG A O 1
ATOM 2775 N N . SER A 1 351 ? 19.644 16.871 -3.549 1.00 91.75 351 SER A N 1
ATOM 2776 C CA . SER A 1 351 ? 20.363 15.622 -3.816 1.00 91.75 351 SER A CA 1
ATOM 2777 C C . SER A 1 351 ? 19.472 14.405 -3.557 1.00 91.75 351 SER A C 1
ATOM 2779 O O . SER A 1 351 ? 19.350 13.531 -4.417 1.00 91.75 351 SER A O 1
ATOM 2781 N N . ARG A 1 352 ? 18.752 14.393 -2.427 1.00 92.00 352 ARG A N 1
ATOM 2782 C CA . ARG A 1 352 ? 17.790 13.337 -2.097 1.00 92.00 352 ARG A CA 1
ATOM 2783 C C . ARG A 1 352 ? 16.649 13.273 -3.111 1.00 92.00 352 ARG A C 1
ATOM 2785 O O . ARG A 1 352 ? 16.331 12.187 -3.582 1.00 92.00 352 ARG A O 1
ATOM 2792 N N . MET A 1 353 ? 16.072 14.408 -3.497 1.00 92.00 353 MET A N 1
ATOM 2793 C CA . MET A 1 353 ? 15.021 14.463 -4.518 1.00 92.00 353 MET A CA 1
ATOM 2794 C C . MET A 1 353 ? 15.521 13.955 -5.878 1.00 92.00 353 MET A C 1
ATOM 2796 O O . MET A 1 353 ? 14.834 13.183 -6.544 1.00 92.00 353 MET A O 1
ATOM 2800 N N . ASN A 1 354 ? 16.746 14.314 -6.273 1.00 90.19 354 ASN A N 1
ATOM 2801 C CA . ASN A 1 354 ? 17.379 13.801 -7.488 1.00 90.19 354 ASN A CA 1
ATOM 2802 C C . ASN A 1 354 ? 17.574 12.279 -7.427 1.00 90.19 354 ASN A C 1
ATOM 2804 O O . ASN A 1 354 ? 17.314 11.594 -8.416 1.00 90.19 354 ASN A O 1
ATOM 2808 N N . ALA A 1 355 ? 17.980 11.736 -6.275 1.00 88.56 355 ALA A N 1
ATOM 2809 C CA . ALA A 1 355 ? 18.102 10.294 -6.079 1.00 88.56 355 ALA A CA 1
ATOM 2810 C C . ALA A 1 355 ? 16.749 9.583 -6.261 1.00 88.56 355 ALA A C 1
ATOM 2812 O O . ALA A 1 355 ? 16.667 8.626 -7.034 1.00 88.56 355 ALA A O 1
ATOM 2813 N N . LEU A 1 356 ? 15.678 10.110 -5.656 1.00 89.19 356 LEU A N 1
ATOM 2814 C CA . LEU A 1 356 ? 14.312 9.587 -5.794 1.00 89.19 356 LEU A CA 1
ATOM 2815 C C . LEU A 1 356 ? 13.797 9.666 -7.247 1.00 89.19 356 LEU A C 1
ATOM 2817 O O . LEU A 1 356 ? 13.223 8.708 -7.763 1.00 89.19 356 LEU A O 1
ATOM 2821 N N . ASN A 1 357 ? 14.065 10.770 -7.950 1.00 84.44 357 ASN A N 1
ATOM 2822 C CA . ASN A 1 357 ? 13.630 10.970 -9.338 1.00 84.44 357 ASN A CA 1
ATOM 2823 C C . ASN A 1 357 ? 14.433 10.178 -10.369 1.00 84.44 357 ASN A C 1
ATOM 2825 O O . ASN A 1 357 ? 13.930 9.894 -11.452 1.00 84.44 357 ASN A O 1
ATOM 2829 N N . SER A 1 358 ? 15.675 9.810 -10.060 1.00 76.69 358 SER A N 1
ATOM 2830 C CA . SER A 1 358 ? 16.561 9.143 -11.020 1.00 7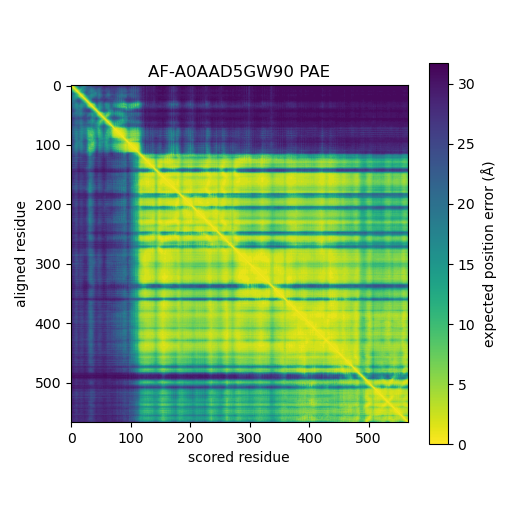6.69 358 SER A CA 1
ATOM 2831 C C . SER A 1 358 ? 16.123 7.719 -11.394 1.00 76.69 358 SER A C 1
ATOM 2833 O O . SER A 1 358 ? 16.808 7.053 -12.172 1.00 76.69 358 SER A O 1
ATOM 2835 N N . PHE A 1 359 ? 15.017 7.222 -10.818 1.00 66.31 359 PHE A N 1
ATOM 2836 C CA . PHE A 1 359 ? 14.594 5.823 -10.883 1.00 66.31 359 PHE A CA 1
ATOM 2837 C C . PHE A 1 359 ? 15.735 4.865 -10.493 1.00 66.31 359 PHE A C 1
ATOM 2839 O O . PHE A 1 359 ? 15.713 3.702 -10.898 1.00 66.31 359 PHE A O 1
ATOM 2846 N N . LYS A 1 360 ? 16.738 5.356 -9.725 1.00 66.81 360 LYS A N 1
ATOM 2847 C CA . LYS A 1 360 ? 17.918 4.603 -9.263 1.00 66.81 360 LYS A CA 1
ATOM 2848 C C . LYS A 1 360 ? 17.686 3.760 -8.012 1.00 66.81 360 LYS A C 1
ATOM 2850 O O . LYS A 1 360 ? 18.584 3.050 -7.566 1.00 66.81 360 LYS A O 1
ATOM 2855 N N . GLY A 1 361 ? 16.455 3.769 -7.528 1.00 59.38 361 GLY A N 1
ATOM 2856 C CA . GLY A 1 361 ? 15.982 2.812 -6.552 1.00 59.38 361 GLY A CA 1
ATOM 2857 C C . GLY A 1 361 ? 16.308 3.121 -5.098 1.00 59.38 361 GLY A C 1
ATOM 2858 O O . GLY A 1 361 ? 16.477 2.228 -4.277 1.00 59.38 361 GLY A O 1
ATOM 2859 N N . ASP A 1 362 ? 16.376 4.404 -4.763 1.00 73.88 362 ASP A N 1
ATOM 2860 C CA . ASP A 1 362 ? 16.730 4.869 -3.422 1.00 73.88 362 ASP A CA 1
ATOM 2861 C C . ASP A 1 362 ? 15.494 5.039 -2.506 1.00 73.88 362 ASP A C 1
ATOM 2863 O O . ASP A 1 362 ? 15.406 5.953 -1.677 1.00 73.88 362 ASP A O 1
ATOM 2867 N N . LEU A 1 363 ? 14.479 4.183 -2.693 1.00 88.06 363 LEU A N 1
ATOM 2868 C CA . LEU A 1 363 ? 13.297 4.164 -1.836 1.00 88.06 363 LEU A CA 1
ATOM 2869 C C . LEU A 1 363 ? 13.700 3.697 -0.431 1.00 88.06 363 LEU A C 1
ATOM 2871 O O . LEU A 1 363 ? 14.374 2.685 -0.268 1.00 88.06 363 LEU A O 1
ATOM 2875 N N . ASP A 1 364 ? 13.277 4.432 0.598 1.00 91.94 364 ASP A N 1
ATOM 2876 C CA . ASP A 1 364 ? 13.607 4.077 1.980 1.00 91.94 364 ASP A CA 1
ATOM 2877 C C . ASP A 1 364 ? 13.042 2.691 2.345 1.00 91.94 364 ASP A C 1
ATOM 2879 O O . ASP A 1 364 ? 11.861 2.409 2.115 1.00 91.94 364 ASP A O 1
ATOM 2883 N N . HIS A 1 365 ? 13.871 1.845 2.963 1.00 91.06 365 HIS A N 1
ATOM 2884 C CA . HIS A 1 365 ? 13.523 0.474 3.352 1.00 91.06 365 HIS A CA 1
ATOM 2885 C C . HIS A 1 365 ? 12.257 0.367 4.221 1.00 91.06 365 HIS A C 1
ATOM 2887 O O . HIS A 1 365 ? 11.533 -0.623 4.120 1.00 91.06 365 HIS A O 1
ATOM 2893 N N . LYS A 1 366 ? 11.939 1.371 5.054 1.00 93.69 366 LYS A N 1
ATOM 2894 C CA . LYS A 1 366 ? 10.708 1.383 5.865 1.00 93.69 366 LYS A CA 1
ATOM 2895 C C . LYS A 1 366 ? 9.472 1.568 4.995 1.00 93.69 366 LYS A C 1
ATOM 2897 O O . LYS A 1 366 ? 8.429 0.980 5.276 1.00 93.69 366 LYS A O 1
ATOM 2902 N N . ILE A 1 367 ? 9.582 2.386 3.948 1.00 95.06 367 ILE A N 1
ATOM 2903 C CA . ILE A 1 367 ? 8.507 2.592 2.973 1.00 95.06 367 ILE A CA 1
ATOM 2904 C C . ILE A 1 367 ? 8.367 1.328 2.121 1.00 95.06 367 ILE A C 1
ATOM 2906 O O . ILE A 1 367 ? 7.268 0.779 2.034 1.00 95.06 367 ILE A O 1
ATOM 2910 N N . GLN A 1 368 ? 9.481 0.837 1.564 1.00 94.75 368 GLN A N 1
ATOM 2911 C CA . GLN A 1 368 ? 9.518 -0.372 0.739 1.00 94.75 368 GLN A CA 1
ATOM 2912 C C . GLN A 1 368 ? 8.919 -1.565 1.488 1.00 94.75 368 GLN A C 1
ATOM 2914 O O . GLN A 1 368 ? 7.964 -2.158 0.997 1.00 94.75 368 GLN A O 1
ATOM 2919 N N . GLY A 1 369 ? 9.366 -1.847 2.715 1.00 94.12 369 GLY A N 1
ATOM 2920 C CA . GLY A 1 369 ? 8.870 -2.977 3.501 1.00 94.12 369 GLY A CA 1
ATOM 2921 C C . GLY A 1 369 ? 7.358 -2.938 3.749 1.00 94.12 369 GLY A C 1
ATOM 2922 O O . GLY A 1 369 ? 6.691 -3.967 3.692 1.00 94.12 369 GLY A O 1
ATOM 2923 N N . VAL A 1 370 ? 6.763 -1.758 3.966 1.00 93.88 370 VAL A N 1
ATOM 2924 C CA . VAL A 1 370 ? 5.305 -1.655 4.161 1.00 93.88 370 VAL A CA 1
ATOM 2925 C C . VAL A 1 370 ? 4.528 -1.874 2.864 1.00 93.88 370 VAL A C 1
ATOM 2927 O O . VAL A 1 370 ? 3.473 -2.513 2.899 1.00 93.88 370 VAL A O 1
ATOM 2930 N N . LEU A 1 371 ? 5.014 -1.351 1.739 1.00 94.75 371 LEU A N 1
ATOM 2931 C CA . LEU A 1 371 ? 4.367 -1.520 0.436 1.00 94.75 371 LEU A CA 1
ATOM 2932 C C . LEU A 1 371 ? 4.498 -2.966 -0.069 1.00 94.75 371 LEU A C 1
ATOM 2934 O O . LEU A 1 371 ? 3.509 -3.560 -0.513 1.00 94.75 371 LEU A O 1
ATOM 2938 N N . GLN A 1 372 ? 5.685 -3.551 0.099 1.00 94.94 372 GLN A N 1
ATOM 2939 C CA . GLN A 1 372 ? 6.071 -4.853 -0.439 1.00 94.94 372 GLN A CA 1
ATOM 2940 C C . GLN A 1 372 ? 5.264 -6.009 0.154 1.00 94.94 372 GLN A C 1
ATOM 2942 O O . GLN A 1 372 ? 4.976 -6.962 -0.563 1.00 94.94 372 GLN A O 1
ATOM 2947 N N . ARG A 1 373 ? 4.741 -5.885 1.383 1.00 91.69 373 ARG A N 1
ATOM 2948 C CA . ARG A 1 373 ? 3.806 -6.875 1.957 1.00 91.69 373 ARG A CA 1
ATOM 2949 C C . ARG A 1 373 ? 2.598 -7.165 1.051 1.00 91.69 373 ARG A C 1
ATOM 2951 O O . ARG A 1 373 ? 2.113 -8.294 0.985 1.00 91.69 373 ARG A O 1
ATOM 2958 N N . SER A 1 374 ? 2.086 -6.157 0.340 1.00 90.44 374 SER A N 1
ATOM 2959 C CA . SER A 1 374 ? 0.935 -6.339 -0.567 1.00 90.44 374 SER A CA 1
ATOM 2960 C C . SER A 1 374 ? 1.323 -7.070 -1.857 1.00 90.44 374 SER A C 1
ATOM 2962 O O . SER A 1 374 ? 0.505 -7.789 -2.421 1.00 90.44 374 SER A O 1
ATOM 2964 N N . PHE A 1 375 ? 2.571 -6.904 -2.299 1.00 94.44 375 PHE A N 1
ATOM 2965 C CA . PHE A 1 375 ? 3.149 -7.627 -3.430 1.00 94.44 375 PHE A CA 1
ATOM 2966 C C . PHE A 1 375 ? 3.487 -9.077 -3.057 1.00 94.44 375 PHE A C 1
ATOM 2968 O O . PHE A 1 375 ? 3.141 -10.007 -3.780 1.00 94.44 375 PHE A O 1
ATOM 2975 N N . GLU A 1 376 ? 4.109 -9.298 -1.900 1.00 93.19 376 GLU A N 1
ATOM 2976 C CA . GLU A 1 376 ? 4.517 -10.627 -1.434 1.00 93.19 376 GLU A CA 1
ATOM 2977 C C . GLU A 1 376 ? 3.330 -11.566 -1.221 1.00 93.19 376 GLU A C 1
ATOM 2979 O O . GLU A 1 376 ? 3.432 -12.749 -1.552 1.00 93.19 376 GLU A O 1
ATOM 2984 N N . SER A 1 377 ? 2.202 -11.015 -0.766 1.00 89.62 377 SER A N 1
ATOM 2985 C CA . SER A 1 377 ? 0.931 -11.723 -0.558 1.00 89.62 377 SER A CA 1
ATOM 2986 C C . SER A 1 377 ? 0.168 -12.067 -1.847 1.00 89.62 377 SER A C 1
ATOM 2988 O O . SER A 1 377 ? -0.908 -12.664 -1.785 1.00 89.62 377 SER A O 1
ATOM 2990 N N . LEU A 1 378 ? 0.690 -11.724 -3.032 1.00 92.75 378 LEU A N 1
ATOM 2991 C CA . LEU A 1 378 ? 0.166 -12.243 -4.297 1.00 92.75 378 LEU A CA 1
ATOM 2992 C C . LEU A 1 378 ? 0.431 -13.754 -4.386 1.00 92.75 378 LEU A C 1
ATOM 2994 O O . LEU A 1 378 ? 1.582 -14.185 -4.428 1.00 92.75 378 LEU A O 1
ATOM 2998 N N . ALA A 1 379 ? -0.641 -14.549 -4.446 1.00 88.75 379 ALA A N 1
ATOM 2999 C CA . ALA A 1 379 ? -0.554 -16.011 -4.459 1.00 88.75 379 ALA A CA 1
ATOM 3000 C C . ALA A 1 379 ? 0.099 -16.561 -5.739 1.00 88.75 379 ALA A C 1
ATOM 3002 O O . ALA A 1 379 ? 0.897 -17.493 -5.688 1.00 88.75 379 ALA A O 1
ATOM 3003 N N . CYS A 1 380 ? -0.231 -15.978 -6.893 1.00 93.19 380 CYS A N 1
ATOM 3004 C CA . CYS A 1 380 ? 0.266 -16.435 -8.186 1.00 93.19 380 CYS A CA 1
ATOM 3005 C C . CYS A 1 380 ? 1.549 -15.695 -8.568 1.00 93.19 380 CYS A C 1
ATOM 3007 O O . CYS A 1 380 ? 1.570 -14.463 -8.616 1.00 93.19 380 CYS A O 1
ATOM 3009 N N . HIS A 1 381 ? 2.596 -16.445 -8.919 1.00 93.88 381 HIS A N 1
ATOM 3010 C CA . HIS A 1 381 ? 3.846 -15.868 -9.418 1.00 93.88 381 HIS A CA 1
ATOM 3011 C C . HIS A 1 381 ? 3.631 -15.053 -10.704 1.00 93.88 381 HIS A C 1
ATOM 3013 O O . HIS A 1 381 ? 4.150 -13.948 -10.812 1.00 93.88 381 HIS A O 1
ATOM 3019 N N . SER A 1 382 ? 2.757 -15.506 -11.609 1.00 94.69 382 SER A N 1
ATOM 3020 C CA . SER A 1 382 ? 2.372 -14.754 -12.813 1.00 94.69 382 SER A CA 1
ATOM 3021 C C . SER A 1 382 ? 1.817 -13.357 -12.509 1.00 94.69 382 SER A C 1
ATOM 3023 O O . SER A 1 382 ? 2.084 -12.420 -13.253 1.00 94.69 382 SER A O 1
ATOM 3025 N N . HIS A 1 383 ? 1.093 -13.175 -11.397 1.00 95.69 383 HIS A N 1
ATOM 3026 C CA . HIS A 1 383 ? 0.589 -11.860 -10.986 1.00 95.69 383 HIS A CA 1
ATOM 3027 C C . HIS A 1 383 ? 1.700 -10.956 -10.433 1.00 95.69 383 HIS A C 1
ATOM 3029 O O . HIS A 1 383 ? 1.606 -9.735 -10.564 1.00 95.69 383 HIS A O 1
ATOM 3035 N N . LYS A 1 384 ? 2.751 -11.537 -9.834 1.00 96.50 384 LYS A N 1
ATOM 3036 C CA . LYS A 1 384 ? 3.958 -10.795 -9.441 1.00 96.50 384 LYS A CA 1
ATOM 3037 C C . LYS A 1 384 ? 4.695 -10.298 -10.684 1.00 96.50 384 LYS A C 1
ATOM 3039 O O . LYS A 1 384 ? 4.963 -9.105 -10.780 1.00 96.50 384 LYS A O 1
ATOM 3044 N N . GLU A 1 385 ? 4.897 -11.164 -11.675 1.00 95.56 385 GLU A N 1
ATOM 3045 C CA . GLU A 1 385 ? 5.530 -10.778 -12.943 1.00 95.56 385 GLU A CA 1
ATOM 3046 C C . GLU A 1 385 ? 4.704 -9.750 -13.726 1.00 95.56 385 GLU A C 1
ATOM 3048 O O . GLU A 1 385 ? 5.257 -8.797 -14.279 1.00 95.56 385 GLU A O 1
ATOM 3053 N N . LEU A 1 386 ? 3.373 -9.880 -13.709 1.00 96.56 386 LEU A N 1
ATOM 3054 C CA . LEU A 1 386 ? 2.454 -8.894 -14.278 1.00 96.56 386 LEU A CA 1
ATOM 3055 C C . LEU A 1 386 ? 2.609 -7.521 -13.618 1.00 96.56 386 LEU A C 1
ATOM 3057 O O . LEU A 1 386 ? 2.674 -6.509 -14.311 1.00 96.56 386 LEU A O 1
ATOM 3061 N N . PHE A 1 387 ? 2.671 -7.477 -12.285 1.00 97.69 387 PHE A N 1
ATOM 3062 C CA . PHE A 1 387 ? 2.872 -6.236 -11.538 1.00 97.69 387 PHE A CA 1
ATOM 3063 C C . PHE A 1 387 ? 4.184 -5.546 -11.934 1.00 97.69 387 PHE A C 1
ATOM 3065 O O . PHE A 1 387 ? 4.179 -4.343 -12.198 1.00 97.69 387 PHE A O 1
ATOM 3072 N N . LEU A 1 388 ? 5.280 -6.307 -12.035 1.00 96.62 388 LEU A N 1
ATOM 3073 C CA . LEU A 1 388 ? 6.586 -5.786 -12.446 1.00 96.62 388 LEU A CA 1
ATOM 3074 C C . LEU A 1 388 ? 6.563 -5.277 -13.896 1.00 96.62 388 LEU A C 1
ATOM 3076 O O . LEU A 1 388 ? 7.039 -4.175 -14.161 1.00 96.62 388 LEU A O 1
ATOM 3080 N N . HIS A 1 389 ? 5.937 -6.011 -14.823 1.00 94.25 389 HIS A N 1
ATOM 3081 C CA . HIS A 1 389 ? 5.738 -5.550 -16.201 1.00 94.25 389 HIS A CA 1
ATOM 3082 C C . HIS A 1 389 ? 4.973 -4.232 -16.258 1.00 94.25 389 HIS A C 1
ATOM 3084 O O . HIS A 1 389 ? 5.413 -3.290 -16.922 1.00 94.25 389 HIS A O 1
ATOM 3090 N N . ILE A 1 390 ? 3.842 -4.151 -15.549 1.00 95.56 390 ILE A N 1
ATOM 3091 C CA . ILE A 1 390 ? 3.021 -2.942 -15.509 1.00 95.56 390 ILE A CA 1
ATOM 3092 C C . ILE A 1 390 ? 3.846 -1.764 -15.002 1.00 95.56 390 ILE A C 1
ATOM 3094 O O . ILE A 1 390 ? 3.865 -0.726 -15.661 1.00 95.56 390 ILE A O 1
ATOM 3098 N N . ALA A 1 391 ? 4.547 -1.937 -13.879 1.00 95.12 391 ALA A N 1
ATOM 3099 C CA . ALA A 1 391 ? 5.357 -0.892 -13.269 1.00 95.12 391 ALA A CA 1
ATOM 3100 C C . ALA A 1 391 ? 6.466 -0.382 -14.201 1.00 95.12 391 ALA A C 1
ATOM 3102 O O . ALA A 1 391 ? 6.691 0.828 -14.279 1.00 95.12 391 ALA A O 1
ATOM 3103 N N . CYS A 1 392 ? 7.141 -1.285 -14.914 1.00 92.06 392 CYS A N 1
ATOM 3104 C CA . CYS A 1 392 ? 8.251 -0.934 -15.793 1.00 92.06 392 CYS A CA 1
ATOM 3105 C C . CYS A 1 392 ? 7.800 -0.284 -17.107 1.00 92.06 392 CYS A C 1
ATOM 3107 O O . CYS A 1 392 ? 8.462 0.646 -17.563 1.00 92.06 392 CYS A O 1
ATOM 3109 N N . PHE A 1 393 ? 6.706 -0.755 -17.720 1.00 90.38 393 PHE A N 1
ATOM 3110 C CA . PHE A 1 393 ? 6.424 -0.446 -19.131 1.00 90.38 393 PHE A CA 1
ATOM 3111 C C . PHE A 1 393 ? 5.007 0.048 -19.433 1.00 90.38 393 PHE A C 1
ATOM 3113 O O . PHE A 1 393 ? 4.816 0.726 -20.441 1.00 90.38 393 PHE A O 1
ATOM 3120 N N . PHE A 1 394 ? 4.006 -0.280 -18.607 1.00 91.50 394 PHE A N 1
ATOM 3121 C CA . PHE A 1 394 ? 2.597 -0.103 -18.993 1.00 91.50 394 PHE A CA 1
ATOM 3122 C C . PHE A 1 394 ? 1.802 0.905 -18.147 1.00 91.50 394 PHE A C 1
ATOM 3124 O O . PHE A 1 394 ? 0.604 1.088 -18.383 1.00 91.50 394 PHE A O 1
ATOM 3131 N N . VAL A 1 395 ? 2.434 1.602 -17.196 1.00 93.81 395 VAL A N 1
ATOM 3132 C CA . VAL A 1 395 ? 1.780 2.700 -16.461 1.00 93.81 395 VAL A CA 1
ATOM 3133 C C . VAL A 1 395 ? 1.352 3.813 -17.431 1.00 93.81 395 VAL A C 1
ATOM 3135 O O . VAL A 1 395 ? 2.147 4.319 -18.218 1.00 93.81 395 VAL A O 1
ATOM 3138 N N . GLY A 1 396 ? 0.086 4.221 -17.354 1.00 92.88 396 GLY A N 1
ATOM 3139 C CA . GLY A 1 396 ? -0.526 5.281 -18.159 1.00 92.88 396 GLY A CA 1
ATOM 3140 C C . GLY A 1 396 ? -1.141 4.819 -19.485 1.00 92.88 396 GLY A C 1
ATOM 3141 O O . GLY A 1 396 ? -1.746 5.640 -20.184 1.00 92.88 396 GLY A O 1
ATOM 3142 N N . LEU A 1 397 ? -1.019 3.535 -19.834 1.00 91.44 397 LEU A N 1
ATOM 3143 C CA . LEU A 1 397 ? -1.579 2.966 -21.063 1.00 91.44 397 LEU A CA 1
ATOM 3144 C C . LEU A 1 397 ? -3.021 2.470 -20.875 1.00 91.44 397 LEU A C 1
ATOM 3146 O O . LEU A 1 397 ? -3.428 2.207 -19.742 1.00 91.44 397 LEU A O 1
ATOM 3150 N N . PRO A 1 398 ? -3.802 2.322 -21.963 1.00 92.75 398 PRO A N 1
ATOM 3151 C CA . PRO A 1 398 ? -5.155 1.777 -21.889 1.00 92.75 398 PRO A CA 1
ATOM 3152 C C . PRO A 1 398 ? -5.183 0.370 -21.274 1.00 92.75 398 PRO A C 1
ATOM 3154 O O . PRO A 1 398 ? -4.482 -0.524 -21.744 1.00 92.75 398 PRO A O 1
ATOM 3157 N N . ALA A 1 399 ? -6.001 0.145 -20.247 1.00 93.56 399 ALA A N 1
ATOM 3158 C CA . ALA A 1 399 ? -6.080 -1.119 -19.518 1.00 93.56 399 ALA A CA 1
ATOM 3159 C C . ALA A 1 399 ? -6.519 -2.276 -20.428 1.00 93.56 399 ALA A C 1
ATOM 3161 O O . ALA A 1 399 ? -6.005 -3.388 -20.308 1.00 93.56 399 ALA A O 1
ATOM 3162 N N . SER A 1 400 ? -7.416 -1.996 -21.376 1.00 90.56 400 SER A N 1
ATOM 3163 C CA . SER A 1 400 ? -7.832 -2.920 -22.438 1.00 90.56 400 SER A CA 1
ATOM 3164 C C . SER A 1 400 ? -6.649 -3.418 -23.283 1.00 90.56 400 SER A C 1
ATOM 3166 O O . SER A 1 400 ? -6.499 -4.624 -23.482 1.00 90.56 400 SER A O 1
ATOM 3168 N N . LEU A 1 401 ? -5.762 -2.509 -23.701 1.00 87.12 401 LEU A N 1
ATOM 3169 C CA . LEU A 1 401 ? -4.557 -2.831 -24.467 1.00 87.12 401 LEU A CA 1
ATOM 3170 C C . LEU A 1 401 ? -3.559 -3.654 -23.645 1.00 87.12 401 LEU A C 1
ATOM 3172 O O . LEU A 1 401 ? -3.052 -4.666 -24.123 1.00 87.12 401 LEU A O 1
ATOM 3176 N N . VAL A 1 402 ? -3.285 -3.238 -22.406 1.00 90.94 402 VAL A N 1
ATOM 3177 C CA . VAL A 1 402 ? -2.353 -3.957 -21.521 1.00 90.94 402 VAL A CA 1
ATOM 3178 C C . VAL A 1 402 ? -2.849 -5.377 -21.256 1.00 90.94 402 VAL A C 1
ATOM 3180 O O . VAL A 1 402 ? -2.065 -6.322 -21.308 1.00 90.94 402 VAL A O 1
ATOM 3183 N N . THR A 1 403 ? -4.156 -5.530 -21.026 1.00 92.50 403 THR A N 1
ATOM 3184 C CA . THR A 1 403 ? -4.789 -6.838 -20.833 1.00 92.50 403 THR A CA 1
ATOM 3185 C C . THR A 1 403 ? -4.569 -7.727 -22.052 1.00 92.50 403 THR A C 1
ATOM 3187 O O . THR A 1 403 ? -4.092 -8.841 -21.892 1.00 92.50 403 THR A O 1
ATOM 3190 N N . LEU A 1 404 ? -4.840 -7.226 -23.264 1.00 88.25 404 LEU A N 1
ATOM 3191 C CA . LEU A 1 404 ? -4.659 -7.980 -24.509 1.00 88.25 404 LEU A CA 1
ATOM 3192 C C . LEU A 1 404 ? -3.220 -8.490 -24.680 1.00 88.25 404 LEU A C 1
ATOM 3194 O O . LEU A 1 404 ? -3.009 -9.673 -24.929 1.00 88.25 404 LEU A O 1
ATOM 3198 N N . ILE A 1 405 ? -2.235 -7.602 -24.518 1.00 85.94 405 ILE A N 1
ATOM 3199 C CA . ILE A 1 405 ? -0.817 -7.907 -24.759 1.00 85.94 405 ILE A CA 1
ATOM 3200 C C . ILE A 1 405 ? -0.281 -8.935 -23.749 1.00 85.94 405 ILE A C 1
ATOM 3202 O O . ILE A 1 405 ? 0.497 -9.829 -24.097 1.00 85.94 405 ILE A O 1
ATOM 3206 N N . LEU A 1 406 ? -0.684 -8.809 -22.482 1.00 90.69 406 LEU A N 1
ATOM 3207 C CA . LEU A 1 406 ? -0.127 -9.588 -21.376 1.00 90.69 406 LEU A CA 1
ATOM 3208 C C . LEU A 1 406 ? -0.965 -10.823 -21.003 1.00 90.69 406 LEU A C 1
ATOM 3210 O O . LEU A 1 406 ? -0.531 -11.599 -20.148 1.00 90.69 406 LEU A O 1
ATOM 3214 N N . GLU A 1 407 ? -2.127 -11.046 -21.633 1.00 91.06 407 GLU A N 1
ATOM 3215 C CA . GLU A 1 407 ? -3.055 -12.129 -21.266 1.00 91.06 407 GLU A CA 1
ATOM 3216 C C . GLU A 1 407 ? -2.386 -13.503 -21.298 1.00 91.06 407 GLU A C 1
ATOM 3218 O O . GLU A 1 407 ? -2.407 -14.227 -20.305 1.00 91.06 407 GLU A O 1
ATOM 3223 N N . ASN A 1 408 ? -1.726 -13.841 -22.405 1.00 85.38 408 ASN A N 1
ATOM 3224 C CA . ASN A 1 408 ? -1.178 -15.182 -22.600 1.00 85.38 408 ASN A CA 1
ATOM 3225 C C . ASN A 1 408 ? 0.025 -15.510 -21.713 1.00 85.38 408 ASN A C 1
ATOM 3227 O O . ASN A 1 408 ? 0.238 -16.678 -21.405 1.00 85.38 408 ASN A O 1
ATOM 3231 N N . ASN A 1 409 ? 0.821 -14.510 -21.321 1.00 84.62 409 ASN A N 1
ATOM 3232 C CA . ASN A 1 409 ? 2.000 -14.753 -20.481 1.00 84.62 409 ASN A CA 1
ATOM 3233 C C . ASN A 1 409 ? 1.650 -14.713 -18.991 1.00 84.62 409 ASN A C 1
ATOM 3235 O O . ASN A 1 409 ? 2.279 -15.411 -18.199 1.00 84.62 409 ASN A O 1
ATOM 3239 N N . TYR A 1 410 ? 0.663 -13.897 -18.601 1.00 90.38 410 TYR A N 1
ATOM 3240 C CA . TYR A 1 410 ? 0.474 -13.534 -17.196 1.00 90.38 410 TYR A CA 1
ATOM 3241 C C . TYR A 1 410 ? -0.974 -13.591 -16.700 1.00 90.38 410 TYR A C 1
ATOM 3243 O O . TYR A 1 410 ? -1.237 -13.181 -15.568 1.00 90.38 410 TYR A O 1
ATOM 3251 N N . HIS A 1 411 ? -1.913 -14.090 -17.510 1.00 93.19 411 HIS A N 1
ATOM 3252 C CA . HIS A 1 411 ? -3.349 -14.096 -17.201 1.00 93.19 411 HIS A CA 1
ATOM 3253 C C . HIS A 1 411 ? -3.850 -12.695 -16.819 1.00 93.19 411 HIS A C 1
ATOM 3255 O O . HIS A 1 411 ? -4.504 -12.503 -15.788 1.00 93.19 411 HIS A O 1
ATOM 3261 N N . ALA A 1 412 ? -3.466 -11.699 -17.622 1.00 94.38 412 ALA A N 1
ATOM 3262 C CA . ALA A 1 412 ? -3.583 -10.279 -17.311 1.00 94.38 412 ALA A CA 1
ATOM 3263 C C . ALA A 1 412 ? -4.985 -9.846 -16.873 1.00 94.38 412 ALA A C 1
ATOM 3265 O O . ALA A 1 412 ? -5.099 -9.031 -15.963 1.00 94.38 412 ALA A O 1
ATOM 3266 N N . LYS A 1 413 ? -6.057 -10.415 -17.425 1.00 94.56 413 LYS A N 1
ATOM 3267 C CA . LYS A 1 413 ? -7.435 -10.103 -17.029 1.00 94.56 413 LYS A CA 1
ATOM 3268 C C . LYS A 1 413 ? -7.703 -10.434 -15.558 1.00 94.56 413 LYS A C 1
ATOM 3270 O O . LYS A 1 413 ? -8.235 -9.603 -14.821 1.00 94.56 413 LYS A O 1
ATOM 3275 N N . SER A 1 414 ? -7.315 -11.632 -15.121 1.00 94.69 414 SER A N 1
ATOM 3276 C CA . SER A 1 414 ? -7.426 -12.065 -13.718 1.00 94.69 414 SER A CA 1
ATOM 3277 C C . SER A 1 414 ? -6.404 -11.351 -12.828 1.00 94.69 414 SER A C 1
ATOM 3279 O O . SER A 1 414 ? -6.716 -10.887 -11.724 1.00 94.69 414 SER A O 1
ATOM 3281 N N . GLY A 1 415 ? -5.180 -11.203 -13.333 1.00 96.06 415 GLY A N 1
ATOM 3282 C CA . GLY A 1 415 ? -4.085 -10.574 -12.615 1.00 96.06 415 GLY A CA 1
ATOM 3283 C C . GLY A 1 415 ? -4.339 -9.096 -12.329 1.00 96.06 415 GLY A C 1
ATOM 3284 O O . GLY A 1 415 ? -4.239 -8.689 -11.177 1.00 96.06 415 GLY A O 1
ATOM 3285 N N . ILE A 1 416 ? -4.760 -8.298 -13.316 1.00 96.69 416 ILE A N 1
ATOM 3286 C CA . ILE A 1 416 ? -5.087 -6.873 -13.137 1.00 96.69 416 ILE A CA 1
ATOM 3287 C C . ILE A 1 416 ? -6.217 -6.708 -12.120 1.00 96.69 416 ILE A C 1
ATOM 3289 O O . ILE A 1 416 ? -6.101 -5.873 -11.224 1.00 96.69 416 ILE A O 1
ATOM 3293 N N . MET A 1 417 ? -7.267 -7.533 -12.189 1.00 94.94 417 MET A N 1
ATOM 3294 C CA . MET A 1 417 ? -8.335 -7.521 -11.183 1.00 94.94 417 MET A CA 1
ATOM 3295 C C . MET A 1 417 ? -7.778 -7.795 -9.776 1.00 94.94 417 MET A C 1
ATOM 3297 O O . MET A 1 417 ? -8.091 -7.079 -8.827 1.00 94.94 417 MET A O 1
ATOM 3301 N N . THR A 1 418 ? -6.886 -8.780 -9.640 1.00 94.75 418 THR A N 1
ATOM 3302 C CA . THR A 1 418 ? -6.214 -9.095 -8.368 1.00 94.75 418 THR A CA 1
ATOM 3303 C C . THR A 1 418 ? -5.364 -7.924 -7.859 1.00 94.75 418 THR A C 1
ATOM 3305 O O . THR A 1 418 ? -5.396 -7.611 -6.666 1.00 94.75 418 THR A O 1
ATOM 3308 N N . LEU A 1 419 ? -4.627 -7.246 -8.744 1.00 96.88 419 LEU A N 1
ATOM 3309 C CA . LEU A 1 419 ? -3.801 -6.085 -8.400 1.00 96.88 419 LEU A CA 1
ATOM 3310 C C . LEU A 1 419 ? -4.652 -4.882 -7.966 1.00 96.88 419 LEU A C 1
ATOM 3312 O O . LEU A 1 419 ? -4.303 -4.216 -6.989 1.00 96.88 419 LEU A O 1
ATOM 3316 N N . ILE A 1 420 ? -5.784 -4.636 -8.634 1.00 95.38 420 ILE A N 1
ATOM 3317 C CA . ILE A 1 420 ? -6.762 -3.614 -8.231 1.00 95.38 420 ILE A CA 1
ATOM 3318 C C . ILE A 1 420 ? -7.308 -3.933 -6.843 1.00 95.38 420 ILE A C 1
ATOM 3320 O O . ILE A 1 420 ? -7.283 -3.078 -5.956 1.00 95.38 420 ILE A O 1
ATOM 3324 N N . ASN A 1 421 ? -7.724 -5.182 -6.626 1.00 92.56 421 ASN A N 1
ATOM 3325 C CA . ASN A 1 421 ? -8.276 -5.619 -5.349 1.00 92.56 421 ASN A CA 1
ATOM 3326 C C . ASN A 1 421 ? -7.286 -5.447 -4.202 1.00 92.56 421 ASN A C 1
ATOM 3328 O O . ASN A 1 421 ? -7.719 -5.165 -3.096 1.00 92.56 421 ASN A O 1
ATOM 3332 N N . ARG A 1 422 ? -5.978 -5.556 -4.453 1.00 93.44 422 ARG A N 1
ATOM 3333 C CA . ARG A 1 422 ? -4.913 -5.339 -3.456 1.00 93.44 422 ARG A CA 1
ATOM 3334 C C . ARG A 1 422 ? -4.418 -3.893 -3.360 1.00 93.44 422 ARG A C 1
ATOM 3336 O O . ARG A 1 422 ? -3.401 -3.638 -2.717 1.00 93.44 422 ARG A O 1
ATOM 3343 N N . CYS A 1 423 ? -5.109 -2.941 -3.989 1.00 94.69 423 CYS A N 1
ATOM 3344 C CA . CYS A 1 423 ? -4.717 -1.530 -4.034 1.00 94.69 423 CYS A CA 1
ATOM 3345 C C . CYS A 1 423 ? -3.303 -1.296 -4.612 1.00 94.69 423 CYS A C 1
ATOM 3347 O O . CYS A 1 423 ? -2.642 -0.330 -4.228 1.00 94.69 423 CYS A O 1
ATOM 3349 N N . LEU A 1 424 ? -2.828 -2.181 -5.497 1.00 96.81 424 LEU A N 1
ATOM 3350 C CA . LEU A 1 424 ? -1.513 -2.079 -6.145 1.00 96.81 424 LEU A CA 1
ATOM 3351 C C . LEU A 1 424 ? -1.573 -1.305 -7.471 1.00 96.81 424 LEU A C 1
ATOM 3353 O O . LEU A 1 424 ? -0.590 -0.697 -7.888 1.00 96.81 424 LEU A O 1
ATOM 3357 N N . VAL A 1 425 ? -2.727 -1.338 -8.136 1.00 96.88 425 VAL A N 1
ATOM 3358 C CA . VAL A 1 425 ? -2.988 -0.693 -9.429 1.00 96.88 425 VAL A CA 1
ATOM 3359 C C . VAL A 1 425 ? -4.397 -0.099 -9.406 1.00 96.88 425 VAL A C 1
ATOM 3361 O O . VAL A 1 425 ? -5.277 -0.594 -8.7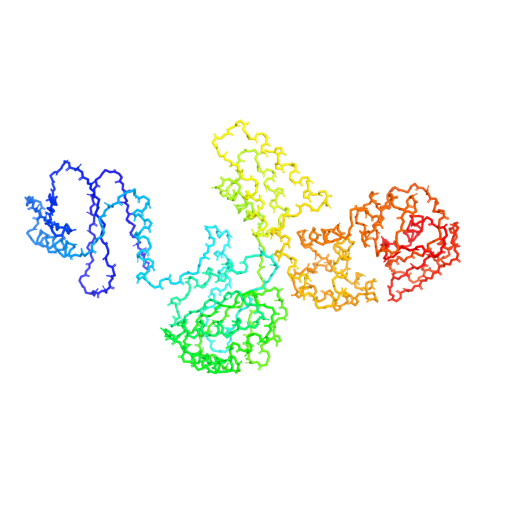02 1.00 96.88 425 VAL A O 1
ATOM 3364 N N . THR A 1 426 ? -4.632 0.965 -10.165 1.00 95.38 426 THR A N 1
ATOM 3365 C CA . THR A 1 426 ? -5.964 1.538 -10.396 1.00 95.38 426 THR A CA 1
ATOM 3366 C C . THR A 1 426 ? -6.222 1.708 -11.890 1.00 95.38 426 THR A C 1
ATOM 3368 O O . THR A 1 426 ? -5.303 1.649 -12.704 1.00 95.38 426 THR A O 1
ATOM 3371 N N . VAL A 1 427 ? -7.487 1.891 -12.270 1.00 94.94 427 VAL A N 1
ATOM 3372 C CA . VAL A 1 427 ? -7.869 2.248 -13.641 1.00 94.94 427 VAL A CA 1
ATOM 3373 C C . VAL A 1 427 ? -8.586 3.589 -13.601 1.00 94.94 427 VAL A C 1
ATOM 3375 O O . VAL A 1 427 ? -9.610 3.730 -12.935 1.00 94.94 427 VAL A O 1
ATOM 3378 N N . GLU A 1 428 ? -8.052 4.573 -14.315 1.00 93.69 428 GLU A N 1
ATOM 3379 C CA . GLU A 1 428 ? -8.589 5.930 -14.387 1.00 93.69 428 GLU A CA 1
ATOM 3380 C C . GLU A 1 428 ? -8.825 6.309 -15.844 1.00 93.69 428 GLU A C 1
ATOM 3382 O O . GLU A 1 428 ? -7.883 6.406 -16.625 1.00 93.69 428 GLU A O 1
ATOM 3387 N N . ARG A 1 429 ? -10.087 6.543 -16.228 1.00 92.75 429 ARG A N 1
ATOM 3388 C CA . ARG A 1 429 ? -10.460 6.877 -17.620 1.00 92.75 429 ARG A CA 1
ATOM 3389 C C . ARG A 1 429 ? -9.864 5.881 -18.634 1.00 92.75 429 ARG A C 1
ATOM 3391 O O . ARG A 1 429 ? -9.238 6.289 -19.608 1.00 92.75 429 ARG A O 1
ATOM 3398 N N . ASP A 1 430 ? -10.032 4.587 -18.349 1.00 91.00 430 ASP A N 1
ATOM 3399 C CA . ASP A 1 430 ? -9.447 3.443 -19.074 1.00 91.00 430 ASP A CA 1
ATOM 3400 C C . ASP A 1 430 ? -7.911 3.352 -19.036 1.00 91.00 430 ASP A C 1
ATOM 3402 O O . ASP A 1 430 ? -7.344 2.458 -19.639 1.00 91.00 430 ASP A O 1
ATOM 3406 N N . LYS A 1 431 ? -7.193 4.210 -18.307 1.00 93.94 431 LYS A N 1
ATOM 3407 C CA . LYS A 1 431 ? -5.732 4.109 -18.181 1.00 93.94 431 LYS A CA 1
ATOM 3408 C C . LYS A 1 431 ? -5.331 3.355 -16.931 1.00 93.94 431 LYS A C 1
ATOM 3410 O O . LYS A 1 431 ? -5.845 3.627 -15.849 1.00 93.94 431 LYS A O 1
ATOM 3415 N N . LEU A 1 432 ? -4.382 2.444 -17.079 1.00 95.88 432 LEU A N 1
ATOM 3416 C CA . LEU A 1 432 ? -3.789 1.709 -15.977 1.00 95.88 432 LEU A CA 1
ATOM 3417 C C . LEU A 1 432 ? -2.836 2.629 -15.208 1.00 95.88 432 LEU A C 1
ATOM 3419 O O . LEU A 1 432 ? -1.847 3.102 -15.759 1.00 95.88 432 LEU A O 1
ATOM 3423 N N . MET A 1 433 ? -3.124 2.894 -13.942 1.00 96.75 433 MET A N 1
ATOM 3424 C CA . MET A 1 433 ? -2.358 3.810 -13.101 1.00 96.75 433 MET A CA 1
ATOM 3425 C C . MET A 1 433 ? -1.717 3.054 -11.938 1.00 96.75 433 MET A C 1
ATOM 3427 O O . MET A 1 433 ? -2.290 2.118 -11.382 1.00 96.75 433 MET A O 1
ATOM 3431 N N . MET A 1 434 ? -0.517 3.477 -11.552 1.00 96.62 434 MET A N 1
ATOM 3432 C CA . MET A 1 434 ? 0.208 2.942 -10.403 1.00 96.62 434 MET A CA 1
ATOM 3433 C C . MET A 1 434 ? 0.748 4.104 -9.580 1.00 96.62 434 MET A C 1
ATOM 3435 O O . MET A 1 434 ? 1.269 5.075 -10.128 1.00 96.62 434 MET A O 1
ATOM 3439 N N . HIS A 1 435 ? 0.623 4.012 -8.257 1.00 96.25 435 HIS A N 1
ATOM 3440 C CA . HIS A 1 435 ? 1.190 5.021 -7.371 1.00 96.25 435 HIS A CA 1
ATOM 3441 C C . HIS A 1 435 ? 2.718 5.046 -7.511 1.00 96.25 435 HIS A C 1
ATOM 3443 O O . HIS A 1 435 ? 3.348 3.989 -7.503 1.00 96.25 435 HIS A O 1
ATOM 3449 N N . LYS A 1 436 ? 3.330 6.237 -7.556 1.00 94.25 436 LYS A N 1
ATOM 3450 C CA . LYS A 1 436 ? 4.781 6.408 -7.766 1.00 94.25 436 LYS A CA 1
ATOM 3451 C C . LYS A 1 436 ? 5.631 5.536 -6.832 1.00 94.25 436 LYS A C 1
ATOM 3453 O O . LYS A 1 436 ? 6.465 4.776 -7.299 1.00 94.25 436 LYS A O 1
ATOM 3458 N N . LEU A 1 437 ? 5.330 5.540 -5.532 1.00 95.88 437 LEU A N 1
ATOM 3459 C CA . LEU A 1 437 ? 6.025 4.685 -4.555 1.00 95.88 437 LEU A CA 1
ATOM 3460 C C . LEU A 1 437 ? 5.909 3.170 -4.831 1.00 95.88 437 LEU A C 1
ATOM 3462 O O . LEU A 1 437 ? 6.841 2.433 -4.529 1.00 95.88 437 LEU A O 1
ATOM 3466 N N . LEU A 1 438 ? 4.785 2.694 -5.383 1.00 96.38 438 LEU A N 1
ATOM 3467 C CA . LEU A 1 438 ? 4.634 1.285 -5.777 1.00 96.38 438 LEU A CA 1
ATOM 3468 C C . LEU A 1 438 ? 5.460 0.970 -7.025 1.00 96.38 438 LEU A C 1
ATOM 3470 O O . LEU A 1 438 ? 6.053 -0.102 -7.105 1.00 96.38 438 LEU A O 1
ATOM 3474 N N . GLN A 1 439 ? 5.527 1.915 -7.963 1.00 94.56 439 GLN A N 1
ATOM 3475 C CA . GLN A 1 439 ? 6.371 1.798 -9.146 1.00 94.56 439 GLN A CA 1
ATOM 3476 C C . GLN A 1 439 ? 7.857 1.767 -8.764 1.00 94.56 439 GLN A C 1
ATOM 3478 O O . GLN A 1 439 ? 8.598 0.919 -9.252 1.00 94.56 439 GLN A O 1
ATOM 3483 N N . ASP A 1 440 ? 8.286 2.636 -7.847 1.00 94.00 440 ASP A N 1
ATOM 3484 C CA . ASP A 1 440 ? 9.669 2.663 -7.361 1.00 94.00 440 ASP A CA 1
ATOM 3485 C C . ASP A 1 440 ? 10.018 1.396 -6.571 1.00 94.00 440 ASP A C 1
ATOM 3487 O O . ASP A 1 440 ? 11.101 0.844 -6.746 1.00 94.00 440 ASP A O 1
ATOM 3491 N N . MET A 1 441 ? 9.082 0.869 -5.774 1.00 95.38 441 MET A N 1
ATOM 3492 C CA . MET A 1 441 ? 9.232 -0.439 -5.127 1.00 95.38 441 MET A CA 1
ATOM 3493 C C . MET A 1 441 ? 9.405 -1.569 -6.155 1.00 95.38 441 MET A C 1
ATOM 3495 O O . MET A 1 441 ? 10.285 -2.407 -5.991 1.00 95.38 441 MET A O 1
ATOM 3499 N N . ALA A 1 442 ? 8.599 -1.601 -7.220 1.00 94.88 442 ALA A N 1
ATOM 3500 C CA . ALA A 1 442 ? 8.730 -2.599 -8.283 1.00 94.88 442 ALA A CA 1
ATOM 3501 C C . ALA A 1 442 ? 10.098 -2.516 -8.978 1.00 94.88 442 ALA A C 1
ATOM 3503 O O . ALA A 1 442 ? 10.755 -3.528 -9.205 1.00 94.88 442 ALA A O 1
ATOM 3504 N N . ILE A 1 443 ? 10.550 -1.295 -9.265 1.00 92.12 443 ILE A N 1
ATOM 3505 C CA . ILE A 1 443 ? 11.865 -1.033 -9.849 1.00 92.12 443 ILE A CA 1
ATOM 3506 C C . ILE A 1 443 ? 12.986 -1.500 -8.913 1.00 92.12 443 ILE A C 1
ATOM 3508 O O . ILE A 1 443 ? 13.966 -2.070 -9.386 1.00 92.12 443 ILE A O 1
ATOM 3512 N N . ASN A 1 444 ? 12.842 -1.316 -7.599 1.00 92.44 444 ASN A N 1
ATOM 3513 C CA . ASN A 1 444 ? 13.796 -1.833 -6.615 1.00 92.44 444 ASN A CA 1
ATOM 3514 C C . ASN A 1 444 ? 13.888 -3.350 -6.633 1.00 92.44 444 ASN A C 1
ATOM 3516 O O . ASN A 1 444 ? 14.996 -3.874 -6.678 1.00 92.44 444 ASN A O 1
ATOM 3520 N N . ILE A 1 445 ? 12.748 -4.037 -6.692 1.00 93.81 445 ILE A N 1
ATOM 3521 C CA . ILE A 1 445 ? 12.709 -5.500 -6.790 1.00 93.81 445 ILE A CA 1
ATOM 3522 C C . ILE A 1 445 ? 13.506 -5.977 -8.014 1.00 93.81 445 ILE A C 1
ATOM 3524 O O . ILE A 1 445 ? 14.367 -6.840 -7.880 1.00 93.81 445 ILE A O 1
ATOM 3528 N N . VAL A 1 446 ? 13.308 -5.363 -9.188 1.00 93.19 446 VAL A N 1
ATOM 3529 C CA . VAL A 1 446 ? 14.066 -5.730 -10.402 1.00 93.19 446 VAL A CA 1
ATOM 3530 C C . VAL A 1 446 ? 15.556 -5.374 -10.280 1.00 93.19 446 VAL A C 1
ATOM 3532 O O . VAL A 1 446 ? 16.425 -6.099 -10.760 1.00 93.19 446 VAL A O 1
ATOM 3535 N N . ARG A 1 447 ? 15.900 -4.260 -9.624 1.00 90.06 447 ARG A N 1
ATOM 3536 C CA . ARG A 1 447 ? 17.305 -3.884 -9.372 1.00 90.06 447 ARG A CA 1
ATOM 3537 C C . ARG A 1 447 ? 18.021 -4.880 -8.465 1.00 90.06 447 ARG A C 1
ATOM 3539 O O . ARG A 1 447 ? 19.215 -5.109 -8.655 1.00 90.06 447 ARG A O 1
ATOM 3546 N N . GLU A 1 448 ? 17.317 -5.431 -7.483 1.00 91.56 448 GLU A N 1
ATOM 3547 C CA . GLU A 1 448 ? 17.853 -6.402 -6.526 1.00 91.56 448 GLU A CA 1
ATOM 3548 C C . GLU A 1 448 ? 18.195 -7.751 -7.183 1.00 91.56 448 GLU A C 1
ATOM 3550 O O . GLU A 1 448 ? 19.060 -8.459 -6.670 1.00 91.56 448 GLU A O 1
ATOM 3555 N N . GLU A 1 449 ? 17.621 -8.071 -8.350 1.00 93.12 449 GLU A N 1
ATOM 3556 C CA . GLU A 1 449 ? 17.985 -9.260 -9.136 1.00 93.12 449 GLU A CA 1
ATOM 3557 C C . GLU A 1 449 ? 19.465 -9.248 -9.550 1.00 93.12 449 GLU A C 1
ATOM 3559 O O . GLU A 1 449 ? 20.149 -10.271 -9.488 1.00 93.12 449 GLU A O 1
ATOM 3564 N N . SER A 1 450 ? 19.979 -8.088 -9.983 1.00 90.38 450 SER A N 1
ATOM 3565 C CA . SER A 1 450 ? 21.366 -7.945 -10.426 1.00 90.38 450 SER A CA 1
ATOM 3566 C C . SER A 1 450 ? 21.835 -6.487 -10.501 1.00 90.38 450 SER A C 1
ATOM 3568 O O . SER A 1 450 ? 21.153 -5.590 -11.007 1.00 90.38 450 SER A O 1
ATOM 3570 N N . LYS A 1 451 ? 23.095 -6.258 -10.107 1.00 86.88 451 LYS A N 1
ATOM 3571 C CA . LYS A 1 451 ? 23.797 -4.986 -10.362 1.00 86.88 451 LYS A CA 1
ATOM 3572 C C . LYS A 1 451 ? 24.044 -4.748 -11.852 1.00 86.88 451 LYS A C 1
ATOM 3574 O O . LYS A 1 451 ? 23.998 -3.605 -12.293 1.00 86.88 451 LYS A O 1
ATOM 3579 N N . ASP A 1 452 ? 24.294 -5.821 -12.592 1.00 88.38 452 ASP A N 1
ATOM 3580 C CA . ASP A 1 452 ? 24.484 -5.822 -14.038 1.00 88.38 452 ASP A CA 1
ATOM 3581 C C . ASP A 1 452 ? 23.121 -5.778 -14.743 1.00 88.38 452 ASP A C 1
ATOM 3583 O O . ASP A 1 452 ? 22.299 -6.676 -14.540 1.00 88.38 452 ASP A O 1
ATOM 3587 N N . THR A 1 453 ? 22.890 -4.735 -15.547 1.00 86.88 453 THR A N 1
ATOM 3588 C CA . THR A 1 453 ? 21.643 -4.503 -16.297 1.00 86.88 453 THR A CA 1
ATOM 3589 C C . THR A 1 453 ? 21.339 -5.635 -17.268 1.00 86.88 453 THR A C 1
ATOM 3591 O O . THR A 1 453 ? 20.170 -5.960 -17.450 1.00 86.88 453 THR A O 1
ATOM 3594 N N . ALA A 1 454 ? 22.369 -6.270 -17.836 1.00 86.19 454 ALA A N 1
ATOM 3595 C CA . ALA A 1 454 ? 22.218 -7.385 -18.767 1.00 86.19 454 ALA A CA 1
ATOM 3596 C C . ALA A 1 454 ? 21.577 -8.615 -18.117 1.00 86.19 454 ALA A C 1
ATOM 3598 O O . ALA A 1 454 ? 20.948 -9.412 -18.799 1.00 86.19 454 ALA A O 1
ATOM 3599 N N . LYS A 1 455 ? 21.722 -8.769 -16.796 1.00 89.00 455 LYS A N 1
ATOM 3600 C CA . LYS A 1 455 ? 21.265 -9.944 -16.037 1.00 89.00 455 LYS A CA 1
ATOM 3601 C C . LYS A 1 455 ? 19.959 -9.712 -15.279 1.00 89.00 455 LYS A C 1
ATOM 3603 O O . LYS A 1 455 ? 19.586 -10.539 -14.452 1.00 89.00 455 LYS A O 1
ATOM 3608 N N . ARG A 1 456 ? 19.291 -8.581 -15.513 1.00 91.62 456 ARG A N 1
ATOM 3609 C CA . ARG A 1 456 ? 17.961 -8.299 -14.958 1.00 91.62 456 ARG A CA 1
ATOM 3610 C C . ARG A 1 456 ? 16.875 -8.888 -15.852 1.00 91.62 456 ARG A C 1
ATOM 3612 O O . ARG A 1 456 ? 17.089 -9.110 -17.044 1.00 91.62 456 ARG A O 1
ATOM 3619 N N . SER A 1 457 ? 15.697 -9.080 -15.275 1.00 91.88 457 SER A N 1
ATOM 3620 C CA . SER A 1 457 ? 14.477 -9.455 -15.978 1.00 91.88 457 SER A CA 1
ATOM 3621 C C . SER A 1 457 ? 13.940 -8.308 -16.824 1.00 91.88 457 SER A C 1
ATOM 3623 O O . SER A 1 457 ? 13.447 -8.524 -17.928 1.00 91.88 457 SER A O 1
ATOM 3625 N N . ARG A 1 458 ? 14.033 -7.068 -16.330 1.00 92.94 458 ARG A N 1
ATOM 3626 C CA . ARG A 1 458 ? 13.436 -5.893 -16.976 1.00 92.94 458 ARG A CA 1
ATOM 3627 C C . ARG A 1 458 ? 14.421 -4.739 -17.035 1.00 92.94 458 ARG A C 1
ATOM 3629 O O . ARG A 1 458 ? 15.125 -4.458 -16.067 1.00 92.94 458 ARG A O 1
ATOM 3636 N N . VAL A 1 459 ? 14.418 -4.030 -18.159 1.00 90.88 459 VAL A N 1
ATOM 3637 C CA . VAL A 1 459 ? 15.234 -2.829 -18.374 1.00 90.88 459 VAL A CA 1
ATOM 3638 C C . VAL A 1 459 ? 14.316 -1.675 -18.757 1.00 90.88 459 VAL A C 1
ATOM 3640 O O . VAL A 1 459 ? 13.839 -1.571 -19.880 1.00 90.88 459 VAL A O 1
ATOM 3643 N N . TRP A 1 460 ? 14.008 -0.816 -17.788 1.00 89.69 460 TRP A N 1
ATOM 3644 C CA . TRP A 1 460 ? 13.014 0.260 -17.931 1.00 89.69 460 TRP A CA 1
ATOM 3645 C C . TRP A 1 460 ? 13.636 1.625 -18.245 1.00 89.69 460 TRP A C 1
ATOM 3647 O O . TRP A 1 460 ? 12.906 2.582 -18.494 1.00 89.69 460 TRP A O 1
ATOM 3657 N N . GLN A 1 461 ? 14.967 1.747 -18.213 1.00 86.44 461 GLN A N 1
ATOM 3658 C CA . GLN A 1 461 ? 15.657 2.959 -18.649 1.00 86.44 461 GLN A CA 1
ATOM 3659 C C . GLN A 1 461 ? 16.037 2.838 -20.118 1.00 86.44 461 GLN A C 1
ATOM 3661 O O . GLN A 1 461 ? 16.573 1.816 -20.553 1.00 86.44 461 GLN A O 1
ATOM 3666 N N . PHE A 1 462 ? 15.779 3.903 -20.876 1.00 82.25 462 PHE A N 1
ATOM 3667 C CA . PHE A 1 462 ? 16.130 3.931 -22.287 1.00 82.25 462 PHE A CA 1
ATOM 3668 C C . PHE A 1 462 ? 17.631 3.758 -22.504 1.00 82.25 462 PHE A C 1
ATOM 3670 O O . PHE A 1 462 ? 18.018 2.884 -23.270 1.00 82.25 462 PHE A O 1
ATOM 3677 N N . ASP A 1 463 ? 18.456 4.564 -21.831 1.00 82.69 463 ASP A N 1
ATOM 3678 C CA . ASP A 1 463 ? 19.904 4.554 -22.052 1.00 82.69 463 ASP A CA 1
ATOM 3679 C C . ASP A 1 463 ? 20.487 3.160 -21.771 1.00 82.69 463 ASP A C 1
ATOM 3681 O O . ASP A 1 463 ? 21.292 2.649 -22.546 1.00 82.69 463 ASP A O 1
ATOM 3685 N N . GLU A 1 464 ? 20.019 2.499 -20.703 1.00 85.44 464 GLU A N 1
ATOM 3686 C CA . GLU A 1 464 ? 20.408 1.123 -20.364 1.00 85.44 464 GLU A CA 1
ATOM 3687 C C . GLU A 1 464 ? 19.971 0.129 -21.453 1.00 85.44 464 GLU A C 1
ATOM 3689 O O . GLU A 1 464 ? 20.763 -0.718 -21.867 1.00 85.44 464 GLU A O 1
ATOM 3694 N N . SER A 1 465 ? 18.742 0.258 -21.959 1.00 83.75 465 SER A N 1
ATOM 3695 C CA . SER A 1 465 ? 18.215 -0.615 -23.016 1.00 83.75 465 SER A CA 1
ATOM 3696 C C . SER A 1 465 ? 18.974 -0.432 -24.330 1.00 83.75 465 SER A C 1
ATOM 3698 O O . SER A 1 465 ? 19.386 -1.413 -24.943 1.00 83.75 465 SER A O 1
ATOM 3700 N N . TYR A 1 466 ? 19.234 0.812 -24.737 1.00 79.12 466 TYR A N 1
ATOM 3701 C CA . TYR A 1 466 ? 20.020 1.126 -25.928 1.00 79.12 466 TYR A CA 1
ATOM 3702 C C . TYR A 1 466 ? 21.440 0.566 -25.821 1.00 79.12 466 TYR A C 1
ATOM 3704 O O . TYR A 1 466 ? 21.928 -0.068 -26.755 1.00 79.12 466 TYR A O 1
ATOM 3712 N N . HIS A 1 467 ? 22.097 0.740 -24.670 1.00 80.44 467 HIS A N 1
ATOM 3713 C CA . HIS A 1 467 ? 23.429 0.186 -24.451 1.00 80.44 467 HIS A CA 1
ATOM 3714 C C . HIS A 1 467 ? 23.453 -1.342 -24.564 1.00 80.44 467 HIS A C 1
ATOM 3716 O O . HIS A 1 467 ? 24.352 -1.865 -25.222 1.00 80.44 467 HIS A O 1
ATOM 3722 N N . LEU A 1 468 ? 22.467 -2.040 -23.994 1.00 81.12 468 LEU A N 1
ATOM 3723 C CA . LEU A 1 468 ? 22.351 -3.498 -24.103 1.00 81.12 468 LEU A CA 1
ATOM 3724 C C . LEU A 1 468 ? 22.159 -3.958 -25.549 1.00 81.12 468 LEU A C 1
ATOM 3726 O O . LEU A 1 468 ? 22.881 -4.840 -26.012 1.00 81.12 468 LEU A O 1
ATOM 3730 N N . LEU A 1 469 ? 21.233 -3.324 -26.271 1.00 77.56 469 LEU A N 1
ATOM 3731 C CA . LEU A 1 469 ? 20.955 -3.644 -27.670 1.00 77.56 469 LEU A CA 1
ATOM 3732 C C . LEU A 1 469 ? 22.170 -3.369 -28.565 1.00 77.56 469 LEU A C 1
ATOM 3734 O O . LEU A 1 469 ? 22.543 -4.216 -29.369 1.00 77.56 469 LEU A O 1
ATOM 3738 N N . SER A 1 470 ? 22.838 -2.227 -28.377 1.00 72.56 470 SER A N 1
ATOM 3739 C CA . SER A 1 470 ? 23.990 -1.818 -29.195 1.00 72.56 470 SER A CA 1
ATOM 3740 C C . SER A 1 470 ? 25.208 -2.735 -29.067 1.00 72.56 470 SER A C 1
ATOM 3742 O O . SER A 1 470 ? 26.029 -2.790 -29.979 1.00 72.56 470 SER A O 1
ATOM 3744 N N . LYS A 1 471 ? 25.348 -3.432 -27.934 1.00 73.56 471 LYS A N 1
ATOM 3745 C CA . LYS A 1 471 ? 26.467 -4.344 -27.674 1.00 73.56 471 LYS A CA 1
ATOM 3746 C C . LYS A 1 471 ? 26.141 -5.810 -27.947 1.00 73.56 471 LYS A C 1
ATOM 3748 O O . LYS A 1 471 ? 27.063 -6.612 -27.988 1.00 73.56 471 LYS A O 1
ATOM 3753 N N . GLY A 1 472 ? 24.864 -6.161 -28.116 1.00 69.69 472 GLY A N 1
ATOM 3754 C CA . GLY A 1 472 ? 24.440 -7.563 -28.112 1.00 69.69 472 GLY A CA 1
ATOM 3755 C C . GLY A 1 472 ? 24.565 -8.223 -26.731 1.00 69.69 472 GLY A C 1
ATOM 3756 O O . GLY A 1 472 ? 24.558 -9.440 -26.624 1.00 69.69 472 GLY A O 1
ATOM 3757 N N . ASP A 1 473 ? 24.635 -7.453 -25.642 1.00 71.62 473 ASP A N 1
ATOM 3758 C CA . ASP A 1 473 ? 24.850 -7.985 -24.282 1.00 71.62 473 ASP A CA 1
ATOM 3759 C C . ASP A 1 473 ? 23.544 -8.536 -23.650 1.00 71.62 473 ASP A C 1
ATOM 3761 O O . ASP A 1 473 ? 23.329 -8.458 -22.441 1.00 71.62 473 ASP A O 1
ATOM 3765 N N . GLY A 1 474 ? 22.618 -9.055 -24.461 1.00 66.56 474 GLY A N 1
ATOM 3766 C CA . GLY A 1 474 ? 21.344 -9.607 -23.994 1.00 66.56 474 GLY A CA 1
ATOM 3767 C C . GLY A 1 474 ? 21.495 -10.988 -23.358 1.00 66.56 474 GLY A C 1
ATOM 3768 O O . GLY A 1 474 ? 22.065 -11.892 -23.961 1.00 66.56 474 GLY A O 1
ATOM 3769 N N . SER A 1 475 ? 20.934 -11.168 -22.163 1.00 72.81 475 SER A N 1
ATOM 3770 C CA . SER A 1 475 ? 20.854 -12.454 -21.460 1.00 72.81 475 SER A CA 1
ATOM 3771 C C . SER A 1 475 ? 19.501 -13.131 -21.688 1.00 72.81 475 SER A C 1
ATOM 3773 O O . SER A 1 475 ? 18.486 -12.459 -21.866 1.00 72.81 475 SER A O 1
ATOM 3775 N N . GLU A 1 476 ? 19.449 -14.458 -21.550 1.00 78.38 476 GLU A N 1
ATOM 3776 C CA . GLU A 1 476 ? 18.194 -15.228 -21.491 1.00 78.38 476 GLU A CA 1
ATOM 3777 C C . GLU A 1 476 ? 17.250 -14.779 -20.360 1.00 78.38 476 GLU A C 1
ATOM 3779 O O . GLU A 1 476 ? 16.053 -15.070 -20.397 1.00 78.38 476 GLU A O 1
ATOM 3784 N N . THR A 1 477 ? 17.780 -14.058 -19.366 1.00 85.25 477 THR A N 1
ATOM 3785 C CA . THR A 1 477 ? 17.012 -13.497 -18.249 1.00 85.25 477 THR A CA 1
ATOM 3786 C C . THR A 1 477 ? 16.098 -12.350 -18.664 1.00 85.25 477 THR A C 1
ATOM 3788 O O . THR A 1 477 ? 15.157 -12.073 -17.932 1.00 85.25 477 THR A O 1
ATOM 3791 N N . ILE A 1 478 ? 16.342 -11.679 -19.798 1.00 86.00 478 ILE A N 1
ATOM 3792 C CA . ILE A 1 478 ? 15.578 -10.488 -20.188 1.00 86.00 478 ILE A CA 1
ATOM 3793 C C . ILE A 1 478 ? 14.167 -10.879 -20.656 1.00 86.00 478 ILE A C 1
ATOM 3795 O O . ILE A 1 478 ? 13.955 -11.522 -21.688 1.00 86.00 478 ILE A O 1
ATOM 3799 N N . GLU A 1 479 ? 13.182 -10.416 -19.896 1.00 86.88 479 GLU A N 1
ATOM 3800 C CA . GLU A 1 479 ? 11.746 -10.516 -20.157 1.00 86.88 479 GLU A CA 1
ATOM 3801 C C . GLU A 1 479 ? 11.139 -9.198 -20.652 1.00 86.88 479 GLU A C 1
ATOM 3803 O O . GLU A 1 479 ? 9.970 -9.150 -20.994 1.00 86.88 479 GLU A O 1
ATOM 3808 N N . GLY A 1 480 ? 11.886 -8.096 -20.700 1.00 86.56 480 GLY A N 1
ATOM 3809 C CA . GLY A 1 480 ? 11.360 -6.861 -21.275 1.00 86.56 480 GLY A CA 1
ATOM 3810 C C . GLY A 1 480 ? 12.347 -5.710 -21.239 1.00 86.56 480 GLY A C 1
ATOM 3811 O O . GLY A 1 480 ? 13.128 -5.569 -20.297 1.00 86.56 480 GLY A O 1
ATOM 3812 N N . LEU A 1 481 ? 12.303 -4.860 -22.262 1.00 87.25 481 LEU A N 1
ATOM 3813 C CA . LEU A 1 481 ? 13.169 -3.686 -22.363 1.00 87.25 481 LEU A CA 1
ATOM 3814 C C . LEU A 1 481 ? 12.455 -2.523 -23.049 1.00 87.25 481 LEU A C 1
ATOM 3816 O O . LEU A 1 481 ? 11.707 -2.723 -24.007 1.00 87.25 481 LEU A O 1
ATOM 3820 N N . ILE A 1 482 ? 12.649 -1.303 -22.553 1.00 83.44 482 ILE A N 1
ATOM 3821 C CA . ILE A 1 482 ? 12.046 -0.113 -23.156 1.00 83.44 482 ILE A CA 1
ATOM 3822 C C . ILE A 1 482 ? 12.863 0.334 -24.370 1.00 83.44 482 ILE A C 1
ATOM 3824 O O . ILE A 1 482 ? 14.088 0.356 -24.348 1.00 83.44 482 ILE A O 1
ATOM 3828 N N . LEU A 1 483 ? 12.188 0.754 -25.432 1.00 73.88 483 LEU A N 1
ATOM 3829 C CA . LEU A 1 483 ? 12.844 1.334 -26.601 1.00 73.88 483 LEU A CA 1
ATOM 3830 C C . LEU A 1 483 ? 12.604 2.847 -26.596 1.00 73.88 483 LEU A C 1
ATOM 3832 O O . LEU A 1 483 ? 11.448 3.264 -26.483 1.00 73.88 483 LEU A O 1
ATOM 3836 N N . ASN A 1 484 ? 13.643 3.684 -26.753 1.00 64.69 484 ASN A N 1
ATOM 3837 C CA . ASN A 1 484 ? 13.424 5.056 -27.237 1.00 64.69 484 ASN A CA 1
ATOM 3838 C C . ASN A 1 484 ? 13.591 5.100 -28.733 1.00 64.69 484 ASN A C 1
ATOM 3840 O O . ASN A 1 484 ? 14.470 4.506 -29.335 1.00 64.69 484 ASN A O 1
ATOM 3844 N N . MET A 1 485 ? 12.627 5.788 -29.304 1.00 63.66 485 MET A N 1
ATOM 3845 C CA . MET A 1 485 ? 12.231 5.681 -30.689 1.00 63.66 485 MET A CA 1
ATOM 3846 C C . MET A 1 485 ? 12.347 7.055 -31.358 1.00 63.66 485 MET A C 1
ATOM 3848 O O . MET A 1 485 ? 11.748 7.285 -32.402 1.00 63.66 485 MET A O 1
ATOM 3852 N N . THR A 1 486 ? 13.068 7.978 -30.711 1.00 56.81 486 THR A N 1
ATOM 3853 C CA . THR A 1 486 ? 13.397 9.328 -31.182 1.00 56.81 486 THR A CA 1
ATOM 3854 C C . THR A 1 486 ? 14.851 9.442 -31.644 1.00 56.81 486 THR A C 1
ATOM 3856 O O . THR A 1 486 ? 15.153 10.328 -32.435 1.00 56.81 486 THR A O 1
ATOM 3859 N N . GLU A 1 487 ? 15.733 8.524 -31.234 1.00 51.91 487 GLU A N 1
ATOM 3860 C CA . GLU A 1 487 ? 17.137 8.477 -31.657 1.00 51.91 487 GLU A CA 1
ATOM 3861 C C . GLU A 1 487 ? 17.501 7.069 -32.149 1.00 51.91 487 GLU A C 1
ATOM 3863 O O . GLU A 1 487 ? 17.931 6.214 -31.383 1.00 51.91 487 GLU A O 1
ATOM 3868 N N . ALA A 1 488 ? 17.317 6.805 -33.444 1.00 48.19 488 ALA A N 1
ATOM 3869 C CA . ALA A 1 488 ? 17.839 5.591 -34.064 1.00 48.19 488 ALA A CA 1
ATOM 3870 C C . ALA A 1 488 ? 19.262 5.861 -34.572 1.00 48.19 488 ALA A C 1
ATOM 3872 O O . ALA A 1 488 ? 19.451 6.586 -35.550 1.00 48.19 488 ALA A O 1
ATOM 3873 N N . LYS A 1 489 ? 20.271 5.273 -33.924 1.00 51.97 489 LYS A N 1
ATOM 3874 C CA . LYS A 1 489 ? 21.562 5.019 -34.572 1.00 51.97 489 LYS A CA 1
ATOM 3875 C C . LYS A 1 489 ? 21.611 3.526 -34.896 1.00 51.97 489 LYS A C 1
ATOM 3877 O O . LYS A 1 489 ? 21.528 2.736 -33.961 1.00 51.97 489 LYS A O 1
ATOM 3882 N N . PRO A 1 490 ? 21.688 3.143 -36.180 1.00 51.06 490 PRO A N 1
ATOM 3883 C CA . PRO A 1 490 ? 21.702 1.740 -36.569 1.00 51.06 490 PRO A CA 1
ATOM 3884 C C . PRO A 1 490 ? 22.962 1.056 -36.035 1.00 51.06 490 PRO A C 1
ATOM 3886 O O . PRO A 1 490 ? 24.067 1.589 -36.169 1.00 51.06 490 PRO A O 1
ATOM 3889 N N . GLY A 1 491 ? 22.790 -0.127 -35.455 1.00 54.16 491 GLY A N 1
ATOM 3890 C CA . GLY A 1 491 ? 23.881 -1.001 -35.043 1.00 54.16 491 GLY A CA 1
ATOM 3891 C C . GLY A 1 491 ? 23.446 -2.454 -35.189 1.00 54.16 491 GLY A C 1
ATOM 3892 O O . GLY A 1 491 ? 22.510 -2.882 -34.526 1.00 54.16 491 GLY A O 1
ATOM 3893 N N . MET A 1 492 ? 24.097 -3.208 -36.080 1.00 49.97 492 MET A N 1
ATOM 3894 C CA . MET A 1 492 ? 23.808 -4.636 -36.250 1.00 49.97 492 MET A CA 1
ATOM 3895 C C . MET A 1 492 ? 24.240 -5.416 -35.005 1.00 49.97 492 MET A C 1
ATOM 3897 O O . MET A 1 492 ? 25.357 -5.232 -34.519 1.00 49.97 492 MET A O 1
ATOM 3901 N N . THR A 1 493 ? 23.397 -6.335 -34.537 1.00 56.69 493 THR A N 1
ATOM 3902 C CA . THR A 1 493 ? 23.812 -7.367 -33.583 1.00 56.69 493 THR A CA 1
ATOM 3903 C C . THR A 1 493 ? 24.627 -8.434 -34.327 1.00 56.69 493 THR A C 1
ATOM 3905 O O . THR A 1 493 ? 24.255 -8.851 -35.425 1.00 56.69 493 THR A O 1
ATOM 3908 N N . SER A 1 494 ? 25.755 -8.887 -33.765 1.00 52.84 494 SER A N 1
ATOM 3909 C CA . SER A 1 494 ? 26.510 -10.025 -34.329 1.00 52.84 494 SER A CA 1
ATOM 3910 C C . SER A 1 494 ? 25.761 -11.348 -34.168 1.00 52.84 494 SER A C 1
ATOM 3912 O O . SER A 1 494 ? 25.905 -12.258 -34.990 1.00 52.84 494 SER A O 1
ATOM 3914 N N . ASP A 1 495 ? 24.948 -11.423 -33.116 1.00 67.31 495 ASP A N 1
ATOM 3915 C CA . ASP A 1 495 ? 24.322 -12.646 -32.645 1.00 67.31 495 ASP A CA 1
ATOM 3916 C C . ASP A 1 495 ? 22.868 -12.734 -33.121 1.00 67.31 495 ASP A C 1
ATOM 3918 O O . ASP A 1 495 ? 22.228 -11.736 -33.477 1.00 67.31 495 ASP A O 1
ATOM 3922 N N . LYS A 1 496 ? 22.372 -13.970 -33.185 1.00 81.19 496 LYS A N 1
ATOM 3923 C CA . LYS A 1 496 ? 21.012 -14.290 -33.610 1.00 81.19 496 LYS A CA 1
ATOM 3924 C C . LYS A 1 496 ? 20.081 -14.215 -32.403 1.00 81.19 496 LYS A C 1
ATOM 3926 O O . LYS A 1 496 ? 20.377 -14.815 -31.374 1.00 81.19 496 LYS A O 1
ATOM 3931 N N . TYR A 1 497 ? 18.957 -13.518 -32.549 1.00 81.12 497 TYR A N 1
ATOM 3932 C CA . TYR A 1 497 ? 17.970 -13.343 -31.484 1.00 81.12 497 TYR A CA 1
ATOM 3933 C C . TYR A 1 497 ? 16.555 -13.691 -31.939 1.00 81.12 497 TYR A C 1
ATOM 3935 O O . TYR A 1 497 ? 16.205 -13.551 -33.112 1.00 81.12 497 TYR A O 1
ATOM 3943 N N . GLU A 1 498 ? 15.738 -14.093 -30.970 1.00 85.50 498 GLU A N 1
ATOM 3944 C CA . GLU A 1 498 ? 14.281 -14.100 -31.023 1.00 85.50 498 GLU A CA 1
ATOM 3945 C C . GLU A 1 498 ? 13.770 -12.891 -30.231 1.00 85.50 498 GLU A C 1
ATOM 3947 O O . GLU A 1 498 ? 14.075 -12.715 -29.045 1.00 85.50 498 GLU A O 1
ATOM 3952 N N . ILE A 1 499 ? 13.000 -12.044 -30.910 1.00 85.50 499 ILE A N 1
ATOM 3953 C CA . ILE A 1 499 ? 12.421 -10.821 -30.362 1.00 85.50 499 ILE A CA 1
ATOM 3954 C C . ILE A 1 499 ? 10.911 -10.984 -30.355 1.00 85.50 499 ILE A C 1
ATOM 3956 O O . ILE A 1 499 ? 10.298 -11.160 -31.407 1.00 85.50 499 ILE A O 1
ATOM 3960 N N . GLU A 1 500 ? 10.307 -10.854 -29.182 1.00 86.19 500 GLU A N 1
ATOM 3961 C CA . GLU A 1 500 ? 8.857 -10.822 -29.029 1.00 86.19 500 GLU A CA 1
ATOM 3962 C C . GLU A 1 500 ? 8.408 -9.388 -28.750 1.00 86.19 500 GLU A C 1
ATOM 3964 O O . GLU A 1 500 ? 8.785 -8.781 -27.743 1.00 86.19 500 GLU A O 1
ATOM 3969 N N . LEU A 1 501 ? 7.594 -8.838 -29.646 1.00 85.25 501 LEU A N 1
ATOM 3970 C CA . LEU A 1 501 ? 7.034 -7.497 -29.547 1.00 85.25 501 LEU A CA 1
ATOM 3971 C C . LEU A 1 501 ? 5.541 -7.562 -29.224 1.00 85.25 501 LEU A C 1
ATOM 3973 O O . LEU A 1 501 ? 4.766 -8.226 -29.913 1.00 85.25 501 LEU A O 1
ATOM 3977 N N . GLY A 1 502 ? 5.141 -6.806 -28.206 1.00 81.88 502 GLY A N 1
ATOM 3978 C CA . GLY A 1 502 ? 3.756 -6.462 -27.921 1.00 81.88 502 GLY A CA 1
ATOM 3979 C C . GLY A 1 502 ? 3.332 -5.295 -28.801 1.00 81.88 502 GLY A C 1
ATOM 3980 O O . GLY A 1 502 ? 3.911 -4.209 -28.712 1.00 81.88 502 GLY A O 1
ATOM 3981 N N . VAL A 1 503 ? 2.334 -5.524 -29.650 1.00 80.62 503 VAL A N 1
ATOM 3982 C CA . VAL A 1 503 ? 1.864 -4.580 -30.668 1.00 80.62 503 VAL A CA 1
ATOM 3983 C C . VAL A 1 503 ? 0.350 -4.423 -30.563 1.00 80.62 503 VAL A C 1
ATOM 3985 O O . VAL A 1 503 ? -0.396 -5.393 -30.439 1.00 80.62 503 VAL A O 1
ATOM 3988 N N . SER A 1 504 ? -0.119 -3.179 -30.630 1.00 74.88 504 SER A N 1
ATOM 3989 C CA . SER A 1 504 ? -1.550 -2.874 -30.716 1.00 74.88 504 SER A CA 1
ATOM 3990 C C . SER A 1 504 ? -2.002 -3.020 -32.165 1.00 74.88 504 SER A C 1
ATOM 3992 O O . SER A 1 504 ? -1.826 -2.070 -32.902 1.00 74.88 504 SER A O 1
ATOM 3994 N N . PHE A 1 505 ? -2.583 -4.140 -32.598 1.00 72.31 505 PHE A N 1
ATOM 3995 C CA . PHE A 1 505 ? -3.113 -4.259 -33.968 1.00 72.31 505 PHE A CA 1
ATOM 3996 C C . PHE A 1 505 ? -4.455 -3.530 -34.100 1.00 72.31 505 PHE A C 1
ATOM 3998 O O . PHE A 1 505 ? -5.503 -4.078 -33.773 1.00 72.31 505 PHE A O 1
ATOM 4005 N N . ASN A 1 506 ? -4.440 -2.282 -34.564 1.00 64.19 506 ASN A N 1
ATOM 4006 C CA . ASN A 1 506 ? -5.647 -1.466 -34.706 1.00 64.19 506 ASN A CA 1
ATOM 4007 C C . ASN A 1 506 ? -6.310 -1.610 -36.082 1.00 64.19 506 ASN A C 1
ATOM 4009 O O . ASN A 1 506 ? -7.462 -1.207 -36.250 1.00 64.19 506 ASN A O 1
ATOM 4013 N N . ARG A 1 507 ? -5.586 -2.118 -37.092 1.00 64.44 507 ARG A N 1
ATOM 4014 C CA . ARG A 1 507 ? -6.069 -2.210 -38.481 1.00 64.44 507 ARG A CA 1
ATOM 4015 C C . ARG A 1 507 ? -5.690 -3.541 -39.126 1.00 64.44 507 ARG A C 1
ATOM 4017 O O . ARG A 1 507 ? -4.534 -3.759 -39.473 1.00 64.44 507 ARG A O 1
ATOM 4024 N N . GLU A 1 508 ? -6.682 -4.395 -39.382 1.00 61.28 508 GLU A N 1
ATOM 4025 C CA . GLU A 1 508 ? -6.468 -5.683 -40.063 1.00 61.28 508 GLU A CA 1
ATOM 4026 C C . GLU A 1 508 ? -5.828 -5.545 -41.450 1.00 61.28 508 GLU A C 1
ATOM 4028 O O . GLU A 1 508 ? -5.051 -6.410 -41.840 1.00 61.28 508 GLU A O 1
ATOM 4033 N N . SER A 1 509 ? -6.108 -4.458 -42.178 1.00 61.97 509 SER A N 1
ATOM 4034 C CA . SER A 1 509 ? -5.599 -4.234 -43.540 1.00 61.97 509 SER A CA 1
ATOM 4035 C C . SER A 1 509 ? -4.104 -3.914 -43.614 1.00 61.97 509 SER A C 1
ATOM 4037 O O . SER A 1 509 ? -3.531 -3.906 -44.704 1.00 61.97 509 SER A O 1
ATOM 4039 N N . GLU A 1 510 ? -3.476 -3.595 -42.482 1.00 75.88 510 GLU A N 1
ATOM 4040 C CA . GLU A 1 510 ? -2.085 -3.143 -42.431 1.00 75.88 510 GLU A CA 1
ATOM 4041 C C . GLU A 1 510 ? -1.126 -4.222 -41.912 1.00 75.88 510 GLU A C 1
ATOM 4043 O O . GLU A 1 510 ? 0.082 -4.086 -42.086 1.00 75.88 510 GLU A O 1
ATOM 4048 N N . THR A 1 511 ? -1.631 -5.328 -41.354 1.00 81.00 511 THR A N 1
ATOM 4049 C CA . THR A 1 511 ? -0.777 -6.386 -40.788 1.00 81.00 511 THR A CA 1
ATOM 4050 C C . THR A 1 511 ? 0.093 -7.056 -41.838 1.00 81.00 511 THR A C 1
ATOM 4052 O O . THR A 1 511 ? 1.277 -7.255 -41.604 1.00 81.00 511 THR A O 1
ATOM 4055 N N . ASP A 1 512 ? -0.459 -7.335 -43.020 1.00 83.56 512 ASP A N 1
ATOM 4056 C CA . ASP A 1 512 ? 0.268 -8.021 -44.096 1.00 83.56 512 ASP A CA 1
ATOM 4057 C C . ASP A 1 512 ? 1.337 -7.104 -44.705 1.00 83.56 512 ASP A C 1
ATOM 4059 O O . ASP A 1 512 ? 2.379 -7.551 -45.185 1.00 83.56 512 ASP A O 1
ATOM 4063 N N . LYS A 1 513 ? 1.084 -5.789 -44.688 1.00 86.31 513 LYS A N 1
ATOM 4064 C CA . LYS A 1 513 ? 2.061 -4.779 -45.104 1.00 86.31 513 LYS A CA 1
ATOM 4065 C C . LYS A 1 513 ? 3.168 -4.650 -44.067 1.00 86.31 513 LYS A C 1
ATOM 4067 O O . LYS A 1 513 ? 4.331 -4.599 -44.450 1.00 86.31 513 LYS A O 1
ATOM 4072 N N . MET A 1 514 ? 2.811 -4.654 -42.785 1.00 88.25 514 MET A N 1
ATOM 4073 C CA . MET A 1 514 ? 3.762 -4.638 -41.681 1.00 88.25 514 MET A CA 1
ATOM 4074 C C . MET A 1 514 ? 4.654 -5.883 -41.701 1.00 88.25 514 MET A C 1
ATOM 4076 O O . MET A 1 514 ? 5.869 -5.749 -41.608 1.00 88.25 514 MET A O 1
ATOM 4080 N N . GLU A 1 515 ? 4.086 -7.076 -41.892 1.00 88.69 515 GLU A N 1
ATOM 4081 C CA . GLU A 1 515 ? 4.840 -8.331 -41.989 1.00 88.69 515 GLU A CA 1
ATOM 4082 C C . GLU A 1 515 ? 5.871 -8.276 -43.113 1.00 88.69 515 GLU A C 1
ATOM 4084 O O . GLU A 1 515 ? 7.047 -8.561 -42.893 1.00 88.69 515 GLU A O 1
ATOM 4089 N N . LYS A 1 516 ? 5.452 -7.837 -44.306 1.00 89.31 516 LYS A N 1
ATOM 4090 C CA . LYS A 1 516 ? 6.349 -7.655 -45.454 1.00 89.31 516 LYS A CA 1
ATOM 4091 C C . LYS A 1 516 ? 7.425 -6.611 -45.176 1.00 89.31 516 LYS A C 1
ATOM 4093 O O . LYS A 1 516 ? 8.581 -6.819 -45.533 1.00 89.31 516 LYS A O 1
ATOM 4098 N N . ALA A 1 517 ? 7.058 -5.503 -44.540 1.00 88.94 517 ALA A N 1
ATOM 4099 C CA . ALA A 1 517 ? 7.982 -4.425 -44.222 1.00 88.94 517 ALA A CA 1
ATOM 4100 C C . ALA A 1 517 ? 9.048 -4.875 -43.211 1.00 88.94 517 ALA A C 1
ATOM 4102 O O . ALA A 1 517 ? 10.232 -4.613 -43.417 1.00 88.94 517 ALA A O 1
ATOM 4103 N N . VAL A 1 518 ? 8.657 -5.609 -42.166 1.00 89.69 518 VAL A N 1
ATOM 4104 C CA . VAL A 1 518 ? 9.587 -6.193 -41.189 1.00 89.69 518 VAL A CA 1
ATOM 4105 C C . VAL A 1 518 ? 10.436 -7.283 -41.840 1.00 89.69 518 VAL A C 1
ATOM 4107 O O . VAL A 1 518 ? 11.649 -7.245 -41.702 1.00 89.69 518 VAL A O 1
ATOM 4110 N N . SER A 1 519 ? 9.842 -8.181 -42.630 1.00 91.19 519 SER A N 1
ATOM 4111 C CA . SER A 1 519 ? 10.565 -9.254 -43.340 1.00 91.19 519 SER A CA 1
ATOM 4112 C C . SER A 1 519 ? 11.593 -8.737 -44.351 1.00 91.19 519 SER A C 1
ATOM 4114 O O . SER A 1 519 ? 12.501 -9.465 -44.730 1.00 91.19 519 SER A O 1
ATOM 4116 N N . SER A 1 520 ? 11.452 -7.487 -44.806 1.00 90.56 520 SER A N 1
ATOM 4117 C CA . SER A 1 520 ? 12.408 -6.841 -45.713 1.00 90.56 520 SER A CA 1
ATOM 4118 C C . SER A 1 520 ? 13.649 -6.271 -45.016 1.00 90.56 520 SER A C 1
ATOM 4120 O O . SER A 1 520 ? 14.559 -5.798 -45.696 1.00 90.56 520 SER A O 1
ATOM 4122 N N . LEU A 1 521 ? 13.685 -6.269 -43.678 1.00 88.12 521 LEU A N 1
ATOM 4123 C CA . LEU A 1 521 ? 14.852 -5.822 -42.924 1.00 88.12 521 LEU A CA 1
ATOM 4124 C C . LEU A 1 521 ? 16.005 -6.819 -43.077 1.00 88.12 521 LEU A C 1
ATOM 4126 O O . LEU A 1 521 ? 15.814 -8.035 -43.095 1.00 88.12 521 LEU A O 1
ATOM 4130 N N . GLU A 1 522 ? 17.221 -6.287 -43.165 1.00 85.12 522 GLU A N 1
ATOM 4131 C CA . GLU A 1 522 ? 18.431 -7.095 -43.258 1.00 85.12 522 GLU A CA 1
ATOM 4132 C C . GLU A 1 522 ? 18.589 -7.989 -42.019 1.00 85.12 522 GLU A C 1
ATOM 4134 O O . GLU A 1 522 ? 18.410 -7.539 -40.888 1.00 85.12 522 GLU A O 1
ATOM 4139 N N . GLY A 1 523 ? 18.912 -9.265 -42.245 1.00 84.88 523 GLY A N 1
ATOM 4140 C CA . GLY A 1 523 ? 19.156 -10.245 -41.186 1.00 84.88 523 GLY A CA 1
ATOM 4141 C C . GLY A 1 523 ? 17.912 -10.931 -40.614 1.00 84.88 523 GLY A C 1
ATOM 4142 O O . GLY A 1 523 ? 18.078 -11.838 -39.797 1.00 84.88 523 GLY A O 1
ATOM 4143 N N . VAL A 1 524 ? 16.692 -10.556 -41.031 1.00 89.25 524 VAL A N 1
ATOM 4144 C CA . VAL A 1 524 ? 15.452 -11.245 -40.627 1.00 89.25 524 VAL A CA 1
ATOM 4145 C C . VAL A 1 524 ? 15.366 -12.606 -41.315 1.00 89.25 524 VAL A C 1
ATOM 4147 O O . VAL A 1 524 ? 15.423 -12.699 -42.538 1.00 89.25 524 VAL A O 1
ATOM 4150 N N . GLU A 1 525 ? 15.190 -13.665 -40.529 1.00 90.69 525 GLU A N 1
ATOM 4151 C CA . GLU A 1 525 ? 15.005 -15.032 -41.027 1.00 90.69 525 GLU A CA 1
ATOM 4152 C C . GLU A 1 525 ? 13.532 -15.446 -41.025 1.00 90.69 525 GLU A C 1
ATOM 4154 O O . GLU A 1 525 ? 13.077 -16.142 -41.931 1.00 90.69 525 GLU A O 1
ATOM 4159 N N . SER A 1 526 ? 12.774 -15.027 -40.007 1.00 91.94 526 SER A N 1
ATOM 4160 C CA . SER A 1 526 ? 11.335 -15.281 -39.941 1.00 91.94 526 SER A CA 1
ATOM 4161 C C . SER A 1 526 ? 10.593 -14.204 -39.157 1.00 91.94 526 SER A C 1
ATOM 4163 O O . SER A 1 526 ? 11.141 -13.575 -38.247 1.00 91.94 526 SER A O 1
ATOM 4165 N N . VAL A 1 527 ? 9.327 -14.014 -39.525 1.00 92.00 527 VAL A N 1
ATOM 4166 C CA . VAL A 1 527 ? 8.375 -13.125 -38.861 1.00 92.00 527 VAL A CA 1
ATOM 4167 C C . VAL A 1 527 ? 7.089 -13.909 -38.637 1.00 92.00 527 VAL A C 1
ATOM 4169 O O . VAL A 1 527 ? 6.630 -14.611 -39.534 1.00 92.00 527 VAL A O 1
ATOM 4172 N N . SER A 1 528 ? 6.504 -13.805 -37.447 1.00 90.25 528 SER A N 1
ATOM 4173 C CA . SER A 1 528 ? 5.182 -14.367 -37.161 1.00 90.25 528 SER A CA 1
ATOM 4174 C C . SER A 1 528 ? 4.315 -13.362 -36.411 1.00 90.25 528 SER A C 1
ATOM 4176 O O . SER A 1 528 ? 4.752 -12.717 -35.458 1.00 90.25 528 SER A O 1
ATOM 4178 N N . ILE A 1 529 ? 3.076 -13.197 -36.877 1.00 87.56 529 ILE A N 1
ATOM 4179 C CA . ILE A 1 529 ? 2.100 -12.259 -36.318 1.00 87.56 529 ILE A CA 1
ATOM 4180 C C . ILE A 1 529 ? 0.953 -13.041 -35.690 1.00 87.56 529 ILE A C 1
ATOM 4182 O O . ILE A 1 529 ? 0.286 -13.834 -36.352 1.00 87.56 529 ILE A O 1
ATOM 4186 N N . HIS A 1 530 ? 0.665 -12.744 -34.427 1.00 85.38 530 HIS A N 1
ATOM 4187 C CA . HIS A 1 530 ? -0.462 -13.304 -33.692 1.00 85.38 530 HIS A CA 1
ATOM 4188 C C . HIS A 1 530 ? -1.411 -12.173 -33.277 1.00 85.38 530 HIS A C 1
ATOM 4190 O O . HIS A 1 530 ? -1.285 -11.591 -32.196 1.00 85.38 530 HIS A O 1
ATOM 4196 N N . LYS A 1 531 ? -2.366 -11.851 -34.160 1.00 80.06 531 LYS A N 1
ATOM 4197 C CA . LYS A 1 531 ? -3.289 -10.709 -34.005 1.00 80.06 531 LYS A CA 1
ATOM 4198 C C . LYS A 1 531 ? -4.150 -10.804 -32.749 1.00 80.06 531 LYS A C 1
ATOM 4200 O O . LYS A 1 531 ? -4.237 -9.838 -32.000 1.00 80.06 531 LYS A O 1
ATOM 4205 N N . GLU A 1 532 ? -4.707 -11.990 -32.510 1.00 79.19 532 GLU A N 1
ATOM 4206 C CA . GLU A 1 532 ? -5.597 -12.318 -31.383 1.00 79.19 532 GLU A CA 1
ATOM 4207 C C . GLU A 1 532 ? -5.015 -11.926 -30.018 1.00 79.19 532 GLU A C 1
ATOM 4209 O O . GLU A 1 532 ? -5.744 -11.708 -29.057 1.00 79.19 532 GLU A O 1
ATOM 4214 N N . ILE A 1 533 ? -3.686 -11.874 -29.924 1.00 79.38 533 ILE A N 1
ATOM 4215 C CA . ILE A 1 533 ? -2.947 -11.736 -28.666 1.00 79.38 533 ILE A CA 1
ATOM 4216 C C . ILE A 1 533 ? -1.953 -10.567 -28.717 1.00 79.38 533 ILE A C 1
ATOM 4218 O O . ILE A 1 533 ? -1.110 -10.434 -27.835 1.00 79.38 533 ILE A O 1
ATOM 4222 N N . GLY A 1 534 ? -2.016 -9.739 -29.768 1.00 82.44 534 GLY A N 1
ATOM 4223 C CA . GLY A 1 534 ? -1.176 -8.550 -29.899 1.00 82.44 534 GLY A CA 1
ATOM 4224 C C . GLY A 1 534 ? 0.325 -8.831 -30.004 1.00 82.44 534 GLY A C 1
ATOM 4225 O O . GLY A 1 534 ? 1.104 -8.069 -29.435 1.00 82.44 534 GLY A O 1
ATOM 4226 N N . ARG A 1 535 ? 0.755 -9.914 -30.677 1.00 85.38 535 ARG A N 1
ATOM 4227 C CA . ARG A 1 535 ? 2.185 -10.267 -30.793 1.00 85.38 535 ARG A CA 1
ATOM 4228 C C . ARG A 1 535 ? 2.749 -10.239 -32.201 1.00 85.38 535 ARG A C 1
ATOM 4230 O O . ARG A 1 535 ? 2.097 -10.645 -33.162 1.00 85.38 535 ARG A O 1
ATOM 4237 N N . LEU A 1 536 ? 4.012 -9.842 -32.268 1.00 88.69 536 LEU A N 1
ATOM 4238 C CA . LEU A 1 536 ? 4.893 -9.973 -33.417 1.00 88.69 536 LEU A CA 1
ATOM 4239 C C . LEU A 1 536 ? 6.205 -10.604 -32.938 1.00 88.69 536 LEU A C 1
ATOM 4241 O O . LEU A 1 536 ? 6.874 -10.035 -32.079 1.00 88.69 536 LEU A O 1
ATOM 4245 N N . ILE A 1 537 ? 6.567 -11.758 -33.488 1.00 89.69 537 ILE A N 1
ATOM 4246 C CA . ILE A 1 537 ? 7.826 -12.443 -33.189 1.00 89.69 537 ILE A CA 1
ATOM 4247 C C . ILE A 1 537 ? 8.733 -12.333 -34.410 1.00 89.69 537 ILE A C 1
ATOM 4249 O O . ILE A 1 537 ? 8.307 -12.626 -35.530 1.00 89.69 537 ILE A O 1
ATOM 4253 N N . VAL A 1 538 ? 9.974 -11.907 -34.191 1.00 89.19 538 VAL A N 1
ATOM 4254 C CA . VAL A 1 538 ? 10.997 -11.761 -35.231 1.00 89.19 538 VAL A CA 1
ATOM 4255 C C . VAL A 1 538 ? 12.226 -12.556 -34.822 1.00 89.19 538 VAL A C 1
ATOM 4257 O O . VAL A 1 538 ? 12.736 -12.375 -33.719 1.00 89.19 538 VAL A O 1
ATOM 4260 N N . VAL A 1 539 ? 12.708 -13.419 -35.716 1.00 88.94 539 VAL A N 1
ATOM 4261 C CA . VAL A 1 539 ? 13.928 -14.208 -35.505 1.00 88.94 539 VAL A CA 1
ATOM 4262 C C . VAL A 1 539 ? 14.955 -13.831 -36.558 1.00 88.94 539 VAL A C 1
ATOM 4264 O O . VAL A 1 539 ? 14.641 -13.815 -37.751 1.00 88.94 539 VAL A O 1
ATOM 4267 N N . GLY A 1 540 ? 16.184 -13.554 -36.132 1.00 86.69 540 GLY A N 1
ATOM 4268 C CA . GLY A 1 540 ? 17.284 -13.256 -37.042 1.00 86.69 540 GLY A CA 1
ATOM 4269 C C . GLY A 1 540 ? 18.440 -12.506 -36.388 1.00 86.69 540 GLY A C 1
ATOM 4270 O O . GLY A 1 540 ? 18.463 -12.294 -35.176 1.00 86.69 540 GLY A O 1
ATOM 4271 N N . ARG A 1 541 ? 19.407 -12.092 -37.208 1.00 86.19 541 ARG A N 1
ATOM 4272 C CA . ARG A 1 541 ? 20.507 -11.192 -36.815 1.00 86.19 541 ARG A CA 1
ATOM 4273 C C . ARG A 1 541 ? 20.094 -9.756 -37.105 1.00 86.19 541 ARG A C 1
ATOM 4275 O O . ARG A 1 541 ? 20.487 -9.185 -38.120 1.00 86.19 541 ARG A O 1
ATOM 4282 N N . VAL A 1 542 ? 19.194 -9.235 -36.280 1.00 77.69 542 VAL A N 1
ATOM 4283 C CA . VAL A 1 542 ? 18.429 -8.025 -36.593 1.00 77.69 542 VAL A CA 1
ATOM 4284 C C . VAL A 1 542 ? 18.590 -6.970 -35.516 1.00 77.69 542 VAL A C 1
ATOM 4286 O O . VAL A 1 542 ? 18.587 -7.259 -34.323 1.00 77.69 542 VAL A O 1
ATOM 4289 N N . ASP A 1 543 ? 18.667 -5.717 -35.952 1.00 79.12 543 ASP A N 1
ATOM 4290 C CA . ASP A 1 543 ? 18.618 -4.570 -35.054 1.00 79.12 543 ASP A CA 1
ATOM 4291 C C . ASP A 1 543 ? 17.185 -4.421 -34.498 1.00 79.12 543 ASP A C 1
ATOM 4293 O O . ASP A 1 543 ? 16.244 -4.083 -35.226 1.00 79.12 543 ASP A O 1
ATOM 4297 N N . VAL A 1 544 ? 17.016 -4.670 -33.193 1.00 78.31 544 VAL A N 1
ATOM 4298 C CA . VAL A 1 544 ? 15.731 -4.556 -32.473 1.00 78.31 544 VAL A CA 1
ATOM 4299 C C . VAL A 1 544 ? 15.104 -3.172 -32.664 1.00 78.31 544 VAL A C 1
ATOM 4301 O O . VAL A 1 544 ? 13.885 -3.048 -32.814 1.00 78.31 544 VAL A O 1
ATOM 4304 N N . GLN A 1 545 ? 15.929 -2.125 -32.705 1.00 77.62 545 GLN A N 1
ATOM 4305 C CA . GLN A 1 545 ? 15.488 -0.750 -32.894 1.00 77.62 545 GLN A CA 1
ATOM 4306 C C . GLN A 1 545 ? 14.965 -0.526 -34.316 1.00 77.62 545 GLN A C 1
ATOM 4308 O O . GLN A 1 545 ? 13.969 0.182 -34.504 1.00 77.62 545 GLN A O 1
ATOM 4313 N N . ALA A 1 546 ? 15.587 -1.152 -35.318 1.00 80.56 546 ALA A N 1
ATOM 4314 C CA . ALA A 1 546 ? 15.120 -1.106 -36.702 1.00 80.56 546 ALA A CA 1
ATOM 4315 C C . ALA A 1 546 ? 13.784 -1.845 -36.866 1.00 80.56 546 ALA A C 1
ATOM 4317 O O . ALA A 1 546 ? 12.863 -1.308 -37.488 1.00 80.56 546 ALA A O 1
ATOM 4318 N N . VAL A 1 547 ? 13.642 -3.024 -36.247 1.00 83.12 547 VAL A N 1
ATOM 4319 C CA . VAL A 1 547 ? 12.379 -3.780 -36.223 1.00 83.12 547 VAL A CA 1
ATOM 4320 C C . VAL A 1 547 ? 11.274 -2.934 -35.602 1.00 83.12 547 VAL A C 1
ATOM 4322 O O . VAL A 1 547 ? 10.233 -2.717 -36.220 1.00 83.12 547 VAL A O 1
ATOM 4325 N N . ALA A 1 548 ? 11.500 -2.388 -34.410 1.00 81.12 548 ALA A N 1
ATOM 4326 C CA . ALA A 1 548 ? 10.479 -1.621 -33.716 1.00 81.12 548 ALA A CA 1
ATOM 4327 C C . ALA A 1 548 ? 10.132 -0.305 -34.439 1.00 81.12 548 ALA A C 1
ATOM 4329 O O . ALA A 1 548 ? 8.960 0.076 -34.490 1.00 81.12 548 ALA A O 1
ATOM 4330 N N . THR A 1 549 ? 11.123 0.382 -35.025 1.00 82.88 549 THR A N 1
ATOM 4331 C CA . THR A 1 549 ? 10.895 1.560 -35.882 1.00 82.88 549 THR A CA 1
ATOM 4332 C C . THR A 1 549 ? 10.004 1.199 -37.063 1.00 82.88 549 THR A C 1
ATOM 4334 O O . THR A 1 549 ? 9.060 1.927 -37.363 1.00 82.88 549 THR A O 1
ATOM 4337 N N . ARG A 1 550 ? 10.251 0.043 -37.690 1.00 84.88 550 ARG A N 1
ATOM 4338 C CA . ARG A 1 550 ? 9.465 -0.419 -38.832 1.00 84.88 550 ARG A CA 1
ATOM 4339 C C . ARG A 1 550 ? 8.025 -0.749 -38.456 1.00 84.88 550 ARG A C 1
ATOM 4341 O O . ARG A 1 550 ? 7.105 -0.363 -39.166 1.00 84.88 550 ARG A O 1
ATOM 4348 N N . VAL A 1 551 ? 7.812 -1.402 -37.316 1.00 84.31 551 VAL A N 1
ATOM 4349 C CA . VAL A 1 551 ? 6.464 -1.691 -36.794 1.00 84.31 551 VAL A CA 1
ATOM 4350 C C . VAL A 1 551 ? 5.688 -0.396 -36.526 1.00 84.31 551 VAL A C 1
ATOM 4352 O O . VAL A 1 551 ? 4.482 -0.336 -36.770 1.00 84.31 551 VAL A O 1
ATOM 4355 N N . ARG A 1 552 ? 6.372 0.677 -36.104 1.00 79.69 552 ARG A N 1
ATOM 4356 C CA . ARG A 1 552 ? 5.743 1.981 -35.850 1.00 79.69 552 ARG A CA 1
ATOM 4357 C C . ARG A 1 552 ? 5.216 2.717 -37.074 1.00 79.69 552 ARG A C 1
ATOM 4359 O O . ARG A 1 552 ? 4.381 3.606 -36.907 1.00 79.69 552 ARG A O 1
ATOM 4366 N N . GLU A 1 553 ? 5.646 2.351 -38.279 1.00 82.69 553 GLU A N 1
ATOM 4367 C CA . GLU A 1 553 ? 5.027 2.857 -39.514 1.00 82.69 553 GLU A CA 1
ATOM 4368 C C . GLU A 1 553 ? 3.535 2.484 -39.580 1.00 82.69 553 GLU A C 1
ATOM 4370 O O . GLU A 1 553 ? 2.742 3.189 -40.204 1.00 82.69 553 GLU A O 1
ATOM 4375 N N . PHE A 1 554 ? 3.151 1.410 -38.883 1.00 83.19 554 PHE A N 1
ATOM 4376 C CA . PHE A 1 554 ? 1.806 0.849 -38.891 1.00 83.19 554 PHE A CA 1
ATOM 4377 C C . PHE A 1 554 ? 1.093 1.029 -37.549 1.00 83.19 554 PHE A C 1
ATOM 4379 O O . PHE A 1 554 ? -0.090 1.370 -37.540 1.00 83.19 554 PHE A O 1
ATOM 4386 N N . GLU A 1 555 ? 1.797 0.858 -36.422 1.00 82.44 555 GLU A N 1
ATOM 4387 C CA . GLU A 1 555 ? 1.181 0.858 -35.091 1.00 82.44 555 GLU A CA 1
ATOM 4388 C C . GLU A 1 555 ? 1.867 1.773 -34.073 1.00 82.44 555 GLU A C 1
ATOM 4390 O O . GLU A 1 555 ? 3.081 1.802 -33.908 1.00 82.44 555 GLU A O 1
ATOM 4395 N N . LYS A 1 556 ? 1.065 2.526 -33.313 1.00 74.50 556 LYS A N 1
ATOM 4396 C CA . LYS A 1 556 ? 1.582 3.570 -32.406 1.00 74.50 556 LYS A CA 1
ATOM 4397 C C . LYS A 1 556 ? 2.293 3.025 -31.167 1.00 74.50 556 LYS A C 1
ATOM 4399 O O . LYS A 1 556 ? 3.093 3.744 -30.568 1.00 74.50 556 LYS A O 1
ATOM 4404 N N . PHE A 1 557 ? 1.977 1.797 -30.760 1.00 76.94 557 PHE A N 1
ATOM 4405 C CA . PHE A 1 557 ? 2.525 1.170 -29.563 1.00 76.94 557 PHE A CA 1
ATOM 4406 C C . PHE A 1 557 ? 3.289 -0.103 -29.920 1.00 76.94 557 PHE A C 1
ATOM 4408 O O . PHE A 1 557 ? 2.733 -1.004 -30.547 1.00 76.94 557 PHE A O 1
ATOM 4415 N N . VAL A 1 558 ? 4.549 -0.150 -29.486 1.00 79.31 558 VAL A N 1
ATOM 4416 C CA . VAL A 1 558 ? 5.461 -1.286 -29.631 1.00 79.31 558 VAL A CA 1
ATOM 4417 C C . VAL A 1 558 ? 6.284 -1.371 -28.355 1.00 79.31 558 VAL A C 1
ATOM 4419 O O . VAL A 1 558 ? 6.893 -0.374 -27.961 1.00 79.31 558 VAL A O 1
ATOM 4422 N N . GLN A 1 559 ? 6.298 -2.542 -27.731 1.00 83.12 559 GLN A N 1
ATOM 4423 C CA . GLN A 1 559 ? 7.068 -2.824 -26.523 1.00 83.12 559 GLN A CA 1
ATOM 4424 C C . GLN A 1 559 ? 7.726 -4.194 -26.658 1.00 83.12 559 GLN A C 1
ATOM 4426 O O . GLN A 1 559 ? 7.075 -5.145 -27.081 1.00 83.12 559 GLN A O 1
ATOM 4431 N N . VAL A 1 560 ? 9.000 -4.315 -26.290 1.00 81.00 560 VAL A N 1
ATOM 4432 C CA . VAL A 1 560 ? 9.674 -5.618 -26.257 1.00 81.00 560 VAL A CA 1
ATOM 4433 C C . VAL A 1 560 ? 9.207 -6.373 -25.018 1.00 81.00 560 VAL A C 1
ATOM 4435 O O . VAL A 1 560 ? 9.371 -5.881 -23.898 1.00 81.00 560 VAL A O 1
ATOM 4438 N N . LEU A 1 561 ? 8.612 -7.543 -25.241 1.00 82.19 561 LEU A N 1
ATOM 4439 C CA . LEU A 1 561 ? 8.136 -8.484 -24.222 1.00 82.19 561 LEU A CA 1
ATOM 4440 C C . LEU A 1 561 ? 9.105 -9.645 -23.996 1.00 82.19 561 LEU A C 1
ATOM 4442 O O . LEU A 1 561 ? 8.915 -10.430 -23.075 1.00 82.19 561 LEU A O 1
ATOM 4446 N N . ARG A 1 562 ? 10.080 -9.832 -24.891 1.00 82.00 562 ARG A N 1
ATOM 4447 C CA . ARG A 1 562 ? 11.115 -10.859 -24.765 1.00 82.00 562 ARG A CA 1
ATOM 4448 C C . ARG A 1 562 ? 12.257 -10.577 -25.732 1.00 82.00 562 ARG A C 1
ATOM 4450 O O . ARG A 1 562 ? 12.012 -10.179 -26.870 1.00 82.00 562 ARG A O 1
ATOM 4457 N N . TYR A 1 563 ? 13.486 -10.807 -25.281 1.00 80.62 563 TYR A N 1
ATOM 4458 C CA . TYR A 1 563 ? 14.693 -10.680 -26.095 1.00 80.62 563 TYR A CA 1
ATOM 4459 C C . TYR A 1 563 ? 15.683 -11.772 -25.691 1.00 80.62 563 TYR A C 1
ATOM 4461 O O . TYR A 1 563 ? 16.203 -11.727 -24.577 1.00 80.62 563 TYR A O 1
ATOM 4469 N N . ARG A 1 564 ? 15.895 -12.785 -26.545 1.00 78.31 564 ARG A N 1
ATOM 4470 C CA . ARG A 1 564 ? 16.746 -13.943 -26.207 1.00 78.31 564 ARG A CA 1
ATOM 4471 C C . ARG A 1 564 ? 17.619 -14.399 -27.375 1.00 78.31 564 ARG A C 1
ATOM 4473 O O . ARG A 1 564 ? 17.139 -14.360 -28.507 1.00 78.31 564 ARG A O 1
ATOM 4480 N N . PRO A 1 565 ? 18.868 -14.821 -27.117 1.00 76.31 565 PRO A N 1
ATOM 4481 C CA . PRO A 1 565 ? 19.721 -15.410 -28.145 1.00 76.31 565 PRO A CA 1
ATOM 4482 C C . PRO A 1 565 ? 19.150 -16.757 -28.630 1.00 76.31 565 PRO A C 1
ATOM 4484 O O . PRO A 1 565 ? 18.482 -17.449 -27.858 1.00 76.31 565 PRO A O 1
ATOM 4487 N N . VAL A 1 566 ? 19.394 -17.108 -29.900 1.00 76.25 566 VAL A N 1
ATOM 4488 C CA . VAL A 1 566 ? 18.907 -18.337 -30.575 1.00 76.25 566 VAL A CA 1
ATOM 4489 C C . VAL A 1 566 ? 20.049 -19.162 -31.141 1.00 76.25 566 VAL A C 1
ATOM 4491 O O . VAL A 1 566 ? 20.903 -18.573 -31.846 1.00 76.25 566 VAL A O 1
#

Mean predicted aligned error: 14.1 Å

Secondary structure (DSSP, 8-state):
------------SS----------S----------EE------SSS-EEEEEE-TTS-EEEEEEPPP-TTS-HHHHHHHHHHHHHHHHS--EE--S-HHHHHHHHHHHHHHHTT--PPPPPS--TTHHHHHHHHHHHHH---TTT--SEEEEE-STTSSHHHHHHHHHHHHGGGSSEEEEE------TTHHHHHHHHHHHHHHSS----SSHHHHHHHHHHHHHHS-EEEEE-S---HHHHHHHHTTPPPPTT-EEEEEES-S--GGGGGGGT--EEEEEPPPPPHHHHHHHHHHHHHSSSSPPTT-HHHHHHHHHHHTT-HHHHHHHHHHT---TT-GGGHHHHHHHHHHHHHHHHTTS----HHHHHHHHHHHHT-S-HHHHHHHHHIIIIITTSBHHHHHHHHHHHH-HHHHHHHHHHTTS-EEETTEEE--HHHHHHHHHHHHHH-SSGGGSSEE--HHHHHHHHHHT---TT--EE----S-------SS-EEEEEEE----GGGHHHHHHHHHTSTTEEEEEEEGGGTEEEEEES--HHHHHHHHHTT-S-EEEEEEEE-

Sequence (566 aa):
MGLGWWWSLVVLAGGVRLWFGSGRVGQTRPDLVWFWFWSGHGYGVGVRVRFRRCPAGGARMCIEAKEGTKWTEDNVNRWKAALTEVADLKGMVLSGPETAFIAEIVHIVYSELDLKLVSCPTVLTGIEFRAQGVNPWLRCEEEQHCSPVLAICGMGGSGKTTLAKYIYNSNKQNFESSSFLEEIENKPGVLLRLQKQLLRDVLGNNIEISNVSEGTLQIERAIERKRVLIVVDDIDDSDILSTLFGKTVFRKQSKIIITTRLLNIDTWFESISWRCLVYKLELLNPHESLELLSWHAFGSNIPMEGFEKIAAELAQYCGGNPLALKVLGSSLFVSVNEASTRNNMIEIWRSRMNALNSFKGDLDHKIQGVLQRSFESLACHSHKELFLHIACFFVGLPASLVTLILENNYHAKSGIMTLINRCLVTVERDKLMMHKLLQDMAINIVREESKDTAKRSRVWQFDESYHLLSKGDGSETIEGLILNMTEAKPGMTSDKYEIELGVSFNRESETDKMEKAVSSLEGVESVSIHKEIGRLIVVGRVDVQAVATRVREFEKFVQVLRYRPV

Organism: Ambrosia artemisiifolia (NCBI:txid4212)